Protein AF-A0A2E9QSF8-F1 (afdb_monomer_lite)

Foldseek 3Di:
DVVVVVVVVVVVVVVVVVLVVLLVLLLVLLLVLLLLCQLQLNVVSLVLVLLLLVLLLCVLPDDPVCLVVQLPDPSSVLSSVLLVLLLVLCLVPPDDDLVCQLVCLPNLLVLLVPVPPSSLSNLLSCVSVLVVLQVSLVVVLVVQLVLQVVPDPNVLSVVVSLLSSLSSSNSSSNNVRSLSSVSSNCVSVVVSVSSNVSSVSSVVSNVVSNCVSVVQVLNGNNLVLLSVLLVLLVVVVVLVVDDDDPVSVVVVCVRLVVLLVVLVLVLCLPCVLVLLVVLLVCVLPPPDPVVLVVQVVSLVVSLVSSCVSCVPSNSSQWHWWWFSDSQKIKIWIDRLLLLFTQWIWIQHPSDIDIGQFLVPDDPVVSVCVLLQADQVLADADPVSVVVSLLSCLVVVVVDVVDDDDDDDDDDDDDDDDDDDDDDDDDDDDDDDPVVVVVLVVVLVVLLVVLVVVVVVLVVVVVVVCLVSCVSVVVSNVVVVVQVVDPPSCVVVVCVVVVVVLVVDDVVSSVLVVVSVVLVVVVVVPDCVVVPPDDPPPDPPCPVVVVVVVVVVVVVVVVSVVSSVVSVVSVVVVVVVSVVVVVVVVVSVSRSSHIDDSRPSNSNRNVSLCSVVRRGSVCSSDGRPDPPDVVSVVVSVVSNVVSVVSSVSNVVSVVSSVCSNVPDDDPVVPPPPPPPPPPPDPPDDPDDDDDDD

Structure (mmCIF, N/CA/C/O backbone):
data_AF-A0A2E9QSF8-F1
#
_entry.id   AF-A0A2E9QSF8-F1
#
loop_
_atom_site.group_PDB
_atom_site.id
_atom_site.type_symbol
_atom_site.label_atom_id
_atom_site.label_alt_id
_atom_site.label_comp_id
_atom_site.label_asym_id
_atom_site.label_entity_id
_atom_site.label_seq_id
_atom_site.pdbx_PDB_ins_code
_atom_site.Cartn_x
_atom_site.Cartn_y
_atom_site.Cartn_z
_atom_site.occupancy
_atom_site.B_iso_or_equiv
_atom_site.auth_seq_id
_atom_site.auth_comp_id
_atom_site.auth_asym_id
_atom_site.auth_atom_id
_atom_site.pdbx_PDB_model_num
ATOM 1 N N . MET A 1 1 ? -12.383 -42.497 41.086 1.00 74.00 1 MET A N 1
ATOM 2 C CA . MET A 1 1 ? -11.176 -41.969 40.402 1.00 74.00 1 MET A CA 1
ATOM 3 C C . MET A 1 1 ? -11.384 -41.721 38.905 1.00 74.00 1 MET A C 1
ATOM 5 O O . MET A 1 1 ? -10.977 -40.658 38.466 1.00 74.00 1 MET A O 1
ATOM 9 N N . SER A 1 2 ? -12.040 -42.605 38.133 1.00 84.38 2 SER A N 1
ATOM 10 C CA . SER A 1 2 ? -12.304 -42.349 36.695 1.00 84.38 2 SER A CA 1
ATOM 11 C C . SER A 1 2 ? -13.143 -41.085 36.448 1.00 84.38 2 SER A C 1
ATOM 13 O O . SER A 1 2 ? -12.701 -40.208 35.721 1.00 84.38 2 SER A O 1
ATOM 15 N N . GLN A 1 3 ? -14.280 -40.928 37.140 1.00 83.50 3 GLN A N 1
ATOM 16 C CA . GLN A 1 3 ? -15.174 -39.769 36.958 1.00 83.50 3 GLN A CA 1
ATOM 17 C C . GLN A 1 3 ? -14.505 -38.418 37.267 1.00 83.50 3 GLN A C 1
ATOM 19 O O . GLN A 1 3 ? -14.649 -37.475 36.500 1.00 83.50 3 GLN A O 1
ATOM 24 N N . ALA A 1 4 ? -13.700 -38.335 38.332 1.00 85.19 4 ALA A N 1
ATOM 25 C CA . ALA A 1 4 ? -12.977 -37.107 38.683 1.00 85.19 4 ALA A CA 1
ATOM 26 C C . ALA A 1 4 ? -11.914 -36.721 37.633 1.00 85.19 4 ALA A C 1
ATOM 28 O O . ALA A 1 4 ? -11.698 -35.539 37.367 1.00 85.19 4 ALA A O 1
ATOM 29 N N . ASN A 1 5 ? -11.270 -37.711 37.005 1.00 88.56 5 ASN A N 1
ATOM 30 C CA . ASN A 1 5 ? -10.338 -37.464 35.905 1.00 88.56 5 ASN A CA 1
ATOM 31 C C . ASN A 1 5 ? -11.063 -37.000 34.635 1.00 88.56 5 ASN A C 1
ATOM 33 O O . ASN A 1 5 ? -10.533 -36.144 33.924 1.00 88.56 5 ASN A O 1
ATOM 37 N N . ASP A 1 6 ? -12.261 -37.522 34.368 1.00 88.56 6 ASP A N 1
ATOM 38 C CA . ASP A 1 6 ? -13.067 -37.134 33.209 1.00 88.56 6 ASP A CA 1
ATOM 39 C C . ASP A 1 6 ? -13.617 -35.704 33.355 1.00 88.56 6 ASP A C 1
ATOM 41 O O . ASP A 1 6 ? -13.446 -34.893 32.443 1.00 88.56 6 ASP A O 1
ATOM 45 N N . GLU A 1 7 ? -14.139 -35.327 34.528 1.00 89.69 7 GLU A N 1
ATOM 46 C CA . GLU A 1 7 ? -14.584 -33.951 34.815 1.00 89.69 7 GLU A CA 1
ATOM 47 C C . GLU A 1 7 ? -13.430 -32.938 34.752 1.00 89.69 7 GLU A C 1
ATOM 49 O O . GLU A 1 7 ? -13.553 -31.862 34.153 1.00 89.69 7 GLU A O 1
ATOM 54 N N . MET A 1 8 ? -12.268 -33.291 35.316 1.00 90.19 8 MET A N 1
ATOM 55 C CA . MET A 1 8 ? -11.071 -32.450 35.243 1.00 90.19 8 MET A CA 1
ATOM 56 C C . MET A 1 8 ? -10.602 -32.278 33.792 1.00 90.19 8 MET A C 1
ATOM 58 O O . MET A 1 8 ? -10.235 -31.172 33.382 1.00 90.19 8 MET A O 1
ATOM 62 N N . ARG A 1 9 ? -10.637 -33.347 32.990 1.00 88.69 9 ARG A N 1
ATOM 63 C CA . ARG A 1 9 ? -10.242 -33.321 31.578 1.00 88.69 9 ARG A CA 1
ATOM 64 C C . ARG A 1 9 ? -11.215 -32.505 30.728 1.00 88.69 9 ARG A C 1
ATOM 66 O O . ARG A 1 9 ? -10.755 -31.720 29.898 1.00 88.69 9 ARG A O 1
ATOM 73 N N . GLU A 1 10 ? -12.523 -32.634 30.943 1.00 86.94 10 GLU A N 1
ATOM 74 C CA . GLU A 1 10 ? -13.527 -31.804 30.269 1.00 86.94 10 GLU A CA 1
ATOM 75 C C . GLU A 1 10 ? -13.375 -30.320 30.619 1.00 86.94 10 GLU A C 1
ATOM 77 O O . GLU A 1 10 ? -13.412 -29.464 29.730 1.00 86.94 10 GLU A O 1
ATOM 82 N N . SER A 1 11 ? -13.145 -30.007 31.896 1.00 89.62 11 SER A N 1
ATOM 83 C CA . SER A 1 11 ? -12.918 -28.637 32.363 1.00 89.62 11 SER A CA 1
ATOM 84 C C . SER A 1 11 ? -11.664 -28.024 31.731 1.00 89.62 11 SER A C 1
ATOM 86 O O . SER A 1 11 ? -11.718 -26.928 31.164 1.00 89.62 11 SER A O 1
ATOM 88 N N . LEU A 1 12 ? -10.544 -28.758 31.728 1.00 88.94 12 LEU A N 1
ATOM 89 C CA . LEU A 1 12 ? -9.306 -28.329 31.071 1.00 88.94 12 LEU A CA 1
ATOM 90 C C . LEU A 1 12 ? -9.496 -28.134 29.564 1.00 88.94 12 LEU A C 1
ATOM 92 O O . LEU A 1 12 ? -9.017 -27.140 29.017 1.00 88.94 12 LEU A O 1
ATOM 96 N N . TRP A 1 13 ? -10.223 -29.030 28.894 1.00 90.38 13 TRP A N 1
ATOM 97 C CA . TRP A 1 13 ? -10.498 -28.908 27.464 1.00 90.38 13 TRP A CA 1
ATOM 98 C C . TRP A 1 13 ? -11.299 -27.644 27.138 1.00 90.38 13 TRP A C 1
ATOM 100 O O . TRP A 1 13 ? -10.886 -26.875 26.270 1.00 90.38 13 TRP A O 1
ATOM 110 N N . ARG A 1 14 ? -12.383 -27.362 27.875 1.00 88.00 14 ARG A N 1
ATOM 111 C CA . ARG A 1 14 ? -13.177 -26.130 27.693 1.00 88.00 14 ARG A CA 1
ATOM 112 C C . ARG A 1 14 ? -12.329 -24.880 27.910 1.00 88.00 14 ARG A C 1
ATOM 114 O O . ARG A 1 14 ? -12.368 -23.958 27.104 1.00 88.00 14 ARG A O 1
ATOM 121 N N . ILE A 1 15 ? -11.491 -24.882 28.947 1.00 85.12 15 ILE A N 1
ATOM 122 C CA . ILE A 1 15 ? -10.558 -23.789 29.241 1.00 85.12 15 ILE A CA 1
ATOM 123 C C . ILE A 1 15 ? -9.594 -23.532 28.076 1.00 85.12 15 ILE A C 1
ATOM 125 O O . ILE A 1 15 ? -9.361 -22.373 27.722 1.00 85.12 15 ILE A O 1
ATOM 129 N N . VAL A 1 16 ? -9.020 -24.593 27.506 1.00 86.62 16 VAL A N 1
ATOM 130 C CA . VAL A 1 16 ? -8.073 -24.498 26.389 1.00 86.62 16 VAL A CA 1
ATOM 131 C C . VAL A 1 16 ? -8.780 -24.016 25.125 1.00 86.62 16 VAL A C 1
ATOM 133 O O . VAL A 1 16 ? -8.267 -23.118 24.459 1.00 86.62 16 VAL A O 1
ATOM 136 N N . VAL A 1 17 ? -9.962 -24.554 24.814 1.00 87.75 17 VAL A N 1
ATOM 137 C CA . VAL A 1 17 ? -10.760 -24.148 23.647 1.00 87.75 17 VAL A CA 1
ATOM 138 C C . VAL A 1 17 ? -11.176 -22.681 23.750 1.00 87.75 17 VAL A C 1
ATOM 140 O O . VAL A 1 17 ? -10.959 -21.932 22.799 1.00 87.75 17 VAL A O 1
ATOM 143 N N . ASP A 1 18 ? -11.682 -22.238 24.902 1.00 83.44 18 ASP A N 1
ATOM 144 C CA . ASP A 1 18 ? -12.063 -20.839 25.131 1.00 83.44 18 ASP A CA 1
ATOM 145 C C . ASP A 1 18 ? -10.869 -19.892 24.979 1.00 83.44 18 ASP A C 1
ATOM 147 O O . ASP A 1 18 ? -10.970 -18.828 24.355 1.00 83.44 18 ASP A O 1
ATOM 151 N N . TRP A 1 19 ? -9.715 -20.283 25.531 1.00 84.56 19 TRP A N 1
ATOM 152 C CA . TRP A 1 19 ? -8.485 -19.507 25.417 1.00 84.56 19 TRP A CA 1
ATOM 153 C C . TRP A 1 19 ? -7.990 -19.428 23.969 1.00 84.56 19 TRP A C 1
ATOM 155 O O . TRP A 1 19 ? -7.650 -18.338 23.504 1.00 84.56 19 TRP A O 1
ATOM 165 N N . LEU A 1 20 ? -7.994 -20.545 23.234 1.00 86.88 20 LEU A N 1
ATOM 166 C CA . LEU A 1 20 ? -7.633 -20.577 21.816 1.00 86.88 20 LEU A CA 1
ATOM 167 C C . LEU A 1 20 ? -8.592 -19.727 20.980 1.00 86.88 20 LEU A C 1
ATOM 169 O O . LEU A 1 20 ? -8.134 -18.955 20.140 1.00 86.88 20 LEU A O 1
ATOM 173 N N . ALA A 1 21 ? -9.898 -19.811 21.237 1.00 86.81 21 ALA A N 1
ATOM 174 C CA . ALA A 1 21 ? -10.910 -19.032 20.535 1.00 86.81 21 ALA A CA 1
ATOM 175 C C . ALA A 1 21 ? -10.739 -17.525 20.779 1.00 86.81 21 ALA A C 1
ATOM 177 O O . ALA A 1 21 ? -10.694 -16.751 19.823 1.00 86.81 21 ALA A O 1
ATOM 178 N N . SER A 1 22 ? -10.557 -17.106 22.036 1.00 83.69 22 SER A N 1
ATOM 179 C CA . SER A 1 22 ? -10.305 -15.699 22.382 1.00 83.69 22 SER A CA 1
ATOM 180 C C . SER A 1 22 ? -8.991 -15.190 21.797 1.00 83.69 22 SER A C 1
ATOM 182 O O . SER A 1 22 ? -8.937 -14.087 21.256 1.00 83.69 22 SER A O 1
ATOM 184 N N . THR A 1 23 ? -7.941 -16.010 21.834 1.00 86.12 23 THR A N 1
ATOM 185 C CA . THR A 1 23 ? -6.631 -15.656 21.278 1.00 86.12 23 THR A CA 1
ATOM 186 C C . THR A 1 23 ? -6.687 -15.524 19.760 1.00 86.12 23 THR A C 1
ATOM 188 O O . THR A 1 23 ? -6.199 -14.538 19.214 1.00 86.12 23 THR A O 1
ATOM 191 N N . PHE A 1 24 ? -7.319 -16.473 19.068 1.00 88.56 24 PHE A N 1
ATOM 192 C CA . PHE A 1 24 ? -7.510 -16.426 17.620 1.00 88.56 24 PHE A CA 1
ATOM 193 C C . PHE A 1 24 ? -8.340 -15.209 17.199 1.00 88.56 24 PHE A C 1
ATOM 195 O O . PHE A 1 24 ? -7.990 -14.515 16.242 1.00 88.56 24 PHE A O 1
ATOM 202 N N . PHE A 1 25 ? -9.411 -14.918 17.937 1.00 87.44 25 PHE A N 1
ATOM 203 C CA . PHE A 1 25 ? -10.262 -13.757 17.711 1.00 87.44 25 PHE A CA 1
ATOM 204 C C . PHE A 1 25 ? -9.486 -12.444 17.873 1.00 87.44 25 PHE A C 1
ATOM 206 O O . PHE A 1 25 ? -9.442 -11.638 16.943 1.00 87.44 25 PHE A O 1
ATOM 213 N N . LEU A 1 26 ? -8.803 -12.258 19.006 1.00 86.38 26 LEU A N 1
ATOM 214 C CA . LEU A 1 26 ? -7.990 -11.068 19.270 1.00 86.38 26 LEU A CA 1
ATOM 215 C C . LEU A 1 26 ? -6.850 -10.924 18.270 1.00 86.38 26 LEU A C 1
ATOM 217 O O . LEU A 1 26 ? -6.561 -9.813 17.827 1.00 86.38 26 LEU A O 1
ATOM 221 N N . ALA A 1 27 ? -6.231 -12.036 17.872 1.00 89.56 27 ALA A N 1
ATOM 222 C CA . ALA A 1 27 ? -5.198 -12.018 16.855 1.00 89.56 27 ALA A CA 1
ATOM 223 C C . ALA A 1 27 ? -5.761 -11.542 15.509 1.00 89.56 27 ALA A C 1
ATOM 225 O O . ALA A 1 27 ? -5.190 -10.661 14.871 1.00 89.56 27 ALA A O 1
ATOM 226 N N . THR A 1 28 ? -6.913 -12.076 15.101 1.00 88.44 28 THR A N 1
ATOM 227 C CA . THR A 1 28 ? -7.569 -11.721 13.838 1.00 88.44 28 THR A CA 1
ATOM 228 C C . THR A 1 28 ? -7.984 -10.251 13.818 1.00 88.44 28 THR A C 1
ATOM 230 O O . THR A 1 28 ? -7.639 -9.530 12.881 1.00 88.44 28 THR A O 1
ATOM 233 N N . ILE A 1 29 ? -8.667 -9.772 14.862 1.00 90.38 29 ILE A N 1
ATOM 234 C CA . ILE A 1 29 ? -9.092 -8.369 14.945 1.00 90.38 29 ILE A CA 1
ATOM 235 C C . ILE A 1 29 ? -7.888 -7.440 15.085 1.00 90.38 29 ILE A C 1
ATOM 237 O O . ILE A 1 29 ? -7.853 -6.410 14.421 1.00 90.38 29 ILE A O 1
ATOM 241 N N . GLY A 1 30 ? -6.868 -7.807 15.863 1.00 91.94 30 GLY A N 1
ATOM 242 C CA . GLY A 1 30 ? -5.634 -7.030 15.986 1.00 91.94 30 GLY A CA 1
ATOM 243 C C . GLY A 1 30 ? -4.895 -6.879 14.654 1.00 91.94 30 GLY A C 1
ATOM 244 O O . GLY A 1 30 ? -4.493 -5.772 14.295 1.00 91.94 30 GLY A O 1
ATOM 245 N N . VAL A 1 31 ? -4.771 -7.961 13.874 1.00 90.44 31 VAL A N 1
ATOM 246 C CA . VAL A 1 31 ? -4.182 -7.922 12.522 1.00 90.44 31 VAL A CA 1
ATOM 247 C C . VAL A 1 31 ? -4.988 -6.999 11.608 1.00 90.44 31 VAL A C 1
ATOM 249 O O . VAL A 1 31 ? -4.399 -6.157 10.928 1.00 90.44 31 VAL A O 1
ATOM 252 N N . LEU A 1 32 ? -6.321 -7.126 11.598 1.00 88.94 32 LEU A N 1
ATOM 253 C CA . LEU A 1 32 ? -7.199 -6.274 10.789 1.00 88.94 32 LEU A CA 1
ATOM 254 C C . LEU A 1 32 ? -7.093 -4.803 11.208 1.00 88.94 32 LEU A C 1
ATOM 256 O O . LEU A 1 32 ? -6.891 -3.939 10.356 1.00 88.94 32 LEU A O 1
ATOM 260 N N . PHE A 1 33 ? -7.149 -4.521 12.510 1.00 92.00 33 PHE A N 1
ATOM 261 C CA . PHE A 1 33 ? -7.019 -3.183 13.079 1.00 92.00 33 PHE A CA 1
ATOM 262 C C . PHE A 1 33 ? -5.718 -2.505 12.639 1.00 92.00 33 PHE A C 1
ATOM 264 O O . PHE A 1 33 ? -5.735 -1.383 12.128 1.00 92.00 33 PHE A O 1
ATOM 271 N N . VAL A 1 34 ? -4.586 -3.204 12.767 1.00 92.25 34 VAL A N 1
ATOM 272 C CA . VAL A 1 34 ? -3.283 -2.679 12.343 1.00 92.25 34 VAL A CA 1
ATOM 273 C C . VAL A 1 34 ? -3.223 -2.499 10.830 1.00 92.25 34 VAL A C 1
ATOM 275 O O . VAL A 1 34 ? -2.735 -1.466 10.371 1.00 92.25 34 VAL A O 1
ATOM 278 N N . ALA A 1 35 ? -3.734 -3.458 10.051 1.00 88.31 35 ALA A N 1
ATOM 279 C CA . ALA A 1 35 ? -3.757 -3.364 8.595 1.00 88.31 35 ALA A CA 1
ATOM 280 C C . ALA A 1 35 ? -4.485 -2.090 8.141 1.00 88.31 35 ALA A C 1
ATOM 282 O O . ALA A 1 35 ? -3.900 -1.258 7.449 1.00 88.31 35 ALA A O 1
ATOM 283 N N . PHE A 1 36 ? -5.728 -1.889 8.584 1.00 88.38 36 PHE A N 1
ATOM 284 C CA . PHE A 1 36 ? -6.525 -0.711 8.236 1.00 88.38 36 PHE A CA 1
ATOM 285 C C . PHE A 1 36 ? -5.928 0.592 8.773 1.00 88.38 36 PHE A C 1
ATOM 287 O O . PHE A 1 36 ? -5.872 1.573 8.031 1.00 88.38 36 PHE A O 1
ATOM 294 N N . SER A 1 37 ? -5.408 0.600 10.003 1.00 91.56 37 SER A N 1
ATOM 295 C CA . SER A 1 37 ? -4.727 1.770 10.570 1.00 91.56 37 SER A CA 1
ATOM 296 C C . SER A 1 37 ? -3.528 2.193 9.715 1.00 91.56 37 SER A C 1
ATOM 298 O O . SER A 1 37 ? -3.406 3.359 9.344 1.00 91.56 37 SER A O 1
ATOM 300 N N . VAL A 1 38 ? -2.663 1.253 9.313 1.00 89.94 38 VAL A N 1
ATOM 301 C CA . VAL A 1 38 ? -1.511 1.542 8.438 1.00 89.94 38 VAL A CA 1
ATOM 302 C C . VAL A 1 38 ? -1.965 2.036 7.058 1.00 89.94 38 VAL A C 1
ATOM 304 O O . VAL A 1 38 ? -1.410 3.008 6.536 1.00 89.94 38 VAL A O 1
ATOM 307 N N . LEU A 1 39 ? -3.003 1.419 6.486 1.00 85.69 39 LEU A N 1
ATOM 308 C CA . LEU A 1 39 ? -3.558 1.781 5.176 1.00 85.69 39 LEU A CA 1
ATOM 309 C C . LEU A 1 39 ? -4.180 3.178 5.146 1.00 85.69 39 LEU A C 1
ATOM 311 O O . LEU A 1 39 ? -4.020 3.895 4.154 1.00 85.69 39 LEU A O 1
ATOM 315 N N . LEU A 1 40 ? -4.862 3.573 6.222 1.00 87.44 40 LEU A N 1
ATOM 316 C CA . LEU A 1 40 ? -5.369 4.931 6.418 1.00 87.44 40 LEU A CA 1
ATOM 317 C C . LEU A 1 40 ? -4.244 5.920 6.758 1.00 87.44 40 LEU A C 1
ATOM 319 O O . LEU A 1 40 ? -4.405 7.116 6.544 1.00 87.44 40 LEU A O 1
ATOM 323 N N . GLY A 1 41 ? -3.094 5.426 7.227 1.00 88.81 41 GLY A N 1
ATOM 324 C CA . GLY A 1 41 ? -1.983 6.251 7.701 1.00 88.81 41 GLY A CA 1
ATOM 325 C C . GLY A 1 41 ? -2.167 6.767 9.128 1.00 88.81 41 GLY A C 1
ATOM 326 O O . GLY A 1 41 ? -1.601 7.799 9.463 1.00 88.81 41 GLY A O 1
ATOM 327 N N . LYS A 1 42 ? -2.950 6.045 9.932 1.00 90.56 42 LYS A N 1
ATOM 328 C CA . LYS A 1 42 ? -3.390 6.365 11.291 1.00 90.56 42 LYS A CA 1
ATOM 329 C C . LYS A 1 42 ? -2.594 5.580 12.321 1.00 90.56 42 LYS A C 1
ATOM 331 O O . LYS A 1 42 ? -3.092 4.657 12.963 1.00 90.56 42 LYS A O 1
ATOM 336 N N . THR A 1 43 ? -1.303 5.876 12.420 1.00 90.19 43 THR A N 1
ATOM 337 C CA . THR A 1 43 ? -0.410 5.187 13.367 1.00 90.19 43 THR A CA 1
ATOM 338 C C . THR A 1 43 ? -0.703 5.520 14.828 1.00 90.19 43 THR A C 1
ATOM 340 O O . THR A 1 43 ? -0.356 4.752 15.720 1.00 90.19 43 THR A O 1
ATOM 343 N N . GLU A 1 44 ? -1.384 6.630 15.057 1.00 87.94 44 GLU A N 1
ATOM 344 C CA . GLU A 1 44 ? -1.837 7.157 16.334 1.00 87.94 44 GLU A CA 1
ATOM 345 C C . GLU A 1 44 ? -2.890 6.235 16.961 1.00 87.94 44 GLU A C 1
ATOM 347 O O . GLU A 1 44 ? -2.833 5.962 18.157 1.00 87.94 44 GLU A O 1
ATOM 352 N N . LEU A 1 45 ? -3.772 5.642 16.146 1.00 89.44 45 LEU A N 1
ATOM 353 C CA . LEU A 1 45 ? -4.734 4.626 16.595 1.00 89.44 45 LEU A CA 1
ATOM 354 C C . LEU A 1 45 ? -4.044 3.369 17.121 1.00 89.44 45 LEU A C 1
ATOM 356 O O . LEU A 1 45 ? -4.472 2.780 18.110 1.00 89.44 45 LEU A O 1
ATOM 360 N N . ILE A 1 46 ? -2.947 2.969 16.475 1.00 91.44 46 ILE A N 1
ATOM 361 C CA . ILE A 1 46 ? -2.139 1.836 16.928 1.00 91.44 46 ILE A CA 1
ATOM 362 C C . ILE A 1 46 ? -1.476 2.185 18.258 1.00 91.44 46 ILE A C 1
ATOM 364 O O . ILE A 1 46 ? -1.527 1.378 19.180 1.00 91.44 46 ILE A O 1
ATOM 368 N N . ALA A 1 47 ? -0.915 3.391 18.392 1.00 88.94 47 ALA A N 1
ATOM 369 C CA . ALA A 1 47 ? -0.354 3.856 19.658 1.00 88.94 47 ALA A CA 1
ATOM 370 C C . ALA A 1 47 ? -1.405 3.871 20.784 1.00 88.94 47 ALA A C 1
ATOM 372 O O . ALA A 1 47 ? -1.125 3.373 21.871 1.00 88.94 47 ALA A O 1
ATOM 373 N N . LEU A 1 48 ? -2.626 4.345 20.515 1.00 86.06 48 LEU A N 1
ATOM 374 C CA . LEU A 1 48 ? -3.732 4.319 21.475 1.00 86.06 48 LEU A CA 1
ATOM 375 C C . LEU A 1 48 ? -4.091 2.886 21.894 1.00 86.06 48 LEU A C 1
ATOM 377 O O . LEU A 1 48 ? -4.211 2.605 23.085 1.00 86.06 48 LEU A O 1
ATOM 381 N N . ALA A 1 49 ? -4.191 1.961 20.935 1.00 89.62 49 ALA A N 1
ATOM 382 C CA . ALA A 1 49 ? -4.428 0.546 21.213 1.00 89.62 49 ALA A CA 1
ATOM 383 C C . ALA A 1 49 ? -3.328 -0.067 22.099 1.00 89.62 49 ALA A C 1
ATOM 385 O O . ALA A 1 49 ? -3.632 -0.819 23.026 1.00 89.62 49 ALA A O 1
ATOM 386 N N . TYR A 1 50 ? -2.059 0.285 21.857 1.00 89.75 50 TYR A N 1
ATOM 387 C CA . TYR A 1 50 ? -0.941 -0.111 22.717 1.00 89.75 50 TYR A CA 1
ATOM 388 C C . TYR A 1 50 ? -1.081 0.435 24.131 1.00 89.75 50 TYR A C 1
ATOM 390 O O . TYR A 1 50 ? -0.919 -0.325 25.081 1.00 89.75 50 TYR A O 1
ATOM 398 N N . VAL A 1 51 ? -1.386 1.728 24.275 1.00 86.44 51 VAL A N 1
ATOM 399 C CA . VAL A 1 51 ? -1.551 2.372 25.585 1.00 86.44 51 VAL A CA 1
ATOM 400 C C . VAL A 1 51 ? -2.693 1.722 26.359 1.00 86.44 51 VAL A C 1
ATOM 402 O O . VAL A 1 51 ? -2.514 1.396 27.528 1.00 86.44 51 VAL A O 1
ATOM 405 N N . MET A 1 52 ? -3.828 1.450 25.710 1.00 84.38 52 MET A N 1
ATOM 406 C CA . MET A 1 52 ? -4.955 0.766 26.345 1.00 84.38 52 MET A CA 1
ATOM 407 C C . MET A 1 52 ? -4.596 -0.650 26.802 1.00 84.38 52 MET A C 1
ATOM 409 O O . MET A 1 52 ? -4.825 -0.996 27.958 1.00 84.38 52 MET A O 1
ATOM 413 N N . LEU A 1 53 ? -4.005 -1.471 25.929 1.00 87.50 53 LEU A N 1
ATOM 414 C CA . LEU A 1 53 ? -3.609 -2.839 26.284 1.00 87.50 53 LEU A CA 1
ATOM 415 C C . LEU A 1 53 ? -2.521 -2.870 27.362 1.00 87.50 53 LEU A C 1
ATOM 417 O O . LEU A 1 53 ? -2.541 -3.743 28.229 1.00 87.50 53 LEU A O 1
ATOM 421 N N . ALA A 1 54 ? -1.588 -1.918 27.324 1.00 86.25 54 ALA A N 1
ATOM 422 C CA . ALA A 1 54 ? -0.566 -1.767 28.347 1.00 86.25 54 ALA A CA 1
ATOM 423 C C . ALA A 1 54 ? -1.184 -1.351 29.685 1.00 86.25 54 ALA A C 1
ATOM 425 O O . ALA A 1 54 ? -0.871 -1.974 30.691 1.00 86.25 54 ALA A O 1
ATOM 426 N N . ALA A 1 55 ? -2.101 -0.378 29.708 1.00 85.69 55 ALA A N 1
ATOM 427 C CA . ALA A 1 55 ? -2.799 0.043 30.924 1.00 85.69 55 ALA A CA 1
ATOM 428 C C . ALA A 1 55 ? -3.557 -1.126 31.573 1.00 85.69 55 ALA A C 1
ATOM 430 O O . ALA A 1 55 ? -3.464 -1.328 32.782 1.00 85.69 55 ALA A O 1
ATOM 431 N N . VAL A 1 56 ? -4.224 -1.953 30.763 1.00 86.06 56 VAL A N 1
ATOM 432 C CA . VAL A 1 56 ? -4.862 -3.192 31.227 1.00 86.06 56 VAL A CA 1
ATOM 433 C C . VAL A 1 56 ? -3.846 -4.171 31.799 1.00 86.06 56 VAL A C 1
ATOM 435 O O . VAL A 1 56 ? -4.051 -4.710 32.883 1.00 86.06 56 VAL A O 1
ATOM 438 N N . GLY A 1 57 ? -2.761 -4.433 31.066 1.00 86.69 57 GLY A N 1
ATOM 439 C CA . GLY A 1 57 ? -1.727 -5.369 31.503 1.00 86.69 57 GLY A CA 1
ATOM 440 C C . GLY A 1 57 ? -1.073 -4.930 32.812 1.00 86.69 57 GLY A C 1
ATOM 441 O O . GLY A 1 57 ? -0.865 -5.752 33.697 1.00 86.69 57 GLY A O 1
ATOM 442 N N . VAL A 1 58 ? -0.817 -3.629 32.953 1.00 86.44 58 VAL A N 1
ATOM 443 C CA . VAL A 1 58 ? -0.263 -3.004 34.156 1.00 86.44 58 VAL A CA 1
ATOM 444 C C . VAL A 1 58 ? -1.240 -3.119 35.328 1.00 86.44 58 VAL A C 1
ATOM 446 O O . VAL A 1 58 ? -0.829 -3.576 36.391 1.00 86.44 58 VAL A O 1
ATOM 449 N N . LYS A 1 59 ? -2.529 -2.803 35.130 1.00 85.00 59 LYS A N 1
ATOM 450 C CA . LYS A 1 59 ? -3.579 -2.976 36.152 1.00 85.00 59 LYS A CA 1
ATOM 451 C C . LYS A 1 59 ? -3.696 -4.432 36.616 1.00 85.00 59 LYS A C 1
ATOM 453 O O . LYS A 1 59 ? -3.865 -4.695 37.795 1.00 85.00 59 LYS A O 1
ATOM 458 N N . ALA A 1 60 ? -3.587 -5.392 35.698 1.00 86.31 60 ALA A N 1
ATOM 459 C CA . ALA A 1 60 ? -3.667 -6.814 36.034 1.00 86.31 60 ALA A CA 1
ATOM 460 C C . ALA A 1 60 ? -2.443 -7.330 36.814 1.00 86.31 60 ALA A C 1
ATOM 462 O O . ALA A 1 60 ? -2.536 -8.363 37.481 1.00 86.31 60 ALA A O 1
ATOM 463 N N . TRP A 1 61 ? -1.295 -6.659 36.676 1.00 88.12 61 TRP A N 1
ATOM 464 C CA . TRP A 1 61 ? -0.019 -7.090 37.244 1.00 88.12 61 TRP A CA 1
ATOM 465 C C . TRP A 1 61 ? 0.313 -6.413 38.574 1.00 88.12 61 TRP A C 1
ATOM 467 O O . TRP A 1 61 ? 0.934 -7.040 39.432 1.00 88.12 61 TRP A O 1
ATOM 477 N N . LEU A 1 62 ? -0.082 -5.152 38.749 1.00 90.00 62 LEU A N 1
ATOM 478 C CA . LEU A 1 62 ? 0.255 -4.386 39.942 1.00 90.00 62 LEU A CA 1
ATOM 479 C C . LEU A 1 62 ? -0.755 -4.588 41.082 1.00 90.00 62 LEU A C 1
ATOM 481 O O . LEU A 1 62 ? -1.938 -4.813 40.829 1.00 90.00 62 LEU A O 1
ATOM 485 N N . PRO A 1 63 ? -0.301 -4.479 42.345 1.00 89.81 63 PRO A N 1
ATOM 486 C CA . PRO A 1 63 ? -1.190 -4.388 43.500 1.00 89.81 63 PRO A CA 1
ATOM 487 C C . PRO A 1 63 ? -2.088 -3.146 43.433 1.00 89.81 63 PRO A C 1
ATOM 489 O O . PRO A 1 63 ? -1.680 -2.106 42.911 1.00 89.81 63 PRO A O 1
ATOM 492 N N . GLU A 1 64 ? -3.273 -3.227 44.043 1.00 89.50 64 GLU A N 1
ATOM 493 C CA . GLU A 1 64 ? -4.277 -2.149 44.045 1.00 89.50 64 GLU A CA 1
ATOM 494 C C . GLU A 1 64 ? -3.754 -0.828 44.627 1.00 89.50 64 GLU A C 1
ATOM 496 O O . GLU A 1 64 ? -4.139 0.246 44.170 1.00 89.50 64 GLU A O 1
ATOM 501 N N . GLU A 1 65 ? -2.784 -0.891 45.540 1.00 93.69 65 GLU A N 1
ATOM 502 C CA . GLU A 1 65 ? -2.084 0.266 46.117 1.00 93.69 65 GLU A CA 1
ATOM 503 C C . GLU A 1 65 ? -1.431 1.183 45.066 1.00 93.69 65 GLU A C 1
ATOM 505 O O . GLU A 1 65 ? -1.237 2.381 45.290 1.00 93.69 65 GLU A O 1
ATOM 510 N N . TRP A 1 66 ? -1.073 0.639 43.898 1.00 93.19 66 TRP A N 1
ATOM 511 C CA . TRP A 1 66 ? -0.468 1.405 42.807 1.00 93.19 66 TRP A CA 1
ATOM 512 C C . TRP A 1 66 ? -1.503 2.066 41.896 1.00 93.19 66 TRP A C 1
ATOM 514 O O . TRP A 1 66 ? -1.150 2.989 41.156 1.00 93.19 66 TRP A O 1
ATOM 524 N N . HIS A 1 67 ? -2.773 1.654 41.953 1.00 89.31 67 HIS A N 1
ATOM 525 C CA . HIS A 1 67 ? -3.821 2.188 41.084 1.00 89.31 67 HIS A CA 1
ATOM 526 C C . HIS A 1 67 ? -4.010 3.707 41.237 1.00 89.31 67 HIS A C 1
ATOM 528 O O . HIS A 1 67 ? -3.999 4.389 40.209 1.00 89.31 67 HIS A O 1
ATOM 534 N N . PRO A 1 68 ? -4.063 4.293 42.453 1.00 91.06 68 PRO A N 1
ATOM 535 C CA . PRO A 1 68 ? -4.187 5.745 42.611 1.00 91.06 68 PRO A CA 1
ATOM 536 C C . PRO A 1 68 ? -2.980 6.513 42.059 1.00 91.06 68 PRO A C 1
ATOM 538 O O . PRO A 1 68 ? -3.117 7.627 41.557 1.00 91.06 68 PRO A O 1
ATOM 541 N N . LYS A 1 69 ? -1.776 5.925 42.120 1.00 92.94 69 LYS A N 1
ATOM 542 C CA . LYS A 1 69 ? -0.558 6.535 41.558 1.00 92.94 69 LYS A CA 1
ATOM 543 C C . LYS A 1 69 ? -0.595 6.523 40.031 1.00 92.94 69 LYS A C 1
ATOM 545 O O . LYS A 1 69 ? -0.264 7.525 39.405 1.00 92.94 69 LYS A O 1
ATOM 550 N N . LEU A 1 70 ? -1.036 5.418 39.431 1.00 89.00 70 LEU A N 1
ATOM 551 C CA . LEU A 1 70 ? -1.177 5.289 37.979 1.00 89.00 70 LEU A CA 1
ATOM 552 C C . LEU A 1 70 ? -2.304 6.149 37.409 1.00 89.00 70 LEU A C 1
ATOM 554 O O . LEU A 1 70 ? -2.161 6.673 36.308 1.00 89.00 70 LEU A O 1
ATOM 558 N N . GLN A 1 71 ? -3.378 6.360 38.172 1.00 89.81 71 GLN A N 1
ATOM 559 C CA . GLN A 1 71 ? -4.454 7.278 37.801 1.00 89.81 71 GLN A CA 1
ATOM 560 C C . GLN A 1 71 ? -3.982 8.730 37.624 1.00 89.81 71 GLN A C 1
ATOM 562 O O . GLN A 1 71 ? -4.613 9.486 36.888 1.00 89.81 71 GLN A O 1
ATOM 567 N N . LYS A 1 72 ? -2.846 9.112 38.228 1.00 91.50 72 LYS A N 1
ATOM 568 C CA . LYS A 1 72 ? -2.221 10.435 38.046 1.00 91.50 72 LYS A CA 1
ATOM 569 C C . LYS A 1 72 ? -1.394 10.548 36.761 1.00 91.50 72 LYS A C 1
ATOM 571 O O . LYS A 1 72 ? -1.091 11.657 36.329 1.00 91.50 72 LYS A O 1
ATOM 576 N N . VAL A 1 73 ? -1.007 9.429 36.144 1.00 90.38 73 VAL A N 1
ATOM 577 C CA . VAL A 1 73 ? -0.240 9.434 34.893 1.00 90.38 73 VAL A CA 1
ATOM 578 C C . VAL A 1 73 ? -1.192 9.730 33.736 1.00 90.38 73 VAL A C 1
ATOM 580 O O . VAL A 1 73 ? -2.143 8.987 33.506 1.00 90.38 73 VAL A O 1
ATOM 583 N N . ALA A 1 74 ? -0.935 10.802 32.984 1.00 83.50 74 ALA A N 1
ATOM 584 C CA . ALA A 1 74 ? -1.738 11.160 31.814 1.00 83.50 74 ALA A CA 1
ATOM 585 C C . ALA A 1 74 ? -1.867 9.983 30.822 1.00 83.50 74 ALA A C 1
ATOM 587 O O . ALA A 1 74 ? -0.943 9.185 30.666 1.00 83.50 74 ALA A O 1
ATOM 588 N N . LEU A 1 75 ? -3.018 9.881 30.144 1.00 82.06 75 LEU A N 1
ATOM 589 C CA . LEU A 1 75 ? -3.443 8.768 29.271 1.00 82.06 75 LEU A CA 1
ATOM 590 C C . LEU A 1 75 ? -3.658 7.422 29.984 1.00 82.06 75 LEU A C 1
ATOM 592 O O . LEU A 1 75 ? -4.701 6.804 29.786 1.00 82.06 75 LEU A O 1
ATOM 596 N N . VAL A 1 76 ? -2.717 6.969 30.820 1.00 85.31 76 VAL A N 1
ATOM 597 C CA . VAL A 1 76 ? -2.861 5.724 31.598 1.00 85.31 76 VAL A CA 1
ATOM 598 C C . VAL A 1 76 ? -4.008 5.859 32.590 1.00 85.31 76 VAL A C 1
ATOM 600 O O . VAL A 1 76 ? -4.872 4.989 32.644 1.00 85.31 76 VAL A O 1
ATOM 603 N N . GLY A 1 77 ? -4.058 6.970 33.322 1.00 87.81 77 GLY A N 1
ATOM 604 C CA . GLY A 1 77 ? -5.100 7.232 34.299 1.00 87.81 77 GLY A CA 1
ATOM 605 C C . GLY A 1 77 ? -6.481 7.390 33.683 1.00 87.81 77 GLY A C 1
ATOM 606 O O . GLY A 1 77 ? -7.440 6.837 34.209 1.00 87.81 77 GLY A O 1
ATOM 607 N N . GLU A 1 78 ? -6.586 8.035 32.522 1.00 84.56 78 GLU A N 1
ATOM 608 C CA . GLU A 1 78 ? -7.846 8.089 31.769 1.00 84.56 78 GLU A CA 1
ATOM 609 C C . GLU A 1 78 ? -8.271 6.704 31.276 1.00 84.56 78 GLU A C 1
ATOM 611 O O . GLU A 1 78 ? -9.426 6.316 31.445 1.00 84.56 78 GLU A O 1
ATOM 616 N N . GLY A 1 79 ? -7.325 5.901 30.778 1.00 85.25 79 GLY A N 1
ATOM 617 C CA . GLY A 1 79 ? -7.567 4.490 30.487 1.00 85.25 79 GLY A CA 1
ATOM 618 C C . GLY A 1 79 ? -8.101 3.739 31.710 1.00 85.25 79 GLY A C 1
ATOM 619 O O . GLY A 1 79 ? -9.112 3.049 31.613 1.00 85.25 79 GLY A O 1
ATOM 620 N N . MET A 1 80 ? -7.482 3.920 32.881 1.00 87.56 80 MET A N 1
ATOM 621 C CA . MET A 1 80 ? -7.934 3.302 34.130 1.00 87.56 80 MET A CA 1
ATOM 622 C C . MET A 1 80 ? -9.326 3.772 34.561 1.00 87.56 80 MET A C 1
ATOM 624 O O . MET A 1 80 ? -10.107 2.936 35.004 1.00 87.56 80 MET A O 1
ATOM 628 N N . LYS A 1 81 ? -9.668 5.057 34.404 1.00 87.81 81 LYS A N 1
ATOM 629 C CA . LYS A 1 81 ? -11.012 5.587 34.697 1.00 87.81 81 LYS A CA 1
ATOM 630 C C . LYS A 1 81 ? -12.075 4.995 33.774 1.00 87.81 81 LYS A C 1
ATOM 632 O O . LYS A 1 81 ? -13.155 4.641 34.237 1.00 87.81 81 LYS A O 1
ATOM 637 N N . ILE A 1 82 ? -11.777 4.867 32.478 1.00 87.31 82 ILE A N 1
ATOM 638 C CA . ILE A 1 82 ? -12.672 4.215 31.508 1.00 87.31 82 ILE A CA 1
ATOM 639 C C . ILE A 1 82 ? -12.890 2.753 31.908 1.00 87.31 82 ILE A C 1
ATOM 641 O O . ILE A 1 82 ? -14.027 2.291 31.971 1.00 87.31 82 ILE A O 1
ATOM 645 N N . PHE A 1 83 ? -11.810 2.036 32.234 1.00 87.44 83 PHE A N 1
ATOM 646 C CA . PHE A 1 83 ? -11.907 0.656 32.706 1.00 87.44 83 PHE A CA 1
ATOM 647 C C . PHE A 1 83 ? -12.664 0.538 34.029 1.00 87.44 83 PHE A C 1
ATOM 649 O O . PHE A 1 83 ? -13.435 -0.400 34.168 1.00 87.44 83 PHE A O 1
ATOM 656 N N . GLY A 1 84 ? -12.477 1.463 34.972 1.00 88.50 84 GLY A N 1
ATOM 657 C CA . GLY A 1 84 ? -13.183 1.472 36.255 1.00 88.50 84 GLY A CA 1
ATOM 658 C C . GLY A 1 84 ? -14.691 1.654 36.092 1.00 88.50 84 GLY A C 1
ATOM 659 O O . GLY A 1 84 ? -15.455 0.885 36.663 1.00 88.50 84 GLY A O 1
ATOM 660 N N . ARG A 1 85 ? -15.126 2.593 35.238 1.00 89.56 85 ARG A N 1
ATOM 661 C CA . ARG A 1 85 ? -16.553 2.793 34.922 1.00 89.56 85 ARG A CA 1
ATOM 662 C C . ARG A 1 85 ? -17.189 1.549 34.302 1.00 89.56 85 ARG A C 1
ATOM 664 O O . ARG A 1 85 ? -18.260 1.122 34.722 1.00 89.56 85 ARG A O 1
ATOM 671 N N . LEU A 1 86 ? -16.509 0.941 33.330 1.00 90.94 86 LEU A N 1
ATOM 672 C CA . LEU A 1 86 ? -16.984 -0.296 32.713 1.00 90.94 86 LEU A CA 1
ATOM 673 C C . LEU A 1 86 ? -16.982 -1.472 33.702 1.00 90.94 86 LEU A C 1
ATOM 675 O O . LEU A 1 86 ? -17.904 -2.278 33.687 1.00 90.94 86 LEU A O 1
ATOM 679 N N . GLU A 1 87 ? -15.973 -1.580 34.565 1.00 90.75 87 GLU A N 1
ATOM 680 C CA . GLU A 1 87 ? -15.893 -2.620 35.595 1.00 90.75 87 GLU A CA 1
ATOM 681 C C . GLU A 1 87 ? -17.011 -2.487 36.631 1.00 90.75 87 GLU A C 1
ATOM 683 O O . GLU A 1 87 ? -17.662 -3.488 36.909 1.00 90.75 87 GLU A O 1
ATOM 688 N N . LYS A 1 88 ? -17.302 -1.269 37.118 1.00 91.44 88 LYS A N 1
ATOM 689 C CA . LYS A 1 88 ? -18.429 -0.990 38.030 1.00 91.44 88 LYS A CA 1
ATOM 690 C C . LYS A 1 88 ? -19.753 -1.456 37.421 1.00 91.44 88 LYS A C 1
ATOM 692 O O . LYS A 1 88 ? -20.506 -2.175 38.071 1.00 91.44 88 LYS A O 1
ATOM 697 N N . HIS A 1 89 ? -19.993 -1.130 36.150 1.00 92.81 89 HIS A N 1
ATOM 698 C CA . HIS A 1 89 ? -21.182 -1.596 35.437 1.00 92.81 89 HIS A CA 1
ATOM 699 C C . HIS A 1 89 ? -21.220 -3.127 35.306 1.00 92.81 89 HIS A C 1
ATOM 701 O O . HIS A 1 89 ? -22.225 -3.753 35.638 1.00 92.81 89 HIS A O 1
ATOM 707 N N . TYR A 1 90 ? -20.124 -3.754 34.865 1.00 93.69 90 TYR A N 1
ATOM 708 C CA . TYR A 1 90 ? -20.120 -5.198 34.619 1.00 93.69 90 TYR A CA 1
ATOM 709 C C . TYR A 1 90 ? -20.012 -6.069 35.878 1.00 93.69 90 TYR A C 1
ATOM 711 O O . TYR A 1 90 ? -20.204 -7.285 35.816 1.00 93.69 90 TYR A O 1
ATOM 719 N N . TYR A 1 91 ? -19.698 -5.464 37.021 1.00 92.69 91 TYR A N 1
ATOM 720 C CA . TYR A 1 91 ? -19.832 -6.113 38.318 1.00 92.69 91 TYR A CA 1
ATOM 721 C C . TYR A 1 91 ? -21.308 -6.345 38.663 1.00 92.69 91 TYR A C 1
ATOM 723 O O . TYR A 1 91 ? -21.660 -7.380 39.221 1.00 92.69 91 TYR A O 1
ATOM 731 N N . GLN A 1 92 ? -22.176 -5.404 38.281 1.00 93.56 92 GLN A N 1
ATOM 732 C CA . GLN A 1 92 ? -23.624 -5.488 38.480 1.00 93.56 92 GLN A CA 1
ATOM 733 C C . GLN A 1 92 ? -24.314 -6.295 37.370 1.00 93.56 92 GLN A C 1
ATOM 735 O O . GLN A 1 92 ? -25.260 -7.032 37.636 1.00 93.56 92 GLN A O 1
ATOM 740 N N . HIS A 1 93 ? -23.820 -6.192 36.133 1.00 92.88 93 HIS A N 1
ATOM 741 C CA . HIS A 1 93 ? -24.419 -6.816 34.953 1.00 92.88 93 HIS A CA 1
ATOM 742 C C . HIS A 1 93 ? -23.400 -7.670 34.203 1.00 92.88 93 HIS A C 1
ATOM 744 O O . HIS A 1 93 ? -22.357 -7.186 33.780 1.00 92.88 93 HIS A O 1
ATOM 750 N N . HIS A 1 94 ? -23.672 -8.954 33.975 1.00 89.94 94 HIS A N 1
ATOM 751 C CA . HIS A 1 94 ? -22.702 -9.781 33.258 1.00 89.94 94 HIS A CA 1
ATOM 752 C C . HIS A 1 94 ? -22.492 -9.308 31.805 1.00 89.94 94 HIS A C 1
ATOM 754 O O . HIS A 1 94 ? -23.466 -9.070 31.088 1.00 89.94 94 HIS A O 1
ATOM 760 N N . PRO A 1 95 ? -21.232 -9.234 31.325 1.00 92.25 95 PRO A N 1
ATOM 761 C CA . PRO A 1 95 ? -20.951 -8.815 29.959 1.00 92.25 95 PRO A CA 1
ATOM 762 C C . PRO A 1 95 ? -21.580 -9.784 28.955 1.00 92.25 95 PRO A C 1
ATOM 764 O O . PRO A 1 95 ? -21.507 -11.009 29.112 1.00 92.25 95 PRO A O 1
ATOM 767 N N . ARG A 1 96 ? -22.160 -9.230 27.886 1.00 93.19 96 ARG A N 1
ATOM 768 C CA . ARG A 1 96 ? -22.791 -10.011 26.814 1.00 93.19 96 ARG A CA 1
ATOM 769 C C . ARG A 1 96 ? -21.763 -10.776 25.971 1.00 93.19 96 ARG A C 1
ATOM 771 O O . ARG A 1 96 ? -20.552 -10.751 26.199 1.00 93.19 96 ARG A O 1
ATOM 778 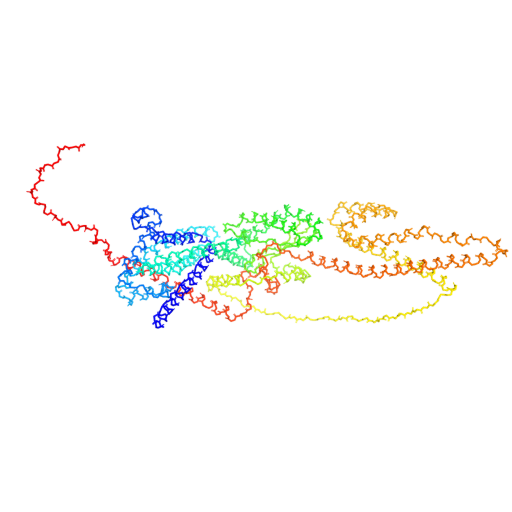N N . SER A 1 97 ? -22.255 -11.510 24.974 1.00 89.12 97 SER A N 1
ATOM 779 C CA . SER A 1 97 ? -21.396 -12.264 24.060 1.00 89.12 97 SER A CA 1
ATOM 780 C C . SER A 1 97 ? -20.430 -11.348 23.295 1.00 89.12 97 SER A C 1
ATOM 782 O O . SER A 1 97 ? -20.733 -10.199 22.988 1.00 89.12 97 SER A O 1
ATOM 784 N N . ILE A 1 98 ? -19.263 -11.869 22.913 1.00 85.56 98 ILE A N 1
ATOM 785 C CA . ILE A 1 98 ? -18.275 -11.104 22.132 1.00 85.56 98 ILE A CA 1
ATOM 786 C C . ILE A 1 98 ? -18.865 -10.621 20.795 1.00 85.56 98 ILE A C 1
ATOM 788 O O . ILE A 1 98 ? -18.552 -9.521 20.347 1.00 85.56 98 ILE A O 1
ATOM 792 N N . PHE A 1 99 ? -19.756 -11.403 20.175 1.00 86.06 99 PHE A N 1
ATOM 793 C CA . PHE A 1 99 ? -20.436 -11.010 18.937 1.00 86.06 99 PHE A CA 1
ATOM 794 C C . PHE A 1 99 ? -21.340 -9.792 19.123 1.00 86.06 99 PHE A C 1
ATOM 796 O O . PHE A 1 99 ? -21.419 -8.967 18.216 1.00 86.06 99 PHE A O 1
ATOM 803 N N . PHE A 1 100 ? -21.962 -9.637 20.296 1.00 90.50 100 PHE A N 1
ATOM 804 C CA . PHE A 1 100 ? -22.716 -8.430 20.625 1.00 90.50 100 PHE A CA 1
ATOM 805 C C . PHE A 1 100 ? -21.820 -7.189 20.517 1.00 90.50 100 PHE A C 1
ATOM 807 O O . PHE A 1 100 ? -22.175 -6.231 19.837 1.00 90.50 100 PHE A O 1
ATOM 814 N N . TYR A 1 101 ? -20.621 -7.244 21.101 1.00 89.75 101 TYR A N 1
ATOM 815 C CA . TYR A 1 101 ? -19.659 -6.138 21.086 1.00 89.75 101 TYR A CA 1
ATOM 816 C C . TYR A 1 101 ? -18.931 -5.961 19.749 1.00 89.75 101 TYR A C 1
ATOM 818 O O . TYR A 1 101 ? -18.519 -4.854 19.410 1.00 89.75 101 TYR A O 1
ATOM 826 N N . LEU A 1 102 ? -18.793 -7.021 18.950 1.00 85.38 102 LEU A N 1
ATOM 827 C CA . LEU A 1 102 ? -18.230 -6.926 17.601 1.00 85.38 102 LEU A CA 1
ATOM 828 C C . LEU A 1 102 ? -19.080 -6.024 16.696 1.00 85.38 102 LEU A C 1
ATOM 830 O O . LEU A 1 102 ? -18.555 -5.280 15.868 1.00 85.38 102 LEU A O 1
ATOM 834 N N . PHE A 1 103 ? -20.396 -6.081 16.887 1.00 87.44 103 PHE A N 1
ATOM 835 C CA . PHE A 1 103 ? -21.376 -5.271 16.177 1.00 87.44 103 PHE A CA 1
ATOM 836 C C . PHE A 1 103 ? -21.928 -4.144 17.055 1.00 87.44 103 PHE A C 1
ATOM 838 O O . PHE A 1 103 ? -23.041 -3.691 16.803 1.00 87.44 103 PHE A O 1
ATOM 845 N N . PHE A 1 104 ? -21.152 -3.661 18.038 1.00 88.38 104 PHE A N 1
ATOM 846 C CA . PHE A 1 104 ? -21.586 -2.634 18.995 1.00 88.38 104 PHE A CA 1
ATOM 847 C C . PHE A 1 104 ? -22.237 -1.398 18.359 1.00 88.38 104 PHE A C 1
ATOM 849 O O . PHE A 1 104 ? -23.284 -0.990 18.846 1.00 88.38 104 PHE A O 1
ATOM 856 N N . PRO A 1 105 ? -21.759 -0.856 17.219 1.00 86.12 105 PRO A N 1
ATOM 857 C CA . PRO A 1 105 ? -22.441 0.272 16.579 1.00 86.12 105 PRO A CA 1
ATOM 858 C C . PRO A 1 105 ? -23.893 -0.007 16.155 1.00 86.12 105 PRO A C 1
ATOM 860 O O . PRO A 1 105 ? -24.650 0.921 15.899 1.00 86.12 105 PRO A O 1
ATOM 863 N N . ILE A 1 106 ? -24.267 -1.280 16.040 1.00 87.88 106 ILE A N 1
ATOM 864 C CA . ILE A 1 106 ? -25.598 -1.758 15.660 1.00 87.88 106 ILE A CA 1
ATOM 865 C C . ILE A 1 106 ? -26.351 -2.208 16.910 1.00 87.88 106 ILE A C 1
ATOM 867 O O . ILE A 1 106 ? -27.460 -1.758 17.191 1.00 87.88 106 ILE A O 1
ATOM 871 N N . THR A 1 107 ? -25.730 -3.104 17.673 1.00 91.44 107 THR A N 1
ATOM 872 C CA . THR A 1 107 ? -26.325 -3.712 18.860 1.00 91.44 107 THR A CA 1
ATOM 873 C C . THR A 1 107 ? -26.498 -2.701 19.985 1.00 91.44 107 THR A C 1
ATOM 875 O O . THR A 1 107 ? -27.449 -2.833 20.739 1.00 91.44 107 THR A O 1
ATOM 878 N N . GLY A 1 108 ? -25.671 -1.657 20.056 1.00 90.06 108 GLY A N 1
ATOM 879 C CA . GLY A 1 108 ? -25.812 -0.534 20.980 1.00 90.06 108 GLY A CA 1
ATOM 880 C C . GLY A 1 108 ? -27.046 0.326 20.696 1.00 90.06 108 GLY A C 1
ATOM 881 O O . GLY A 1 108 ? -27.744 0.724 21.621 1.00 90.06 108 GLY A O 1
ATOM 882 N N . ILE A 1 109 ? -27.402 0.544 19.424 1.00 91.44 109 ILE A N 1
ATOM 883 C CA . ILE A 1 109 ? -28.667 1.218 19.074 1.00 91.44 109 ILE A CA 1
ATOM 884 C C . ILE A 1 109 ? -29.846 0.349 19.506 1.00 91.44 109 ILE A C 1
ATOM 886 O O . ILE A 1 109 ? -30.786 0.828 20.131 1.00 91.44 109 ILE A O 1
ATOM 890 N N . TRP A 1 110 ? -29.790 -0.947 19.194 1.00 93.31 110 TRP A N 1
ATOM 891 C CA . TRP A 1 110 ? -30.830 -1.885 19.606 1.00 93.31 110 TRP A CA 1
ATOM 892 C C . TRP A 1 110 ? -30.964 -1.930 21.135 1.00 93.31 110 TRP A C 1
ATOM 894 O O . TRP A 1 110 ? -32.066 -1.879 21.674 1.00 93.31 110 TRP A O 1
ATOM 904 N N . LEU A 1 111 ? -29.834 -1.918 21.835 1.00 93.19 111 LEU A N 1
ATOM 905 C CA . LEU A 1 111 ? -29.766 -1.898 23.285 1.00 93.19 111 LEU A CA 1
ATOM 906 C C . LEU A 1 111 ? -30.430 -0.660 23.892 1.00 93.19 111 LEU A C 1
ATOM 908 O O . LEU A 1 111 ? -31.121 -0.770 24.898 1.00 93.19 111 LEU A O 1
ATOM 912 N N . PHE A 1 112 ? -30.263 0.504 23.274 1.00 92.81 112 PHE A N 1
ATOM 913 C CA . PHE A 1 112 ? -30.894 1.734 23.737 1.00 92.81 112 PHE A CA 1
ATOM 914 C C . PHE A 1 112 ? -32.425 1.677 23.721 1.00 92.81 112 PHE A C 1
ATOM 916 O O . PHE A 1 112 ? -33.077 2.153 24.655 1.00 92.81 112 PHE A O 1
ATOM 923 N N . PHE A 1 113 ? -32.994 1.112 22.653 1.00 94.50 113 PHE A N 1
ATOM 924 C CA . PHE A 1 113 ? -34.443 1.047 22.469 1.00 94.50 113 PHE A CA 1
ATOM 925 C C . PHE A 1 113 ? -35.086 -0.116 23.225 1.00 94.50 113 PHE A C 1
ATOM 927 O O . PHE A 1 113 ? -36.183 0.046 23.752 1.00 94.50 113 PHE A O 1
ATOM 934 N N . PHE A 1 114 ? -34.419 -1.271 23.293 1.00 95.81 114 PHE A N 1
ATOM 935 C CA . PHE A 1 114 ? -35.016 -2.512 23.804 1.00 95.81 114 PHE A CA 1
ATOM 936 C C . PHE A 1 114 ? -34.410 -3.010 25.120 1.00 95.81 114 PHE A C 1
ATOM 938 O O . PHE A 1 114 ? -35.004 -3.857 25.778 1.00 95.81 114 PHE A O 1
ATOM 945 N N . GLY A 1 115 ? -33.250 -2.498 25.531 1.00 90.06 115 GLY A N 1
ATOM 946 C CA . GLY A 1 115 ? -32.547 -2.929 26.743 1.00 90.06 115 GLY A CA 1
ATOM 947 C C . GLY A 1 115 ? -32.983 -2.248 28.035 1.00 90.06 115 GLY A C 1
ATOM 948 O O . GLY A 1 115 ? -32.332 -2.451 29.058 1.00 90.06 115 GLY A O 1
ATOM 949 N N . GLY A 1 116 ? -34.021 -1.410 27.995 1.00 93.25 116 GLY A N 1
ATOM 950 C CA . GLY A 1 116 ? -34.482 -0.652 29.156 1.00 93.25 116 GLY A CA 1
ATOM 951 C C . GLY A 1 116 ? -33.393 0.248 29.749 1.00 93.25 116 GLY A C 1
ATOM 952 O O . GLY A 1 116 ? -32.566 0.813 29.032 1.00 93.25 116 GLY A O 1
ATOM 953 N N . GLU A 1 117 ? -33.403 0.399 31.069 1.00 91.75 117 GLU A N 1
ATOM 954 C CA . GLU A 1 117 ? -32.449 1.247 31.788 1.00 91.75 117 GLU A CA 1
ATOM 955 C C . GLU A 1 117 ? -31.036 0.645 31.829 1.00 91.75 117 GLU A C 1
ATOM 957 O O . GLU A 1 117 ? -30.056 1.357 31.614 1.00 91.75 117 GLU A O 1
ATOM 962 N N . GLU A 1 118 ? -30.930 -0.676 32.003 1.00 92.12 118 GLU A N 1
ATOM 963 C CA . GLU A 1 118 ? -29.659 -1.413 32.001 1.00 92.12 118 GLU A CA 1
ATOM 964 C C . GLU A 1 118 ? -28.867 -1.149 30.717 1.00 92.12 118 GLU A C 1
ATOM 966 O O . GLU A 1 118 ? -27.691 -0.785 30.756 1.00 92.12 118 GLU A O 1
ATOM 971 N N . GLY A 1 119 ? -29.530 -1.266 29.564 1.00 91.00 119 GLY A N 1
ATOM 972 C CA . GLY A 1 119 ? -28.889 -1.033 28.278 1.00 91.00 119 GLY A CA 1
ATOM 973 C C . GLY A 1 119 ? -28.390 0.400 28.090 1.00 91.00 119 GLY A C 1
ATOM 974 O O . GLY A 1 119 ? -27.325 0.630 27.513 1.00 91.00 119 GLY A O 1
ATOM 975 N N . ARG A 1 120 ? -29.129 1.376 28.618 1.00 92.62 120 ARG A N 1
ATOM 976 C CA . ARG A 1 120 ? -28.744 2.791 28.584 1.00 92.62 120 ARG A CA 1
ATOM 977 C C . ARG A 1 120 ? -27.553 3.079 29.502 1.00 92.62 120 ARG A C 1
ATOM 979 O O . ARG A 1 120 ? -26.648 3.811 29.098 1.00 92.62 120 ARG A O 1
ATOM 986 N N . ARG A 1 121 ? -27.504 2.457 30.686 1.00 92.00 121 ARG A N 1
ATOM 987 C CA . ARG A 1 121 ? -26.351 2.526 31.603 1.00 92.00 121 ARG A CA 1
ATOM 988 C C . ARG A 1 121 ? -25.098 1.896 30.985 1.00 92.00 121 ARG A C 1
ATOM 990 O O . ARG A 1 121 ? -24.016 2.467 31.097 1.00 92.00 121 ARG A O 1
ATOM 997 N N . GLU A 1 122 ? -25.236 0.785 30.257 1.00 92.38 122 GLU A N 1
ATOM 998 C CA . GLU A 1 122 ? -24.115 0.168 29.530 1.00 92.38 122 GLU A CA 1
ATOM 999 C C . GLU A 1 122 ? -23.561 1.102 28.440 1.00 92.38 122 GLU A C 1
ATOM 1001 O O . GLU A 1 122 ? -22.345 1.271 28.318 1.00 92.38 122 GLU A O 1
ATOM 1006 N N . LEU A 1 123 ? -24.433 1.756 27.661 1.00 90.44 123 LEU A N 1
ATOM 1007 C CA . LEU A 1 123 ? -24.025 2.737 26.645 1.00 90.44 123 LEU A CA 1
ATOM 1008 C C . LEU A 1 123 ? -23.289 3.926 27.265 1.00 90.44 123 LEU A C 1
ATOM 1010 O O . LEU A 1 123 ? -22.236 4.320 26.757 1.00 90.44 123 LEU A O 1
ATOM 1014 N N . LYS A 1 124 ? -23.798 4.443 28.389 1.00 91.00 124 LYS A N 1
ATOM 1015 C CA . LYS A 1 124 ? -23.145 5.499 29.171 1.00 91.00 124 LYS A CA 1
ATOM 1016 C C . LYS A 1 124 ? -21.752 5.073 29.640 1.00 91.00 124 LYS A C 1
ATOM 1018 O O . LYS A 1 124 ? -20.785 5.806 29.453 1.00 91.00 124 LYS A O 1
ATOM 1023 N N . ALA A 1 125 ? -21.598 3.850 30.150 1.00 88.56 125 ALA A N 1
ATOM 1024 C CA . ALA A 1 125 ? -20.296 3.342 30.585 1.00 88.56 125 ALA A CA 1
ATOM 1025 C C . ALA A 1 125 ? -19.255 3.299 29.442 1.00 88.56 125 ALA A C 1
ATOM 1027 O O . ALA A 1 125 ? -18.065 3.527 29.672 1.00 88.56 125 ALA A O 1
ATOM 1028 N N . HIS A 1 126 ? -19.689 3.080 28.193 1.00 87.50 126 HIS A N 1
ATOM 1029 C CA . HIS A 1 126 ? -18.814 3.118 27.012 1.00 87.50 126 HIS A CA 1
ATOM 1030 C C . HIS A 1 126 ? -18.551 4.532 26.472 1.00 87.50 126 HIS A C 1
ATOM 1032 O O . HIS A 1 126 ? -17.649 4.697 25.641 1.00 87.50 126 HIS A O 1
ATOM 1038 N N . PHE A 1 127 ? -19.278 5.558 26.931 1.00 87.62 127 PHE A N 1
ATOM 1039 C CA . PHE A 1 127 ? -19.126 6.927 26.435 1.00 87.62 127 PHE A CA 1
ATOM 1040 C C . PHE A 1 127 ? -17.700 7.448 26.612 1.00 87.62 127 PHE A C 1
ATOM 1042 O O . PHE A 1 127 ? -17.153 8.016 25.674 1.00 87.62 127 PHE A O 1
ATOM 1049 N N . GLY A 1 128 ? -17.043 7.168 27.743 1.00 85.12 128 GLY A N 1
ATOM 1050 C CA . GLY A 1 128 ? -15.659 7.602 27.973 1.00 85.12 128 GLY A CA 1
ATOM 1051 C C . GLY A 1 128 ? -14.671 7.067 26.925 1.00 85.12 128 GLY A C 1
ATOM 1052 O O . GLY A 1 128 ? -13.822 7.808 26.430 1.00 85.12 128 GLY A O 1
ATOM 1053 N N . LEU A 1 129 ? -14.812 5.800 26.518 1.00 83.81 129 LEU A N 1
ATOM 1054 C CA . LEU A 1 129 ? -14.005 5.217 25.439 1.00 83.81 129 LEU A CA 1
ATOM 1055 C C . LEU A 1 129 ? -14.305 5.899 24.096 1.00 83.81 129 LEU A C 1
ATOM 1057 O O . LEU A 1 129 ? -13.395 6.237 23.336 1.00 83.81 129 LEU A O 1
ATOM 1061 N N . LEU A 1 130 ? -15.587 6.116 23.809 1.00 82.94 130 LEU A N 1
ATOM 1062 C CA . LEU A 1 130 ? -16.046 6.739 22.571 1.00 82.94 130 LEU A CA 1
ATOM 1063 C C . LEU A 1 130 ? -15.669 8.212 22.471 1.00 82.94 130 LEU A C 1
ATOM 1065 O O . LEU A 1 130 ? -15.338 8.664 21.381 1.00 82.94 130 LEU A O 1
ATOM 1069 N N . GLN A 1 131 ? -15.649 8.942 23.580 1.00 85.44 131 GLN A N 1
ATOM 1070 C CA . GLN A 1 131 ? -15.219 10.331 23.651 1.00 85.44 131 GLN A CA 1
ATOM 1071 C C . GLN A 1 131 ? -13.769 10.473 23.186 1.00 85.44 131 GLN A C 1
ATOM 1073 O O . GLN A 1 131 ? -13.473 11.337 22.364 1.00 85.44 131 GLN A O 1
ATOM 1078 N N . TRP A 1 132 ? -12.873 9.589 23.635 1.00 83.75 132 TRP A N 1
ATOM 1079 C CA . TRP A 1 132 ? -11.480 9.572 23.178 1.00 83.75 132 TRP A CA 1
ATOM 1080 C C . TRP A 1 132 ? -11.353 9.237 21.696 1.00 83.75 132 TRP A C 1
ATOM 1082 O O . TRP A 1 132 ? -10.571 9.869 20.982 1.00 83.75 132 TRP A O 1
ATOM 1092 N N . ILE A 1 133 ? -12.149 8.276 21.220 1.00 82.25 133 ILE A N 1
ATOM 1093 C CA . ILE A 1 133 ? -12.217 7.939 19.797 1.00 82.25 133 ILE A CA 1
ATOM 1094 C C . ILE A 1 133 ? -12.668 9.167 19.001 1.00 82.25 133 ILE A C 1
ATOM 1096 O O . ILE A 1 133 ? -11.990 9.539 18.049 1.00 82.25 133 ILE A O 1
ATOM 1100 N N . ILE A 1 134 ? -13.758 9.823 19.409 1.00 81.88 134 ILE A N 1
ATOM 1101 C CA . ILE A 1 134 ? -14.309 11.022 18.765 1.00 81.88 134 ILE A CA 1
ATOM 1102 C C . ILE A 1 134 ? -13.287 12.160 18.784 1.00 81.88 134 ILE A C 1
ATOM 1104 O O . ILE A 1 134 ? -13.069 12.780 17.750 1.00 81.88 134 ILE A O 1
ATOM 1108 N N . LEU A 1 135 ? -12.615 12.414 19.907 1.00 84.56 135 LEU A N 1
ATOM 1109 C CA . LEU A 1 135 ? -11.613 13.474 20.023 1.00 84.56 135 LEU A CA 1
ATOM 1110 C C . LEU A 1 135 ? -10.457 13.273 19.035 1.00 84.56 135 LEU A C 1
ATOM 1112 O O . LEU A 1 135 ? -10.098 14.195 18.303 1.00 84.56 135 LEU A O 1
ATOM 1116 N N . LEU A 1 136 ? -9.908 12.057 18.972 1.00 81.44 136 LEU A N 1
ATOM 1117 C CA . LEU A 1 136 ? -8.819 11.714 18.055 1.00 81.44 136 LEU A CA 1
ATOM 1118 C C . LEU A 1 136 ? -9.280 11.846 16.596 1.00 81.44 136 LEU A C 1
ATOM 1120 O O . LEU A 1 136 ? -8.621 12.488 15.776 1.00 81.44 136 LEU A O 1
ATOM 1124 N N . VAL A 1 137 ? -10.461 11.304 16.303 1.00 80.62 137 VAL A N 1
ATOM 1125 C CA . VAL A 1 137 ? -11.146 11.377 15.007 1.00 80.62 137 VAL A CA 1
ATOM 1126 C C . VAL A 1 137 ? -11.338 12.825 14.555 1.00 80.62 137 VAL A C 1
ATOM 1128 O O . VAL A 1 137 ? -11.030 13.157 13.413 1.00 80.62 137 VAL A O 1
ATOM 1131 N N . VAL A 1 138 ? -11.784 13.703 15.450 1.00 84.56 138 VAL A N 1
ATOM 1132 C CA . VAL A 1 138 ? -12.043 15.117 15.174 1.00 84.56 138 VAL A CA 1
ATOM 1133 C C . VAL A 1 138 ? -10.742 15.880 14.933 1.00 84.56 138 VAL A C 1
ATOM 1135 O O . VAL A 1 138 ? -10.618 16.531 13.897 1.00 84.56 138 VAL A O 1
ATOM 1138 N N . ILE A 1 139 ? -9.753 15.777 15.829 1.00 86.75 139 ILE A N 1
ATOM 1139 C CA . ILE A 1 139 ? -8.477 16.506 15.708 1.00 86.75 139 ILE A CA 1
ATOM 1140 C C . ILE A 1 139 ? -7.762 16.125 14.409 1.00 86.75 139 ILE A C 1
ATOM 1142 O O . ILE A 1 139 ? -7.382 16.988 13.610 1.00 86.75 139 ILE A O 1
ATOM 1146 N N . GLU A 1 140 ? -7.601 14.827 14.158 1.00 82.12 140 GLU A N 1
ATOM 1147 C CA . GLU A 1 140 ? -6.914 14.372 12.956 1.00 82.12 140 GLU A CA 1
ATOM 1148 C C . GLU A 1 140 ? -7.745 14.562 11.692 1.00 82.12 140 GLU A C 1
ATOM 1150 O O . GLU A 1 140 ? -7.192 14.853 10.628 1.00 82.12 140 GLU A O 1
ATOM 1155 N N . GLY A 1 141 ? -9.063 14.400 11.798 1.00 85.06 141 GLY A N 1
ATOM 1156 C CA . GLY A 1 141 ? -9.996 14.667 10.719 1.00 85.06 141 GLY A CA 1
ATOM 1157 C C . GLY A 1 141 ? -9.884 16.114 10.257 1.00 85.06 141 GLY A C 1
ATOM 1158 O O . GLY A 1 141 ? -9.672 16.359 9.072 1.00 85.06 141 GLY A O 1
ATOM 1159 N N . PHE A 1 142 ? -9.915 17.080 11.177 1.00 87.06 142 PHE A N 1
ATOM 1160 C CA . PHE A 1 142 ? -9.748 18.495 10.844 1.00 87.06 142 PHE A CA 1
ATOM 1161 C C . PHE A 1 142 ? -8.384 18.797 10.219 1.00 87.06 142 PHE A C 1
ATOM 1163 O O . PHE A 1 142 ? -8.321 19.497 9.204 1.00 87.06 142 PHE A O 1
ATOM 1170 N N . ALA A 1 143 ? -7.299 18.231 10.756 1.00 88.50 143 ALA A N 1
ATOM 1171 C CA . ALA A 1 143 ? -5.966 18.386 10.173 1.00 88.50 143 ALA A CA 1
ATOM 1172 C C . ALA A 1 143 ? -5.894 17.813 8.743 1.00 88.50 143 ALA A C 1
ATOM 1174 O O . ALA A 1 143 ? -5.356 18.448 7.829 1.00 88.50 143 ALA A O 1
ATOM 1175 N N . SER A 1 144 ? -6.480 16.630 8.528 1.00 82.94 144 SER A N 1
ATOM 1176 C CA . SER A 1 144 ? -6.606 15.997 7.215 1.00 82.94 144 SER A CA 1
ATOM 1177 C C . SER A 1 144 ? -7.416 16.887 6.269 1.00 82.94 144 SER A C 1
ATOM 1179 O O . SER A 1 144 ? -6.921 17.264 5.205 1.00 82.94 144 SER A O 1
ATOM 1181 N N . TYR A 1 145 ? -8.609 17.312 6.684 1.00 88.31 145 TYR A N 1
ATOM 1182 C CA . TYR A 1 145 ? -9.504 18.183 5.929 1.00 88.31 145 TYR A CA 1
ATOM 1183 C C . TYR A 1 145 ? -8.825 19.483 5.493 1.00 88.31 145 TYR A C 1
ATOM 1185 O O . TYR A 1 145 ? -8.871 19.817 4.309 1.00 88.31 145 TYR A O 1
ATOM 1193 N N . PHE A 1 146 ? -8.140 20.181 6.405 1.00 89.25 146 PHE A N 1
ATOM 1194 C CA . PHE A 1 146 ? -7.426 21.417 6.083 1.00 89.25 146 PHE A CA 1
ATOM 1195 C C . PHE A 1 146 ? -6.318 21.176 5.052 1.00 89.25 146 PHE A C 1
ATOM 1197 O O . PHE A 1 146 ? -6.182 21.912 4.077 1.00 89.25 146 PHE A O 1
ATOM 1204 N N . ARG A 1 147 ? -5.564 20.082 5.195 1.00 88.06 147 ARG A N 1
ATOM 1205 C CA . ARG A 1 147 ? -4.556 19.682 4.204 1.00 88.06 147 ARG A CA 1
ATOM 1206 C C . ARG A 1 147 ? -5.182 19.362 2.838 1.00 88.06 147 ARG A C 1
ATOM 1208 O O . ARG A 1 147 ? -4.601 19.666 1.797 1.00 88.06 147 ARG A O 1
ATOM 1215 N N . PHE A 1 148 ? -6.358 18.736 2.812 1.00 87.12 148 PHE A N 1
ATOM 1216 C CA . PHE A 1 148 ? -7.067 18.389 1.578 1.00 87.12 148 PHE A CA 1
ATOM 1217 C C . PHE A 1 148 ? -7.702 19.602 0.889 1.00 87.12 148 PHE A C 1
ATOM 1219 O O . PHE A 1 148 ? -7.646 19.694 -0.342 1.00 87.12 148 PHE A O 1
ATOM 1226 N N . SER A 1 149 ? -8.263 20.541 1.651 1.00 89.06 149 SER A N 1
ATOM 1227 C CA . SER A 1 149 ? -8.942 21.734 1.132 1.00 89.06 149 SER A CA 1
ATOM 1228 C C . SER A 1 149 ? -7.987 22.694 0.414 1.00 89.06 149 SER A C 1
ATOM 1230 O O . SER A 1 149 ? -8.386 23.344 -0.548 1.00 89.06 149 SER A O 1
ATOM 1232 N N . GLN A 1 150 ? -6.697 22.695 0.772 1.00 87.75 150 GLN A N 1
ATOM 1233 C CA . GLN A 1 150 ? -5.648 23.447 0.065 1.00 87.75 150 GLN A CA 1
ATOM 1234 C C . GLN A 1 150 ? -5.373 22.954 -1.369 1.00 87.75 150 GLN A C 1
ATOM 1236 O O . GLN A 1 150 ? -4.811 23.681 -2.189 1.00 87.75 150 GLN A O 1
ATOM 1241 N N . HIS A 1 151 ? -5.720 21.705 -1.694 1.00 86.25 151 HIS A N 1
ATOM 1242 C CA . HIS A 1 151 ? -5.343 21.074 -2.968 1.00 86.25 151 HIS A CA 1
ATOM 1243 C C . HIS A 1 151 ? -6.528 20.541 -3.785 1.00 86.25 151 HIS A C 1
ATOM 1245 O O . HIS A 1 151 ? -6.395 20.271 -4.988 1.00 86.25 151 HIS A O 1
ATOM 1251 N N . PHE A 1 152 ? -7.691 20.378 -3.160 1.00 86.88 152 PHE A N 1
ATOM 1252 C CA . PHE A 1 152 ? -8.896 19.835 -3.774 1.00 86.88 152 PHE A CA 1
ATOM 1253 C C . PHE A 1 152 ? -10.104 20.742 -3.548 1.00 86.88 152 PHE A C 1
ATOM 1255 O O . PHE A 1 152 ? -10.023 21.754 -2.869 1.00 86.88 152 PHE A O 1
ATOM 1262 N N . SER A 1 153 ? -11.224 20.414 -4.197 1.00 86.50 153 SER A N 1
ATOM 1263 C CA . SER A 1 153 ? -12.468 21.147 -3.963 1.00 86.50 153 SER A CA 1
ATOM 1264 C C . SER A 1 153 ? -12.981 20.864 -2.554 1.00 86.50 153 SER A C 1
ATOM 1266 O O . SER A 1 153 ? -12.818 19.749 -2.055 1.00 86.50 153 SER A O 1
ATOM 1268 N N . TRP A 1 154 ? -13.663 21.846 -1.967 1.00 85.75 154 TRP A N 1
ATOM 1269 C CA . TRP A 1 154 ? -14.285 21.732 -0.649 1.00 85.75 154 TRP A CA 1
ATOM 1270 C C . TRP A 1 154 ? -15.141 20.465 -0.508 1.00 85.75 154 TRP A C 1
ATOM 1272 O O . TRP A 1 154 ? -14.923 19.679 0.407 1.00 85.75 154 TRP A O 1
ATOM 1282 N N . GLY A 1 155 ? -16.008 20.185 -1.491 1.00 82.81 155 GLY A N 1
ATOM 1283 C CA . GLY A 1 155 ? -16.847 18.982 -1.478 1.00 82.81 155 GLY A CA 1
ATOM 1284 C C . GLY A 1 155 ? -16.052 17.671 -1.426 1.00 82.81 155 GLY A C 1
ATOM 1285 O O . GLY A 1 155 ? -16.436 16.758 -0.709 1.00 82.81 155 GLY A O 1
ATOM 1286 N N . PHE A 1 156 ? -14.900 17.582 -2.105 1.00 83.94 156 PHE A N 1
ATOM 1287 C CA . PHE A 1 156 ? -14.047 16.390 -2.007 1.00 83.94 156 PHE A CA 1
ATOM 1288 C C . PHE A 1 156 ? -13.399 16.271 -0.626 1.00 83.94 156 PHE A C 1
ATOM 1290 O O . PHE A 1 156 ? -13.368 15.178 -0.070 1.00 83.94 156 PHE A O 1
ATOM 1297 N N . ALA A 1 157 ? -12.888 17.379 -0.079 1.00 86.94 157 ALA A N 1
ATOM 1298 C CA . ALA A 1 157 ? -12.274 17.390 1.246 1.00 86.94 157 ALA A CA 1
ATOM 1299 C C . ALA A 1 157 ? -13.283 16.987 2.332 1.00 86.94 157 ALA A C 1
ATOM 1301 O O . ALA A 1 157 ? -12.944 16.189 3.200 1.00 86.94 157 ALA A O 1
ATOM 1302 N N . LEU A 1 158 ? -14.527 17.470 2.242 1.00 83.19 158 LEU A N 1
ATOM 1303 C CA . LEU A 1 158 ? -15.602 17.113 3.167 1.00 83.19 158 LEU A CA 1
ATOM 1304 C C . LEU A 1 158 ? -16.035 15.647 3.020 1.00 83.19 158 LEU A C 1
ATOM 1306 O O . LEU A 1 158 ? -16.146 14.945 4.020 1.00 83.19 158 LEU A O 1
ATOM 1310 N N . SER A 1 159 ? -16.237 15.149 1.793 1.00 80.81 159 SER A N 1
ATOM 1311 C CA . SER A 1 159 ? -16.561 13.729 1.586 1.00 80.81 159 SER A CA 1
ATOM 1312 C C . SER A 1 159 ? -15.445 12.813 2.088 1.00 80.81 159 SER A C 1
ATOM 1314 O O . SER A 1 159 ? -15.725 11.775 2.680 1.00 80.81 159 SER A O 1
ATOM 1316 N N . TRP A 1 160 ? -14.181 13.190 1.865 1.00 84.12 160 TRP A N 1
ATOM 1317 C CA . TRP A 1 160 ? -13.039 12.435 2.371 1.00 84.12 160 TRP A CA 1
ATOM 1318 C C . TRP A 1 160 ? -12.991 12.444 3.898 1.00 84.12 160 TRP A C 1
ATOM 1320 O O . TRP A 1 160 ? -12.850 11.378 4.489 1.00 84.12 160 TRP A O 1
ATOM 1330 N N . LEU A 1 161 ? -13.175 13.616 4.519 1.00 85.00 161 LEU A N 1
ATOM 1331 C CA . LEU A 1 161 ? -13.287 13.748 5.967 1.00 85.00 161 LEU A CA 1
ATOM 1332 C C . LEU A 1 161 ? -14.335 12.772 6.504 1.00 85.00 161 LEU A C 1
ATOM 1334 O O . LEU A 1 161 ? -14.000 11.934 7.325 1.00 85.00 161 LEU A O 1
ATOM 1338 N N . MET A 1 162 ? -15.561 12.797 5.981 1.00 82.50 162 MET A N 1
ATOM 1339 C CA . MET A 1 162 ? -16.638 11.920 6.459 1.00 82.50 162 MET A CA 1
ATOM 1340 C C . MET A 1 162 ? -16.293 10.430 6.356 1.00 82.50 162 MET A C 1
ATOM 1342 O O . MET A 1 162 ? -16.519 9.682 7.305 1.00 82.50 162 MET A O 1
ATOM 1346 N N . VAL A 1 163 ? -15.701 9.993 5.241 1.00 82.19 163 VAL A N 1
ATOM 1347 C CA . VAL A 1 163 ? -15.266 8.595 5.072 1.00 82.19 163 VAL A CA 1
ATOM 1348 C C . VAL A 1 163 ? -14.136 8.239 6.036 1.00 82.19 163 VAL A C 1
ATOM 1350 O O . VAL A 1 163 ? -14.125 7.138 6.587 1.00 82.19 163 VAL A O 1
ATOM 1353 N N . GLU A 1 164 ? -13.194 9.153 6.259 1.00 83.75 164 GLU A N 1
ATOM 1354 C CA . GLU A 1 164 ? -12.094 8.981 7.206 1.00 83.75 164 GLU A CA 1
ATOM 1355 C C . GLU A 1 164 ? -12.619 8.869 8.645 1.00 83.75 164 GLU A C 1
ATOM 1357 O O . GLU A 1 164 ? -12.284 7.899 9.324 1.00 83.75 164 GLU A O 1
ATOM 1362 N N . LEU A 1 165 ? -13.505 9.779 9.075 1.00 84.12 165 LEU A N 1
ATOM 1363 C CA . LEU A 1 165 ? -14.135 9.746 10.401 1.00 84.12 165 LEU A CA 1
ATOM 1364 C C . LEU A 1 165 ? -14.906 8.434 10.606 1.00 84.12 165 LEU A C 1
ATOM 1366 O O . LEU A 1 165 ? -14.718 7.764 11.619 1.00 84.12 165 LEU A O 1
ATOM 1370 N N . LEU A 1 166 ? -15.721 8.032 9.623 1.00 83.31 166 LEU A N 1
ATOM 1371 C CA . LEU A 1 166 ? -16.504 6.796 9.679 1.00 83.31 166 LEU A CA 1
ATOM 1372 C C . LEU A 1 166 ? -15.603 5.559 9.773 1.00 83.31 166 LEU A C 1
ATOM 1374 O O . LEU A 1 166 ? -15.860 4.660 10.572 1.00 83.31 166 LEU A O 1
ATOM 1378 N N . SER A 1 167 ? -14.529 5.526 8.980 1.00 83.75 167 SER A N 1
ATOM 1379 C CA . SER A 1 167 ? -13.585 4.406 8.960 1.00 83.75 167 SER A CA 1
ATOM 1380 C C . SER A 1 167 ? -12.859 4.269 10.292 1.00 83.75 167 SER A C 1
ATOM 1382 O O . SER A 1 167 ? -12.755 3.162 10.811 1.00 83.75 167 SER A O 1
ATOM 1384 N N . VAL A 1 168 ? -12.377 5.379 10.860 1.00 86.00 168 VAL A N 1
ATOM 1385 C CA . VAL A 1 168 ? -11.697 5.369 12.160 1.00 86.00 168 VAL A CA 1
ATOM 1386 C C . VAL A 1 168 ? -12.669 4.999 13.277 1.00 86.00 168 VAL A C 1
ATOM 1388 O O . VAL A 1 168 ? -12.344 4.148 14.100 1.00 86.00 168 VAL A O 1
ATOM 1391 N N . TYR A 1 169 ? -13.873 5.572 13.284 1.00 86.12 169 TYR A N 1
ATOM 1392 C CA . TYR A 1 169 ? -14.897 5.245 14.271 1.00 86.12 169 TYR A CA 1
ATOM 1393 C C . TYR A 1 169 ? -15.235 3.753 14.267 1.00 86.12 169 TYR A C 1
ATOM 1395 O O . TYR A 1 169 ? -15.238 3.111 15.321 1.00 86.12 169 TYR A O 1
ATOM 1403 N N . PHE A 1 170 ? -15.478 3.191 13.080 1.00 84.50 170 PHE A N 1
ATOM 1404 C CA . PHE A 1 170 ? -15.720 1.764 12.911 1.00 84.50 170 PHE A CA 1
ATOM 1405 C C . PHE A 1 170 ? -14.537 0.944 13.423 1.00 84.50 170 PHE A C 1
ATOM 1407 O O . PHE A 1 170 ? -14.728 0.024 14.213 1.00 84.50 170 PHE A O 1
ATOM 1414 N N . LEU A 1 171 ? -13.317 1.305 13.023 1.00 86.06 171 LEU A N 1
ATOM 1415 C CA . LEU A 1 171 ? -12.110 0.580 13.394 1.00 86.06 171 LEU A CA 1
ATOM 1416 C C . LEU A 1 171 ? -11.899 0.545 14.911 1.00 86.06 171 LEU A C 1
ATOM 1418 O O . LEU A 1 171 ? -11.591 -0.505 15.475 1.00 86.06 171 LEU A O 1
ATOM 1422 N N . CYS A 1 172 ? -12.097 1.686 15.568 1.00 86.56 172 CYS A N 1
ATOM 1423 C CA . CYS A 1 172 ? -11.972 1.796 17.008 1.00 86.56 172 CYS A CA 1
ATOM 1424 C C . CYS A 1 172 ? -13.075 1.025 17.734 1.00 86.56 172 CYS A C 1
ATOM 1426 O O . CYS A 1 172 ? -12.767 0.348 18.702 1.00 86.56 172 CYS A O 1
ATOM 1428 N N . ASN A 1 173 ? -14.325 1.047 17.268 1.00 86.25 173 ASN A N 1
ATOM 1429 C CA . ASN A 1 173 ? -15.389 0.247 17.886 1.00 86.25 173 ASN A CA 1
ATOM 1430 C C . ASN A 1 173 ? -15.155 -1.256 17.698 1.00 86.25 173 ASN A C 1
ATOM 1432 O O . ASN A 1 173 ? -15.229 -2.017 18.657 1.00 86.25 173 ASN A O 1
ATOM 1436 N N . PHE A 1 174 ? -14.807 -1.668 16.478 1.00 86.12 174 PHE A N 1
ATOM 1437 C CA . PHE A 1 174 ? -14.577 -3.064 16.110 1.00 86.12 174 PHE A CA 1
ATOM 1438 C C . PHE A 1 174 ? -13.392 -3.693 16.859 1.00 86.12 174 PHE A C 1
ATOM 1440 O O . PHE A 1 174 ? -13.358 -4.904 17.056 1.00 86.12 174 PHE A O 1
ATOM 1447 N N . PHE A 1 175 ? -12.420 -2.881 17.283 1.00 88.75 175 PHE A N 1
ATOM 1448 C CA . PHE A 1 175 ? -11.269 -3.335 18.062 1.00 88.75 175 PHE A CA 1
ATOM 1449 C C . PHE A 1 175 ? -11.412 -3.049 19.560 1.00 88.75 175 PHE A C 1
ATOM 1451 O O . PHE A 1 175 ? -11.353 -3.972 20.367 1.00 88.75 175 PHE A O 1
ATOM 1458 N N . ALA A 1 176 ? -11.593 -1.787 19.951 1.00 87.38 176 ALA A N 1
ATOM 1459 C CA . ALA A 1 176 ? -11.476 -1.363 21.341 1.00 87.38 176 ALA A CA 1
ATOM 1460 C C . ALA A 1 176 ? -12.596 -1.923 22.223 1.00 87.38 176 ALA A C 1
ATOM 1462 O O . ALA A 1 176 ? -12.303 -2.343 23.340 1.00 87.38 176 ALA A O 1
ATOM 1463 N N . VAL A 1 177 ? -13.840 -1.992 21.730 1.00 88.88 177 VAL A N 1
ATOM 1464 C CA . VAL A 1 177 ? -14.966 -2.500 22.532 1.00 88.88 177 VAL A CA 1
ATOM 1465 C C . VAL A 1 177 ? -14.810 -4.002 22.801 1.00 88.88 177 VAL A C 1
ATOM 1467 O O . VAL A 1 177 ? -14.758 -4.362 23.976 1.00 88.88 177 VAL A O 1
ATOM 1470 N N . PRO A 1 178 ? -14.612 -4.892 21.801 1.00 88.88 178 PRO A N 1
ATOM 1471 C CA . PRO A 1 178 ? -14.374 -6.312 22.076 1.00 88.88 178 PRO A CA 1
ATOM 1472 C C . PRO A 1 178 ? -13.140 -6.579 22.942 1.00 88.88 178 PRO A C 1
ATOM 1474 O O . PRO A 1 178 ? -13.148 -7.495 23.765 1.00 88.88 178 PRO A O 1
ATOM 1477 N N . VAL A 1 179 ? -12.070 -5.796 22.775 1.00 87.69 179 VAL A N 1
ATOM 1478 C CA . VAL A 1 179 ? -10.851 -5.930 23.585 1.00 87.69 179 VAL A CA 1
ATOM 1479 C C . VAL A 1 179 ? -11.112 -5.529 25.036 1.00 87.69 179 VAL A C 1
ATOM 1481 O O . VAL A 1 179 ? -10.714 -6.262 25.945 1.00 87.69 179 VAL A O 1
ATOM 1484 N N . ALA A 1 180 ? -11.791 -4.402 25.265 1.00 87.44 180 ALA A N 1
ATOM 1485 C CA . ALA A 1 180 ? -12.128 -3.920 26.599 1.00 87.44 180 ALA A CA 1
ATOM 1486 C C . ALA A 1 180 ? -13.078 -4.885 27.317 1.00 87.44 180 ALA A C 1
ATOM 1488 O O . ALA A 1 180 ? -12.820 -5.254 28.460 1.00 87.44 180 ALA A O 1
ATOM 1489 N N . THR A 1 181 ? -14.119 -5.378 26.645 1.00 88.62 181 THR A N 1
ATOM 1490 C CA . THR A 1 181 ? -15.085 -6.302 27.258 1.00 88.62 181 THR A CA 1
ATOM 1491 C C . THR A 1 181 ? -14.494 -7.686 27.508 1.00 88.62 181 THR A C 1
ATOM 1493 O O . THR A 1 181 ? -14.717 -8.257 28.573 1.00 88.62 181 THR A O 1
ATOM 1496 N N . THR A 1 182 ? -13.659 -8.209 26.601 1.00 87.62 182 THR A N 1
ATOM 1497 C CA . THR A 1 182 ? -12.919 -9.467 26.835 1.00 87.62 182 THR A CA 1
ATOM 1498 C C . THR A 1 182 ? -11.973 -9.330 28.027 1.00 87.62 182 THR A C 1
ATOM 1500 O O . THR A 1 182 ? -11.895 -10.218 28.875 1.00 87.62 182 THR A O 1
ATOM 1503 N N . THR A 1 183 ? -11.283 -8.194 28.116 1.00 86.88 183 THR A N 1
ATOM 1504 C CA . THR A 1 183 ? -10.413 -7.856 29.243 1.00 86.88 183 THR A CA 1
ATOM 1505 C C . THR A 1 183 ? -11.184 -7.832 30.560 1.00 86.88 183 THR A C 1
ATOM 1507 O O . THR A 1 183 ? -10.785 -8.490 31.518 1.00 86.88 183 THR A O 1
ATOM 1510 N N . LEU A 1 184 ? -12.302 -7.107 30.599 1.00 87.94 184 LEU A N 1
ATOM 1511 C CA . LEU A 1 184 ? -13.131 -6.952 31.791 1.00 87.94 184 LEU A CA 1
ATOM 1512 C C . LEU A 1 184 ? -13.733 -8.280 32.225 1.00 87.94 184 LEU A C 1
ATOM 1514 O O . LEU A 1 184 ? -13.668 -8.623 33.398 1.00 87.94 184 LEU A O 1
ATOM 1518 N N . ARG A 1 185 ? -14.212 -9.091 31.280 1.00 90.38 185 ARG A N 1
ATOM 1519 C CA . ARG A 1 185 ? -14.705 -10.440 31.568 1.00 90.38 185 ARG A CA 1
ATOM 1520 C C . ARG A 1 185 ? -13.640 -11.315 32.233 1.00 90.38 185 ARG A C 1
ATOM 1522 O O . ARG A 1 185 ? -13.962 -12.077 33.137 1.00 90.38 185 ARG A O 1
ATOM 1529 N N . LEU A 1 186 ? -12.381 -11.227 31.799 1.00 88.75 186 LEU A N 1
ATOM 1530 C CA . LEU A 1 186 ? -11.278 -11.961 32.430 1.00 88.75 186 LEU A CA 1
ATOM 1531 C C . LEU A 1 186 ? -10.883 -11.371 33.792 1.00 88.75 186 LEU A C 1
ATOM 1533 O O . LEU A 1 186 ? -10.499 -12.140 34.674 1.00 88.75 186 LEU A O 1
ATOM 1537 N N . SER A 1 187 ? -10.991 -10.047 33.955 1.00 88.81 187 SER A N 1
ATOM 1538 C CA . SER A 1 187 ? -10.773 -9.335 35.224 1.00 88.81 187 SER A CA 1
ATOM 1539 C C . SER A 1 187 ? -11.794 -9.763 36.280 1.00 88.81 187 SER A C 1
ATOM 1541 O O . SER A 1 187 ? -11.404 -10.250 37.333 1.00 88.81 187 SER A O 1
ATOM 1543 N N . LEU A 1 188 ? -13.090 -9.697 35.950 1.00 88.19 188 LEU A N 1
ATOM 1544 C CA . LEU A 1 188 ? -14.211 -10.046 36.835 1.00 88.19 188 LEU A CA 1
ATOM 1545 C C . LEU A 1 188 ? -14.229 -11.522 37.238 1.00 88.19 188 LEU A C 1
ATOM 1547 O O . LEU A 1 188 ? -14.730 -11.877 38.293 1.00 88.19 188 LEU A O 1
ATOM 1551 N N . GLN A 1 189 ? -13.677 -12.399 36.399 1.00 90.06 189 GLN A N 1
ATOM 1552 C CA . GLN A 1 189 ? -13.500 -13.814 36.734 1.00 90.06 189 GLN A CA 1
ATOM 1553 C C . GLN A 1 189 ? -12.252 -14.075 37.593 1.00 90.06 189 GLN A C 1
ATOM 1555 O O . GLN A 1 189 ? -11.890 -15.235 37.787 1.00 90.06 189 GLN A O 1
ATOM 1560 N N . GLU A 1 190 ? -11.534 -13.025 38.003 1.00 88.94 190 GLU A N 1
ATOM 1561 C CA . GLU A 1 190 ? -10.258 -13.070 38.726 1.00 88.94 190 GLU A CA 1
ATOM 1562 C C . GLU A 1 190 ? -9.168 -13.891 38.016 1.00 88.94 190 GLU A C 1
ATOM 1564 O O . GLU A 1 190 ? -8.166 -14.322 38.594 1.00 88.94 190 GLU A O 1
ATOM 1569 N N . LYS A 1 191 ? -9.296 -14.075 36.696 1.00 89.06 191 LYS A N 1
ATOM 1570 C CA . LYS A 1 191 ? -8.360 -14.861 35.882 1.00 89.06 191 LYS A CA 1
ATOM 1571 C C . LYS A 1 191 ? -7.150 -14.017 35.478 1.00 89.06 191 LYS A C 1
ATOM 1573 O O . LYS A 1 191 ? -6.798 -13.965 34.296 1.00 89.06 191 LYS A O 1
ATOM 1578 N N . LYS A 1 192 ? -6.461 -13.415 36.458 1.00 88.12 192 LYS A N 1
ATOM 1579 C CA . LYS A 1 192 ? -5.324 -12.484 36.271 1.00 88.12 192 LYS A CA 1
ATOM 1580 C C . LYS A 1 192 ? -4.250 -13.038 35.322 1.00 88.12 192 LYS A C 1
ATOM 1582 O O . LYS A 1 192 ? -3.828 -12.355 34.392 1.00 88.12 192 LYS A O 1
ATOM 1587 N N . LYS A 1 193 ? -3.886 -14.323 35.463 1.00 87.88 193 LYS A N 1
ATOM 1588 C CA . LYS A 1 193 ? -2.923 -15.006 34.567 1.00 87.88 193 LYS A CA 1
ATOM 1589 C C . LYS A 1 193 ? -3.396 -15.065 33.110 1.00 87.88 193 LYS A C 1
ATOM 1591 O O . LYS A 1 193 ? -2.606 -14.837 32.198 1.00 87.88 193 LYS A O 1
ATOM 1596 N N . ARG A 1 194 ? -4.680 -15.371 32.873 1.00 88.50 194 ARG A N 1
ATOM 1597 C CA . ARG A 1 194 ? -5.234 -15.429 31.508 1.00 88.50 194 ARG A CA 1
ATOM 1598 C C . ARG A 1 194 ? -5.348 -14.041 30.911 1.00 88.50 194 ARG A C 1
ATOM 1600 O O . ARG A 1 194 ? -5.047 -13.886 29.732 1.00 88.50 194 ARG A O 1
ATOM 1607 N N . LEU A 1 195 ? -5.740 -13.052 31.712 1.00 88.69 195 LEU A N 1
ATOM 1608 C CA . LEU A 1 195 ? -5.768 -11.660 31.286 1.00 88.69 195 LEU A CA 1
ATOM 1609 C C . LEU A 1 195 ? -4.375 -11.206 30.834 1.00 88.69 195 LEU A C 1
ATOM 1611 O O . LEU A 1 195 ? -4.233 -10.749 29.705 1.00 88.69 195 LEU A O 1
ATOM 1615 N N . MET A 1 196 ? -3.343 -11.441 31.650 1.00 88.19 196 MET A N 1
ATOM 1616 C CA . MET A 1 196 ? -1.949 -11.124 31.315 1.00 88.19 196 MET A CA 1
ATOM 1617 C C . MET A 1 196 ? -1.470 -11.834 30.040 1.00 88.19 196 MET A C 1
ATOM 1619 O O . MET A 1 196 ? -0.851 -11.220 29.174 1.00 88.19 196 MET A O 1
ATOM 1623 N N . LEU A 1 197 ? -1.766 -13.128 29.886 1.00 88.44 197 LEU A N 1
ATOM 1624 C CA . LEU A 1 197 ? -1.385 -13.875 28.684 1.00 88.44 197 LEU A CA 1
ATOM 1625 C C . LEU A 1 197 ? -2.095 -13.338 27.433 1.00 88.44 197 LEU A C 1
ATOM 1627 O O . LEU A 1 197 ? -1.500 -13.245 26.359 1.00 88.44 197 LEU A O 1
ATOM 1631 N N . THR A 1 198 ? -3.364 -12.961 27.579 1.00 86.94 198 THR A N 1
ATOM 1632 C CA . THR A 1 198 ? -4.195 -12.418 26.502 1.00 86.94 198 THR A CA 1
ATOM 1633 C C . THR A 1 198 ? -3.707 -11.034 26.073 1.00 86.94 198 THR A C 1
ATOM 1635 O O . THR A 1 198 ? -3.550 -10.790 24.876 1.00 86.94 198 THR A O 1
ATOM 1638 N N . THR A 1 199 ? -3.386 -10.148 27.021 1.00 88.62 199 THR A N 1
ATOM 1639 C CA . THR A 1 199 ? -2.820 -8.824 26.723 1.00 88.62 199 THR A CA 1
ATOM 1640 C C . THR A 1 199 ? -1.435 -8.932 26.103 1.00 88.62 199 THR A C 1
ATOM 1642 O O . THR A 1 199 ? -1.186 -8.290 25.083 1.00 88.62 199 THR A O 1
ATOM 1645 N N . LEU A 1 200 ? -0.557 -9.792 26.633 1.00 90.19 200 LEU A N 1
ATOM 1646 C CA . LEU A 1 200 ? 0.767 -10.040 26.059 1.00 90.19 200 LEU A CA 1
ATOM 1647 C C . LEU A 1 200 ? 0.654 -10.552 24.620 1.00 90.19 200 LEU A C 1
ATOM 1649 O O . LEU A 1 200 ? 1.344 -10.058 23.730 1.00 90.19 200 LEU A O 1
ATOM 1653 N N . THR A 1 201 ? -0.255 -11.495 24.370 1.00 89.25 201 THR A N 1
ATOM 1654 C CA . THR A 1 201 ? -0.489 -12.019 23.020 1.00 89.25 201 THR A CA 1
ATOM 1655 C C . THR A 1 201 ? -1.030 -10.934 22.092 1.00 89.25 201 THR A C 1
ATOM 1657 O O . THR A 1 201 ? -0.537 -10.794 20.976 1.00 89.25 201 THR A O 1
ATOM 1660 N N . GLY A 1 202 ? -1.972 -10.108 22.558 1.00 90.44 202 GLY A N 1
ATOM 1661 C CA . GLY A 1 202 ? -2.465 -8.947 21.816 1.00 90.44 202 GLY A CA 1
ATOM 1662 C C . GLY A 1 202 ? -1.341 -7.978 21.440 1.00 90.44 202 GLY A C 1
ATOM 1663 O O . GLY A 1 202 ? -1.212 -7.609 20.275 1.00 90.44 202 GLY A O 1
ATOM 1664 N N . LEU A 1 203 ? -0.465 -7.637 22.388 1.00 92.25 203 LEU A N 1
ATOM 1665 C CA . LEU A 1 203 ? 0.700 -6.779 22.153 1.00 92.25 203 LEU A CA 1
ATOM 1666 C C . LEU A 1 203 ? 1.684 -7.400 21.152 1.00 92.25 203 LEU A C 1
ATOM 1668 O O . LEU A 1 203 ? 2.166 -6.708 20.251 1.00 92.25 203 LEU A O 1
ATOM 1672 N N . VAL A 1 204 ? 1.965 -8.703 21.259 1.00 93.94 204 VAL A N 1
ATOM 1673 C CA . VAL A 1 204 ? 2.819 -9.429 20.304 1.00 93.94 204 VAL A CA 1
ATOM 1674 C C . VAL A 1 204 ? 2.199 -9.410 18.908 1.00 93.94 204 VAL A C 1
ATOM 1676 O O . VAL A 1 204 ? 2.899 -9.104 17.943 1.00 93.94 204 VAL A O 1
ATOM 1679 N N . VAL A 1 205 ? 0.893 -9.664 18.787 1.00 92.12 205 VAL A N 1
ATOM 1680 C CA . VAL A 1 205 ? 0.188 -9.634 17.499 1.00 92.12 205 VAL A CA 1
ATOM 1681 C C . VAL A 1 205 ? 0.191 -8.234 16.899 1.00 92.12 205 VAL A C 1
ATOM 1683 O O . VAL A 1 205 ? 0.511 -8.099 15.716 1.00 92.12 205 VAL A O 1
ATOM 1686 N N . LEU A 1 206 ? -0.110 -7.192 17.678 1.00 92.44 206 LEU A N 1
ATOM 1687 C CA . LEU A 1 206 ? -0.038 -5.808 17.205 1.00 92.44 206 LEU A CA 1
ATOM 1688 C C . LEU A 1 206 ? 1.376 -5.475 16.715 1.00 92.44 206 LEU A C 1
ATOM 1690 O O . LEU A 1 206 ? 1.525 -4.911 15.633 1.00 92.44 206 LEU A O 1
ATOM 1694 N N . THR A 1 207 ? 2.413 -5.906 17.443 1.00 94.50 207 THR A N 1
ATOM 1695 C CA . THR A 1 207 ? 3.821 -5.643 17.094 1.00 94.50 207 THR A CA 1
ATOM 1696 C C . THR A 1 207 ? 4.232 -6.371 15.823 1.00 94.50 207 THR A C 1
ATOM 1698 O O . THR A 1 207 ? 4.797 -5.764 14.910 1.00 94.50 207 THR A O 1
ATOM 1701 N N . ALA A 1 208 ? 3.926 -7.665 15.734 1.00 93.25 208 ALA A N 1
ATOM 1702 C CA . ALA A 1 208 ? 4.224 -8.486 14.570 1.00 93.25 208 ALA A CA 1
ATOM 1703 C C . ALA A 1 208 ? 3.483 -7.970 13.330 1.00 93.25 208 ALA A C 1
ATOM 1705 O O . ALA A 1 208 ? 4.093 -7.806 12.273 1.00 93.25 208 ALA A O 1
ATOM 1706 N N . SER A 1 209 ? 2.199 -7.634 13.471 1.00 91.06 209 SER A N 1
ATOM 1707 C CA . SER A 1 209 ? 1.383 -7.068 12.393 1.00 91.06 209 SER A CA 1
ATOM 1708 C C . SER A 1 209 ? 1.923 -5.714 11.953 1.00 91.06 209 SER A C 1
ATOM 1710 O O . SER A 1 209 ? 2.135 -5.491 10.761 1.00 91.06 209 SER A O 1
ATOM 1712 N N . LEU A 1 210 ? 2.233 -4.825 12.903 1.00 91.94 210 LEU A N 1
ATOM 1713 C CA . LEU A 1 210 ? 2.789 -3.508 12.608 1.00 91.94 210 LEU A CA 1
ATOM 1714 C C . LEU A 1 210 ? 4.103 -3.657 11.855 1.00 91.94 210 LEU A C 1
ATOM 1716 O O . LEU A 1 210 ? 4.307 -2.995 10.843 1.00 91.94 210 LEU A O 1
ATOM 1720 N N . PHE A 1 211 ? 4.970 -4.566 12.296 1.00 90.44 211 PHE A N 1
ATOM 1721 C CA . PHE A 1 211 ? 6.218 -4.865 11.614 1.00 90.44 211 PHE A CA 1
ATOM 1722 C C . PHE A 1 211 ? 5.991 -5.374 10.187 1.00 90.44 211 PHE A C 1
ATOM 1724 O O . PHE A 1 211 ? 6.632 -4.870 9.265 1.00 90.44 211 PHE A O 1
ATOM 1731 N N . VAL A 1 212 ? 5.068 -6.317 9.975 1.00 87.69 212 VAL A N 1
ATOM 1732 C CA . VAL A 1 212 ? 4.728 -6.843 8.642 1.00 87.69 212 VAL A CA 1
ATOM 1733 C C . VAL A 1 212 ? 4.245 -5.718 7.719 1.00 87.69 212 VAL A C 1
ATOM 1735 O O . VAL A 1 212 ? 4.805 -5.538 6.633 1.00 87.69 212 VAL A O 1
ATOM 1738 N N . PHE A 1 213 ? 3.291 -4.898 8.170 1.00 84.75 213 PHE A N 1
ATOM 1739 C CA . PHE A 1 213 ? 2.702 -3.835 7.351 1.00 84.75 213 PHE A CA 1
ATOM 1740 C C . PHE A 1 213 ? 3.636 -2.618 7.162 1.00 84.75 213 PHE A C 1
ATOM 1742 O O . PHE A 1 213 ? 3.715 -2.074 6.055 1.00 84.75 213 PHE A O 1
ATOM 1749 N N . LYS A 1 214 ? 4.439 -2.223 8.167 1.00 83.31 214 LYS A N 1
ATOM 1750 C CA . LYS A 1 214 ? 5.410 -1.108 8.052 1.00 83.31 214 LYS A CA 1
ATOM 1751 C C . LYS A 1 214 ? 6.713 -1.474 7.358 1.00 83.31 214 LYS A C 1
ATOM 1753 O O . LYS A 1 214 ? 7.268 -0.618 6.662 1.00 83.31 214 LYS A O 1
ATOM 1758 N N . ARG A 1 215 ? 7.244 -2.698 7.508 1.00 79.94 215 ARG A N 1
ATOM 1759 C CA . ARG A 1 215 ? 8.546 -3.089 6.915 1.00 79.94 215 ARG A CA 1
ATOM 1760 C C . ARG A 1 215 ? 8.545 -2.925 5.397 1.00 79.94 215 ARG A C 1
ATOM 1762 O O . ARG A 1 215 ? 9.582 -2.624 4.805 1.00 79.94 215 ARG A O 1
ATOM 1769 N N . GLY A 1 216 ? 7.378 -3.053 4.767 1.00 64.31 216 GLY A N 1
ATOM 1770 C CA . GLY A 1 216 ? 7.209 -2.802 3.344 1.00 64.31 216 GLY A CA 1
ATOM 1771 C C . GLY A 1 216 ? 7.216 -1.324 2.937 1.00 64.31 216 GLY A C 1
ATOM 1772 O O . GLY A 1 216 ? 7.496 -1.064 1.767 1.00 64.31 216 GLY A O 1
ATOM 1773 N N . ARG A 1 217 ? 6.871 -0.374 3.833 1.00 65.69 217 ARG A N 1
ATOM 1774 C CA . ARG A 1 217 ? 6.469 1.034 3.546 1.00 65.69 217 ARG A CA 1
ATOM 1775 C C . ARG A 1 217 ? 5.509 1.195 2.351 1.00 65.69 217 ARG A C 1
ATOM 1777 O O . ARG A 1 217 ? 5.329 2.290 1.827 1.00 65.69 217 ARG A O 1
ATOM 1784 N N . GLN A 1 218 ? 4.933 0.092 1.883 1.00 68.19 218 GLN A N 1
ATOM 1785 C CA . GLN A 1 218 ? 4.113 -0.002 0.678 1.00 68.19 218 GLN A CA 1
ATOM 1786 C C . GLN A 1 218 ? 2.645 0.269 0.984 1.00 68.19 218 GLN A C 1
ATOM 1788 O O . GLN A 1 218 ? 1.896 0.568 0.062 1.00 68.19 218 GLN A O 1
ATOM 1793 N N . PHE A 1 219 ? 2.263 0.192 2.258 1.00 77.44 219 PHE A N 1
ATOM 1794 C CA . PHE A 1 219 ? 0.876 0.284 2.693 1.00 77.44 219 PHE A CA 1
ATOM 1795 C C . PHE A 1 219 ? 0.564 1.579 3.449 1.00 77.44 219 PHE A C 1
ATOM 1797 O O . PHE A 1 219 ? -0.602 1.927 3.564 1.00 77.44 219 PHE A O 1
ATOM 1804 N N . ASP A 1 220 ? 1.577 2.338 3.881 1.00 84.25 220 ASP A N 1
ATOM 1805 C CA . ASP A 1 220 ? 1.370 3.622 4.561 1.00 84.25 220 ASP A CA 1
ATOM 1806 C C . ASP A 1 220 ? 0.566 4.597 3.675 1.00 84.25 220 ASP A C 1
ATOM 1808 O O . ASP A 1 220 ? 0.992 4.925 2.557 1.00 84.25 220 ASP A O 1
ATOM 1812 N N . ASN A 1 221 ? -0.542 5.120 4.218 1.00 85.69 221 ASN A N 1
ATOM 1813 C CA . ASN A 1 221 ? -1.424 6.115 3.582 1.00 85.69 221 ASN A CA 1
ATOM 1814 C C . ASN A 1 221 ? -1.995 5.678 2.222 1.00 85.69 221 ASN A C 1
ATOM 1816 O O . ASN A 1 221 ? -2.310 6.507 1.365 1.00 85.69 221 ASN A O 1
ATOM 1820 N N . LEU A 1 222 ? -2.096 4.375 1.982 1.00 82.12 222 LEU A N 1
ATOM 1821 C CA . LEU A 1 222 ? -2.473 3.851 0.678 1.00 82.12 222 LEU A CA 1
ATOM 1822 C C . LEU A 1 222 ? -3.898 4.232 0.269 1.00 82.12 222 LEU A C 1
ATOM 1824 O O . LEU A 1 222 ? -4.118 4.573 -0.895 1.00 82.12 222 LEU A O 1
ATOM 1828 N N . LEU A 1 223 ? -4.837 4.211 1.219 1.00 80.88 223 LEU A N 1
ATOM 1829 C CA . LEU A 1 223 ? -6.233 4.591 0.993 1.00 80.88 223 LEU A CA 1
ATOM 1830 C C . LEU A 1 223 ? -6.353 6.070 0.580 1.00 80.88 223 LEU A C 1
ATOM 1832 O O . LEU A 1 223 ? -6.815 6.321 -0.540 1.00 80.88 223 LEU A O 1
ATOM 1836 N N . PRO A 1 224 ? -5.859 7.042 1.379 1.00 83.56 224 PRO A N 1
ATOM 1837 C CA . PRO A 1 224 ? -5.869 8.448 0.982 1.00 83.56 224 PRO A CA 1
ATOM 1838 C C . PRO A 1 224 ? -5.161 8.698 -0.347 1.00 83.56 224 PRO A C 1
ATOM 1840 O O . PRO A 1 224 ? -5.681 9.404 -1.211 1.00 83.56 224 PRO A O 1
ATOM 1843 N N . ILE A 1 225 ? -3.988 8.094 -0.557 1.00 84.50 225 ILE A N 1
ATOM 1844 C CA . ILE A 1 225 ? -3.204 8.305 -1.779 1.00 84.50 225 ILE A CA 1
ATOM 1845 C C . ILE A 1 225 ? -3.940 7.762 -3.006 1.00 84.50 225 ILE A C 1
ATOM 1847 O O . ILE A 1 225 ? -3.898 8.390 -4.068 1.00 84.50 225 ILE A O 1
ATOM 1851 N N . SER A 1 226 ? -4.646 6.636 -2.885 1.00 80.00 226 SER A N 1
ATOM 1852 C CA . SER A 1 226 ? -5.463 6.126 -3.985 1.00 80.00 226 SER A CA 1
ATOM 1853 C C . SER A 1 226 ? -6.603 7.087 -4.324 1.00 80.00 226 SER A C 1
ATOM 1855 O O . SER A 1 226 ? -6.716 7.492 -5.483 1.00 80.00 226 SER A O 1
ATOM 1857 N N . ALA A 1 227 ? -7.361 7.542 -3.322 1.00 79.00 227 ALA A N 1
ATOM 1858 C CA . ALA A 1 227 ? -8.472 8.476 -3.512 1.00 79.00 227 ALA A CA 1
ATOM 1859 C C . ALA A 1 227 ? -8.019 9.819 -4.119 1.00 79.00 227 ALA A C 1
ATOM 1861 O O . ALA A 1 227 ? -8.629 10.329 -5.063 1.00 79.00 227 ALA A O 1
ATOM 1862 N N . ILE A 1 228 ? -6.888 10.362 -3.655 1.00 83.81 228 ILE A N 1
ATOM 1863 C CA . ILE A 1 228 ? -6.226 11.546 -4.232 1.00 83.81 228 ILE A CA 1
ATOM 1864 C C . ILE A 1 228 ? -5.952 11.346 -5.717 1.00 83.81 228 ILE A C 1
ATOM 1866 O O . ILE A 1 228 ? -6.238 12.211 -6.554 1.00 83.81 228 ILE A O 1
ATOM 1870 N N . MET A 1 229 ? -5.356 10.207 -6.053 1.00 82.25 229 MET A N 1
ATOM 1871 C CA . MET A 1 229 ? -4.938 9.932 -7.414 1.00 82.25 229 MET A CA 1
ATOM 1872 C C . MET A 1 229 ? -6.118 9.619 -8.339 1.00 82.25 229 MET A C 1
ATOM 1874 O O . MET A 1 229 ? -6.043 9.945 -9.527 1.00 82.25 229 MET A O 1
ATOM 1878 N N . ASP A 1 230 ? -7.204 9.042 -7.820 1.00 76.81 230 ASP A N 1
ATOM 1879 C CA . ASP A 1 230 ? -8.496 8.930 -8.505 1.00 76.81 230 ASP A CA 1
ATOM 1880 C C . ASP A 1 230 ? -9.056 10.317 -8.818 1.00 76.81 230 ASP A C 1
ATOM 1882 O O . ASP A 1 230 ? -9.360 10.623 -9.973 1.00 76.81 230 ASP A O 1
ATOM 1886 N N . GLN A 1 231 ? -9.102 11.204 -7.825 1.00 81.12 231 GLN A N 1
ATOM 1887 C CA . GLN A 1 231 ? -9.658 12.541 -7.999 1.00 81.12 231 GLN A CA 1
ATOM 1888 C C . GLN A 1 231 ? -8.852 13.387 -8.992 1.00 81.12 231 GLN A C 1
ATOM 1890 O O . GLN A 1 231 ? -9.420 14.100 -9.825 1.00 81.12 231 GLN A O 1
ATOM 1895 N N . ARG A 1 232 ? -7.518 13.280 -8.974 1.00 83.44 232 ARG A N 1
ATOM 1896 C CA . ARG A 1 232 ? -6.654 13.932 -9.974 1.00 83.44 232 ARG A CA 1
ATOM 1897 C C . ARG A 1 232 ? -6.896 13.398 -11.382 1.00 83.44 232 ARG A C 1
ATOM 1899 O O . ARG A 1 232 ? -6.919 14.185 -12.328 1.00 83.44 232 ARG A O 1
ATOM 1906 N N . ALA A 1 233 ? -7.088 12.088 -11.527 1.00 77.50 233 ALA A N 1
ATOM 1907 C CA . ALA A 1 233 ? -7.405 11.477 -12.813 1.00 77.50 233 ALA A CA 1
ATOM 1908 C C . ALA A 1 233 ? -8.787 11.919 -13.326 1.00 77.50 233 ALA A C 1
ATOM 1910 O O . ALA A 1 233 ? -8.902 12.292 -14.494 1.00 77.50 233 ALA A O 1
ATOM 1911 N N . LYS A 1 234 ? -9.808 11.970 -12.456 1.00 77.62 234 LYS A N 1
ATOM 1912 C CA . LYS A 1 234 ? -11.149 12.486 -12.786 1.00 77.62 234 LYS A CA 1
ATOM 1913 C C . LYS A 1 234 ? -11.096 13.937 -13.278 1.00 77.62 234 LYS A C 1
ATOM 1915 O O . LYS A 1 234 ? -11.606 14.229 -14.359 1.00 77.62 234 LYS A O 1
ATOM 1920 N N . LYS A 1 235 ? -10.417 14.833 -12.545 1.00 77.69 235 LYS A N 1
ATOM 1921 C CA . LYS A 1 235 ? -10.253 16.250 -12.937 1.00 77.69 235 LYS A CA 1
ATOM 1922 C C . LYS A 1 235 ? -9.599 16.392 -14.309 1.00 77.69 235 LYS A C 1
ATOM 1924 O O . LYS A 1 235 ? -10.036 17.178 -15.140 1.00 77.69 235 LYS A O 1
ATOM 1929 N N . LEU A 1 236 ? -8.562 15.604 -14.566 1.00 75.38 236 LEU A N 1
ATOM 1930 C CA . LEU A 1 236 ? -7.876 15.611 -15.848 1.00 75.38 236 LEU A CA 1
ATOM 1931 C C . LEU A 1 236 ? -8.757 15.092 -16.994 1.00 75.38 236 LEU A C 1
ATOM 1933 O O . LEU A 1 236 ? -8.703 15.640 -18.092 1.00 75.38 236 LEU A O 1
ATOM 1937 N N . LYS A 1 237 ? -9.580 14.063 -16.745 1.00 74.88 237 LYS A N 1
ATOM 1938 C CA . LYS A 1 237 ? -10.551 13.553 -17.723 1.00 74.88 237 LYS A CA 1
ATOM 1939 C C . LYS A 1 237 ? -11.536 14.639 -18.136 1.00 74.88 237 LYS A C 1
ATOM 1941 O O . LYS A 1 237 ? -11.742 14.833 -19.335 1.00 74.88 237 LYS A O 1
ATOM 1946 N N . ALA A 1 238 ? -12.080 15.359 -17.154 1.00 74.81 238 ALA A N 1
ATOM 1947 C CA . ALA A 1 238 ? -12.963 16.494 -17.393 1.00 74.81 238 ALA A CA 1
ATOM 1948 C C . ALA A 1 238 ? -12.262 17.542 -18.276 1.00 74.81 238 ALA A C 1
ATOM 1950 O O . ALA A 1 238 ? -12.766 17.901 -19.330 1.00 74.81 238 ALA A O 1
ATOM 1951 N N . VAL A 1 239 ? -11.025 17.923 -17.950 1.00 73.31 239 VAL A N 1
ATOM 1952 C CA . VAL A 1 239 ? -10.255 18.880 -18.768 1.00 73.31 239 VAL A CA 1
ATOM 1953 C C . VAL A 1 239 ? -9.996 18.371 -20.194 1.00 73.31 239 VAL A C 1
ATOM 1955 O O . VAL A 1 239 ? -10.009 19.160 -21.126 1.00 73.31 239 VAL A O 1
ATOM 1958 N N . SER A 1 240 ? -9.772 17.067 -20.393 1.00 70.81 240 SER A N 1
ATOM 1959 C CA . SER A 1 240 ? -9.521 16.501 -21.730 1.00 70.81 240 SER A CA 1
ATOM 1960 C C . SER A 1 240 ? -10.768 16.328 -22.603 1.00 70.81 240 SER A C 1
ATOM 1962 O O . SER A 1 240 ? -10.632 16.134 -23.807 1.00 70.81 240 SER A O 1
ATOM 1964 N N . THR A 1 241 ? -11.963 16.342 -22.006 1.00 72.44 241 THR A N 1
ATOM 1965 C CA . THR A 1 241 ? -13.239 16.187 -22.728 1.00 72.44 241 THR A CA 1
ATOM 1966 C C . THR A 1 241 ? -13.823 17.532 -23.146 1.00 72.44 241 THR A C 1
ATOM 1968 O O . THR A 1 241 ? -14.447 17.617 -24.200 1.00 72.44 241 THR A O 1
ATOM 1971 N N . PHE A 1 242 ? -13.556 18.596 -22.387 1.00 66.38 242 PHE A N 1
ATOM 1972 C CA . PHE A 1 242 ? -13.912 19.956 -22.775 1.00 66.38 242 PHE A CA 1
ATOM 1973 C C . PHE A 1 242 ? -12.825 20.567 -23.671 1.00 66.38 242 PHE A C 1
ATOM 1975 O O . PHE A 1 242 ? -11.729 20.909 -23.234 1.00 66.38 242 PHE A O 1
ATOM 1982 N N . ASN A 1 243 ? -13.127 20.683 -24.961 1.00 59.78 243 ASN A N 1
ATOM 1983 C CA . ASN A 1 243 ? -12.265 21.320 -25.950 1.00 59.78 243 ASN A CA 1
ATOM 1984 C C . ASN A 1 243 ? -12.494 22.851 -25.960 1.00 59.78 243 ASN A C 1
ATOM 1986 O O . ASN A 1 243 ? -13.635 23.290 -26.042 1.00 59.78 243 ASN A O 1
ATOM 1990 N N . LYS A 1 244 ? -11.401 23.636 -26.016 1.00 54.88 244 LYS A N 1
ATOM 1991 C CA . LYS A 1 244 ? -11.328 25.023 -26.556 1.00 54.88 244 LYS A CA 1
ATOM 1992 C C . LYS A 1 244 ? -11.666 26.243 -25.668 1.00 54.88 244 LYS A C 1
ATOM 1994 O O . LYS A 1 244 ? -12.161 27.233 -26.191 1.00 54.88 244 LYS A O 1
ATOM 1999 N N . THR A 1 245 ? -11.283 26.302 -24.390 1.00 65.06 245 THR A N 1
ATOM 2000 C CA . THR A 1 245 ? -11.130 27.625 -23.728 1.00 65.06 245 THR A CA 1
ATOM 2001 C C . THR A 1 245 ? -9.712 27.858 -23.205 1.00 65.06 245 THR A C 1
ATOM 2003 O O . THR A 1 245 ? -9.067 26.955 -22.669 1.00 65.06 245 THR A O 1
ATOM 2006 N N . SER A 1 246 ? -9.202 29.087 -23.357 1.00 64.62 246 SER A N 1
ATOM 2007 C CA . SER A 1 246 ? -7.857 29.503 -22.914 1.00 64.62 246 SER A CA 1
ATOM 2008 C C . SER A 1 246 ? -7.628 29.246 -21.416 1.00 64.62 246 SER A C 1
ATOM 2010 O O . SER A 1 246 ? -6.561 28.778 -21.011 1.00 64.62 246 SER A O 1
ATOM 2012 N N . LYS A 1 247 ? -8.670 29.434 -20.594 1.00 63.78 247 LYS A N 1
ATOM 2013 C CA . LYS A 1 247 ? -8.662 29.130 -19.152 1.00 63.78 247 LYS A CA 1
ATOM 2014 C C . LYS A 1 247 ? -8.456 27.634 -18.857 1.00 63.78 247 LYS A C 1
ATOM 2016 O O . LYS A 1 247 ? -7.713 27.288 -17.939 1.00 63.78 247 LYS A O 1
ATOM 2021 N N . GLN A 1 248 ? -9.031 26.730 -19.655 1.00 66.00 248 GLN A N 1
ATOM 2022 C CA . GLN A 1 248 ? -8.842 25.279 -19.488 1.00 66.00 248 GLN A CA 1
ATOM 2023 C C . GLN A 1 248 ? -7.430 24.828 -19.879 1.00 66.00 248 GLN A C 1
ATOM 2025 O O . GLN A 1 248 ? -6.865 23.948 -19.228 1.00 66.00 248 GLN A O 1
ATOM 2030 N N . GLN A 1 249 ? -6.814 25.469 -20.877 1.00 67.12 249 GLN A N 1
ATOM 2031 C CA . GLN A 1 249 ? -5.411 25.213 -21.215 1.00 67.12 249 GLN A CA 1
ATOM 2032 C C . GLN A 1 249 ? -4.461 25.658 -20.094 1.00 67.12 249 GLN A C 1
ATOM 2034 O O . GLN A 1 249 ? -3.519 24.930 -19.772 1.00 67.12 249 GLN A O 1
ATOM 2039 N N . ALA A 1 250 ? -4.724 26.800 -19.448 1.00 67.31 250 ALA A N 1
ATOM 2040 C CA . ALA A 1 250 ? -3.958 27.244 -18.282 1.00 67.31 250 ALA A CA 1
ATOM 2041 C C . ALA A 1 250 ? -4.087 26.258 -17.103 1.00 67.31 250 ALA A C 1
ATOM 2043 O O . ALA A 1 250 ? -3.086 25.868 -16.497 1.00 67.31 250 ALA A O 1
ATOM 2044 N N . PHE A 1 251 ? -5.297 25.757 -16.836 1.00 68.62 251 PHE A N 1
ATOM 2045 C CA . PHE A 1 251 ? -5.519 24.739 -15.805 1.00 68.62 251 PHE A CA 1
ATOM 2046 C C . PHE A 1 251 ? -4.820 23.408 -16.133 1.00 68.62 251 PHE A C 1
ATOM 2048 O O . PHE A 1 251 ? -4.196 22.791 -15.267 1.00 68.62 251 PHE A O 1
ATOM 2055 N N . ALA A 1 252 ? -4.847 22.980 -17.400 1.00 69.75 252 ALA A N 1
ATOM 2056 C CA . ALA A 1 252 ? -4.118 21.800 -17.859 1.00 69.75 252 ALA A CA 1
ATOM 2057 C C . ALA A 1 252 ? -2.601 21.949 -17.651 1.00 69.75 252 ALA A C 1
ATOM 2059 O O . ALA A 1 252 ? -1.954 20.993 -17.211 1.00 69.75 252 ALA A O 1
ATOM 2060 N N . ARG A 1 253 ? -2.031 23.138 -17.901 1.00 74.12 253 ARG A N 1
ATOM 2061 C CA . ARG A 1 253 ? -0.604 23.440 -17.671 1.00 74.12 253 ARG A CA 1
ATOM 2062 C C . ARG A 1 253 ? -0.216 23.344 -16.193 1.00 74.12 253 ARG A C 1
ATOM 2064 O O . ARG A 1 253 ? 0.839 22.793 -15.893 1.00 74.12 253 ARG A O 1
ATOM 2071 N N . ASN A 1 254 ? -1.101 23.751 -15.284 1.00 78.19 254 ASN A N 1
ATOM 2072 C CA . ASN A 1 254 ? -0.865 23.687 -13.834 1.00 78.19 254 ASN A CA 1
ATOM 2073 C C . ASN A 1 254 ? -1.294 22.358 -13.183 1.00 78.19 254 ASN A C 1
ATOM 2075 O O . ASN A 1 254 ? -1.104 22.145 -11.979 1.00 78.19 254 ASN A O 1
ATOM 2079 N N . SER A 1 255 ? -1.839 21.425 -13.967 1.00 84.44 255 SER A N 1
ATOM 2080 C CA . SER A 1 255 ? -2.239 20.112 -13.466 1.00 84.44 255 SER A CA 1
ATOM 2081 C C . SER A 1 255 ? -1.053 19.330 -12.888 1.00 84.44 255 SER A C 1
ATOM 2083 O O . SER A 1 255 ? 0.102 19.495 -13.293 1.00 84.44 255 SER A O 1
ATOM 2085 N N . PHE A 1 256 ? -1.342 18.424 -11.948 1.00 85.25 256 PHE A N 1
ATOM 2086 C CA . PHE A 1 256 ? -0.335 17.519 -11.383 1.00 85.25 256 PHE A CA 1
ATOM 2087 C C . PHE A 1 256 ? 0.440 16.765 -12.472 1.00 85.25 256 PHE A C 1
ATOM 2089 O O . PHE A 1 256 ? 1.654 16.646 -12.383 1.00 85.25 256 PHE A O 1
ATOM 2096 N N . PHE A 1 257 ? -0.236 16.307 -13.529 1.00 83.00 257 PHE A N 1
ATOM 2097 C CA . PHE A 1 257 ? 0.396 15.538 -14.602 1.00 83.00 257 PHE A CA 1
ATOM 2098 C C . PHE A 1 257 ? 1.332 16.376 -15.474 1.00 83.00 257 PHE A C 1
ATOM 2100 O O . PHE A 1 257 ? 2.374 15.878 -15.893 1.00 83.00 257 PHE A O 1
ATOM 2107 N N . SER A 1 258 ? 1.005 17.643 -15.720 1.00 85.94 258 SER A N 1
ATOM 2108 C CA . SER A 1 258 ? 1.899 18.559 -16.436 1.00 85.94 258 SER A CA 1
ATOM 2109 C C . SER A 1 258 ? 3.136 18.889 -15.601 1.00 85.94 258 SER A C 1
ATOM 2111 O O . SER A 1 258 ? 4.258 18.786 -16.099 1.00 85.94 258 SER A O 1
ATOM 2113 N N . ARG A 1 259 ? 2.954 19.163 -14.302 1.00 90.94 259 ARG A N 1
ATOM 2114 C CA . ARG A 1 259 ? 4.069 19.338 -13.359 1.00 90.94 259 ARG A CA 1
ATOM 2115 C C . ARG A 1 259 ? 4.925 18.075 -13.245 1.00 90.94 259 ARG A C 1
ATOM 2117 O O . ARG A 1 259 ? 6.146 18.154 -13.303 1.00 90.94 259 ARG A O 1
ATOM 2124 N N . TRP A 1 260 ? 4.303 16.901 -13.178 1.00 91.31 260 TRP A N 1
ATOM 2125 C CA . TRP A 1 260 ? 4.992 15.609 -13.182 1.00 91.31 260 TRP A CA 1
ATOM 2126 C C . TRP A 1 260 ? 5.799 15.383 -14.464 1.00 91.31 260 TRP A C 1
ATOM 2128 O O . TRP A 1 260 ? 6.948 14.946 -14.392 1.00 91.31 260 TRP A O 1
ATOM 2138 N N . GLN A 1 261 ? 5.246 15.718 -15.631 1.00 91.06 261 GLN A N 1
ATOM 2139 C CA . GLN A 1 261 ? 5.954 15.624 -16.908 1.00 91.06 261 GLN A CA 1
ATOM 2140 C C . GLN A 1 261 ? 7.169 16.563 -16.940 1.00 91.06 261 GLN A C 1
ATOM 2142 O O . GLN A 1 261 ? 8.248 16.157 -17.378 1.00 91.06 261 GLN A O 1
ATOM 2147 N N . HIS A 1 262 ? 7.024 17.788 -16.428 1.00 93.25 262 HIS A N 1
ATOM 2148 C CA . HIS A 1 262 ? 8.123 18.745 -16.298 1.00 93.25 262 HIS A CA 1
ATOM 2149 C C . HIS A 1 262 ? 9.229 18.229 -15.363 1.00 93.25 262 HIS A C 1
ATOM 2151 O O . HIS A 1 262 ? 10.384 18.119 -15.773 1.00 93.25 262 HIS A O 1
ATOM 2157 N N . VAL A 1 263 ? 8.871 17.805 -14.149 1.00 94.50 263 VAL A N 1
ATOM 2158 C CA . VAL A 1 263 ? 9.796 17.230 -13.157 1.00 94.50 263 VAL A CA 1
ATOM 2159 C C . VAL A 1 263 ? 10.506 15.984 -13.700 1.00 94.50 263 VAL A C 1
ATOM 2161 O O . VAL A 1 263 ? 11.707 15.810 -13.510 1.00 94.50 263 VAL A O 1
ATOM 2164 N N . THR A 1 264 ? 9.791 15.129 -14.434 1.00 93.62 264 THR A N 1
ATOM 2165 C CA . THR A 1 264 ? 10.378 13.944 -15.076 1.00 93.62 264 THR A CA 1
ATOM 2166 C C . THR A 1 264 ? 11.354 14.335 -16.185 1.00 93.62 264 THR A C 1
ATOM 2168 O O . THR A 1 264 ? 12.406 13.718 -16.323 1.00 93.62 264 THR A O 1
ATOM 2171 N N . THR A 1 265 ? 11.059 15.394 -16.940 1.00 94.50 265 THR A N 1
ATOM 2172 C CA . THR A 1 265 ? 11.978 15.933 -17.952 1.00 94.50 265 THR A CA 1
ATOM 2173 C C . THR A 1 265 ? 13.264 16.446 -17.310 1.00 94.50 265 THR A C 1
ATOM 2175 O O . THR A 1 265 ? 14.347 16.099 -17.772 1.00 94.50 265 THR A O 1
ATOM 2178 N N . MET A 1 266 ? 13.155 17.208 -16.219 1.00 95.38 266 MET A N 1
ATOM 2179 C CA . MET A 1 266 ? 14.307 17.682 -15.442 1.00 95.38 266 MET A CA 1
ATOM 2180 C C . MET A 1 266 ? 15.152 16.518 -14.920 1.00 95.38 266 MET A C 1
ATOM 2182 O O . MET A 1 266 ? 16.367 16.502 -15.101 1.00 95.38 266 MET A O 1
ATOM 2186 N N . PHE A 1 267 ? 14.499 15.491 -14.373 1.00 96.56 267 PHE A N 1
ATOM 2187 C CA . PHE A 1 267 ? 15.172 14.279 -13.925 1.00 96.56 267 PHE A CA 1
ATOM 2188 C C . PHE A 1 267 ? 15.968 13.601 -15.051 1.00 96.56 267 PHE A C 1
ATOM 2190 O O . PHE A 1 267 ? 17.127 13.257 -14.851 1.00 96.56 267 PHE A O 1
ATOM 2197 N N . PHE A 1 268 ? 15.385 13.427 -16.243 1.00 95.62 268 PHE A N 1
ATOM 2198 C CA . PHE A 1 268 ? 16.090 12.795 -17.366 1.00 95.62 268 PHE A CA 1
ATOM 2199 C C . PHE A 1 268 ? 17.202 13.663 -17.950 1.00 95.62 268 PHE A C 1
ATOM 2201 O O . PHE A 1 268 ? 18.202 13.115 -18.404 1.00 95.62 268 PHE A O 1
ATOM 2208 N N . LYS A 1 269 ? 17.077 14.992 -17.901 1.00 95.56 269 LYS A N 1
ATOM 2209 C CA . LYS A 1 269 ? 18.185 15.888 -18.253 1.00 95.56 269 LYS A CA 1
ATOM 2210 C C . LYS A 1 269 ? 19.382 15.689 -17.321 1.00 95.56 269 LYS A C 1
ATOM 2212 O O . LYS A 1 269 ? 20.509 15.651 -17.794 1.00 95.56 269 LYS A O 1
ATOM 2217 N N . GLN A 1 270 ? 19.134 15.515 -16.022 1.00 96.44 270 GLN A N 1
ATOM 2218 C CA . GLN A 1 270 ? 20.191 15.345 -15.025 1.00 96.44 270 GLN A CA 1
ATOM 2219 C C . GLN A 1 270 ? 20.768 13.919 -14.991 1.00 96.44 270 GLN A C 1
ATOM 2221 O O . GLN A 1 270 ? 21.976 13.738 -15.086 1.00 96.44 270 GLN A O 1
ATOM 2226 N N . TYR A 1 271 ? 19.918 12.899 -14.851 1.00 96.56 271 TYR A N 1
ATOM 2227 C CA . TYR A 1 271 ? 20.340 11.510 -14.611 1.00 96.56 271 TYR A CA 1
ATOM 2228 C C . TYR A 1 271 ? 20.387 10.659 -15.876 1.00 96.56 271 TYR A C 1
ATOM 2230 O O . TYR A 1 271 ? 20.959 9.571 -15.869 1.00 96.56 271 TYR A O 1
ATOM 2238 N N . GLY A 1 272 ? 19.796 11.121 -16.975 1.00 95.06 272 GLY A N 1
ATOM 2239 C CA . GLY A 1 272 ? 19.797 10.383 -18.228 1.00 95.06 272 GLY A CA 1
ATOM 2240 C C . GLY A 1 272 ? 21.213 10.030 -18.711 1.00 95.06 272 GLY A C 1
ATOM 2241 O O . GLY A 1 272 ? 21.470 8.850 -18.973 1.00 95.06 272 GLY A O 1
ATOM 2242 N N . PRO A 1 273 ? 22.151 10.991 -18.829 1.00 94.94 273 PRO A N 1
ATOM 2243 C CA . PRO A 1 273 ? 23.511 10.700 -19.290 1.00 94.94 273 PRO A CA 1
ATOM 2244 C C . PRO A 1 273 ? 24.208 9.637 -18.431 1.00 94.94 273 PRO A C 1
ATOM 2246 O O . PRO A 1 273 ? 24.785 8.684 -18.961 1.00 94.94 273 PRO A O 1
ATOM 2249 N N . GLU A 1 274 ? 24.055 9.731 -17.107 1.00 95.06 274 GLU A N 1
ATOM 2250 C CA . GLU A 1 274 ? 24.560 8.742 -16.151 1.00 95.06 274 GLU A CA 1
ATOM 2251 C C . GLU A 1 274 ? 23.934 7.357 -16.380 1.00 95.06 274 GLU A C 1
ATOM 2253 O O . GLU A 1 274 ? 24.641 6.349 -16.389 1.00 95.06 274 GLU A O 1
ATOM 2258 N N . MET A 1 275 ? 22.624 7.289 -16.641 1.00 94.00 275 MET A N 1
ATOM 2259 C CA . MET A 1 275 ? 21.939 6.033 -16.956 1.00 94.00 275 MET A CA 1
ATOM 2260 C C . MET A 1 275 ? 22.459 5.393 -18.245 1.00 94.00 275 MET A C 1
ATOM 2262 O O . MET A 1 275 ? 22.650 4.176 -18.271 1.00 94.00 275 MET A O 1
ATOM 2266 N N . LYS A 1 276 ? 22.707 6.177 -19.307 1.00 92.38 276 LYS A N 1
ATOM 2267 C CA . LYS A 1 276 ? 23.315 5.654 -20.548 1.00 92.38 276 LYS A CA 1
ATOM 2268 C C . LYS A 1 276 ? 24.690 5.078 -20.252 1.00 92.38 276 LYS A C 1
ATOM 2270 O O . LYS A 1 276 ? 24.948 3.934 -20.615 1.00 92.38 276 LYS A O 1
ATOM 2275 N N . ALA A 1 277 ? 25.534 5.833 -19.547 1.00 91.00 277 ALA A N 1
ATOM 2276 C CA . ALA A 1 277 ? 26.875 5.395 -19.178 1.00 91.00 277 ALA A CA 1
ATOM 2277 C C . ALA A 1 277 ? 26.841 4.102 -18.347 1.00 91.00 277 ALA A C 1
ATOM 2279 O O . ALA A 1 277 ? 27.571 3.153 -18.641 1.00 91.00 277 ALA A O 1
ATOM 2280 N N . PHE A 1 278 ? 25.946 4.023 -17.357 1.00 92.69 278 PHE A N 1
ATOM 2281 C CA . PHE A 1 278 ? 25.762 2.828 -16.538 1.00 92.69 278 PHE A CA 1
ATOM 2282 C C . PHE A 1 278 ? 25.322 1.623 -17.381 1.00 92.69 278 PHE A C 1
ATOM 2284 O O . PHE A 1 278 ? 25.927 0.555 -17.290 1.00 92.69 278 PHE A O 1
ATOM 2291 N N . TYR A 1 279 ? 24.306 1.774 -18.237 1.00 89.19 279 TYR A N 1
ATOM 2292 C CA . TYR A 1 279 ? 23.815 0.674 -19.073 1.00 89.19 279 TYR A CA 1
ATOM 2293 C C . TYR A 1 279 ? 24.795 0.255 -20.174 1.00 89.19 279 TYR A C 1
ATOM 2295 O O . TYR A 1 279 ? 24.824 -0.926 -20.519 1.00 89.19 279 TYR A O 1
ATOM 2303 N N . SER A 1 280 ? 25.626 1.169 -20.681 1.00 85.44 280 SER A N 1
ATOM 2304 C CA . SER A 1 280 ? 26.732 0.831 -21.585 1.00 85.44 280 SER A CA 1
ATOM 2305 C C . SER A 1 280 ? 27.792 -0.019 -20.880 1.00 85.44 280 SER A C 1
ATOM 2307 O O . SER A 1 280 ? 28.233 -1.025 -21.432 1.00 85.44 280 SER A O 1
ATOM 2309 N N . ARG A 1 281 ? 28.163 0.326 -19.637 1.00 85.31 281 ARG A N 1
ATOM 2310 C CA . ARG A 1 281 ? 29.164 -0.424 -18.852 1.00 85.31 281 ARG A CA 1
ATOM 2311 C C . ARG A 1 281 ? 28.651 -1.790 -18.391 1.00 85.31 281 ARG A C 1
ATOM 2313 O O . ARG A 1 281 ? 29.355 -2.785 -18.517 1.00 85.31 281 ARG A O 1
ATOM 2320 N N . HIS A 1 282 ? 27.412 -1.856 -17.909 1.00 83.44 282 HIS A N 1
ATOM 2321 C CA . HIS A 1 282 ? 26.807 -3.062 -17.329 1.00 83.44 282 HIS A CA 1
ATOM 2322 C C . HIS A 1 282 ? 25.920 -3.826 -18.326 1.00 83.44 282 HIS A C 1
ATOM 2324 O O . HIS A 1 282 ? 24.909 -4.425 -17.953 1.00 83.44 282 HIS A O 1
ATOM 2330 N N . TRP A 1 283 ? 26.281 -3.817 -19.613 1.00 70.50 283 TRP A N 1
ATOM 2331 C CA . TRP A 1 283 ? 25.405 -4.303 -20.685 1.00 70.50 283 TRP A CA 1
ATOM 2332 C C . TRP A 1 283 ? 25.075 -5.809 -20.603 1.00 70.50 283 TRP A C 1
ATOM 2334 O O . TRP A 1 283 ? 23.975 -6.217 -20.981 1.00 70.50 283 TRP A O 1
ATOM 2344 N N . MET A 1 284 ? 26.007 -6.633 -20.101 1.00 67.06 284 MET A N 1
ATOM 2345 C CA . MET A 1 284 ? 25.821 -8.084 -19.890 1.00 67.06 284 MET A CA 1
ATOM 2346 C C . MET A 1 284 ? 25.237 -8.424 -18.517 1.00 67.06 284 MET A C 1
ATOM 2348 O O . MET A 1 284 ? 24.768 -9.542 -18.281 1.00 67.06 284 MET A O 1
ATOM 2352 N N . GLU A 1 285 ? 25.262 -7.468 -17.597 1.00 72.38 285 GLU A N 1
ATOM 2353 C CA . GLU A 1 285 ? 24.949 -7.671 -16.192 1.00 72.38 285 GLU A CA 1
ATOM 2354 C C . GLU A 1 285 ? 23.467 -7.399 -15.937 1.00 72.38 285 GLU A C 1
ATOM 2356 O O . GLU A 1 285 ? 23.056 -6.341 -15.458 1.00 72.38 285 GLU A O 1
ATOM 2361 N N . ARG A 1 286 ? 22.625 -8.381 -16.275 1.00 70.06 286 ARG A N 1
ATOM 2362 C CA . ARG A 1 286 ? 21.199 -8.332 -15.940 1.00 70.06 286 ARG A CA 1
ATOM 2363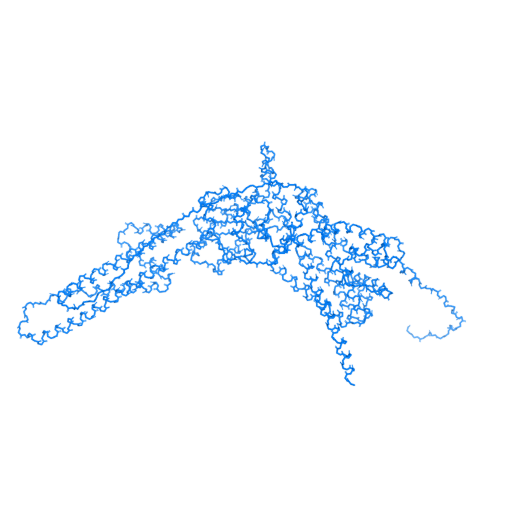 C C . ARG A 1 286 ? 20.902 -9.026 -14.618 1.00 70.06 286 ARG A C 1
ATOM 2365 O O . ARG A 1 286 ? 21.271 -10.180 -14.431 1.00 70.06 286 ARG A O 1
ATOM 2372 N N . GLY A 1 287 ? 20.154 -8.341 -13.753 1.00 70.94 287 GLY A N 1
ATOM 2373 C CA . GLY A 1 287 ? 19.710 -8.883 -12.466 1.00 70.94 287 GLY A CA 1
ATOM 2374 C C . GLY A 1 287 ? 20.831 -8.991 -11.434 1.00 70.94 287 GLY A C 1
ATOM 2375 O O . GLY A 1 287 ? 20.651 -9.633 -10.404 1.00 70.94 287 GLY A O 1
ATOM 2376 N N . THR A 1 288 ? 21.984 -8.366 -11.687 1.00 82.25 288 THR A N 1
ATOM 2377 C CA . THR A 1 288 ? 23.084 -8.326 -10.723 1.00 82.25 288 THR A CA 1
ATOM 2378 C C . THR A 1 288 ? 22.719 -7.452 -9.520 1.00 82.25 288 THR A C 1
ATOM 2380 O O . THR A 1 288 ? 21.858 -6.560 -9.587 1.00 82.25 288 THR A O 1
ATOM 2383 N N . LYS A 1 289 ? 23.398 -7.683 -8.388 1.00 85.50 289 LYS A N 1
ATOM 2384 C CA . LYS A 1 289 ? 23.256 -6.842 -7.187 1.00 85.50 289 LYS A CA 1
ATOM 2385 C C . LYS A 1 289 ? 23.594 -5.376 -7.494 1.00 85.50 289 LYS A C 1
ATOM 2387 O O . LYS A 1 289 ? 22.884 -4.490 -7.024 1.00 85.50 289 LYS A O 1
ATOM 2392 N N . ALA A 1 290 ? 24.610 -5.131 -8.328 1.00 86.19 290 ALA A N 1
ATOM 2393 C CA . ALA A 1 290 ? 25.021 -3.795 -8.762 1.00 86.19 290 ALA A CA 1
ATOM 2394 C C . ALA A 1 290 ? 23.897 -3.058 -9.504 1.00 86.19 290 ALA A C 1
ATOM 2396 O O . ALA A 1 290 ? 23.528 -1.948 -9.126 1.00 86.19 290 ALA A O 1
ATOM 2397 N N . GLN A 1 291 ? 23.269 -3.709 -10.485 1.00 85.31 291 GLN A N 1
ATOM 2398 C CA . GLN A 1 291 ? 22.141 -3.135 -11.214 1.00 85.31 291 GLN A CA 1
ATOM 2399 C C . GLN A 1 291 ? 20.928 -2.872 -10.319 1.00 85.31 291 GLN A C 1
ATOM 2401 O O . GLN A 1 291 ? 20.304 -1.816 -10.402 1.00 85.31 291 GLN A O 1
ATOM 2406 N N . THR A 1 292 ? 20.601 -3.815 -9.435 1.00 86.31 292 THR A N 1
ATOM 2407 C CA . THR A 1 292 ? 19.492 -3.642 -8.488 1.00 86.31 292 THR A CA 1
ATOM 2408 C C . THR A 1 292 ? 19.748 -2.453 -7.559 1.00 86.31 292 THR A C 1
ATOM 2410 O O . THR A 1 292 ? 18.842 -1.657 -7.313 1.00 86.31 292 THR A O 1
ATOM 2413 N N . LYS A 1 293 ? 20.988 -2.294 -7.075 1.00 90.94 293 LYS A N 1
ATOM 2414 C CA . LYS A 1 293 ? 21.413 -1.148 -6.261 1.00 90.94 293 LYS A CA 1
ATOM 2415 C C . LYS A 1 293 ? 21.297 0.160 -7.048 1.00 90.94 293 LYS A C 1
ATOM 2417 O O . LYS A 1 293 ? 20.686 1.096 -6.541 1.00 90.94 293 LYS A O 1
ATOM 2422 N N . TYR A 1 294 ? 21.795 0.201 -8.284 1.00 92.56 294 TYR A N 1
ATOM 2423 C CA . TYR A 1 294 ? 21.726 1.385 -9.142 1.00 92.56 294 TYR A CA 1
ATOM 2424 C C . TYR A 1 294 ? 20.284 1.845 -9.380 1.00 92.56 294 TYR A C 1
ATOM 2426 O O . TYR A 1 294 ? 19.951 2.995 -9.115 1.00 92.56 294 TYR A O 1
ATOM 2434 N N . ILE A 1 295 ? 19.385 0.939 -9.777 1.00 90.00 295 ILE A N 1
ATOM 2435 C CA . ILE A 1 295 ? 17.993 1.313 -10.073 1.00 90.00 295 ILE A CA 1
ATOM 2436 C C . ILE A 1 295 ? 17.235 1.739 -8.806 1.00 90.00 295 ILE A C 1
ATOM 2438 O O . ILE A 1 295 ? 16.381 2.629 -8.867 1.00 90.00 295 ILE A O 1
ATOM 2442 N N . ARG A 1 296 ? 17.559 1.163 -7.637 1.00 90.69 296 ARG A N 1
ATOM 2443 C CA . ARG A 1 296 ? 17.037 1.645 -6.346 1.00 90.69 296 ARG A CA 1
ATOM 2444 C C . ARG A 1 296 ? 17.496 3.074 -6.054 1.00 90.69 296 ARG A C 1
ATOM 2446 O O . ARG A 1 296 ? 16.663 3.893 -5.668 1.00 90.69 296 ARG A O 1
ATOM 2453 N N . THR A 1 297 ? 18.775 3.385 -6.268 1.00 94.38 297 THR A N 1
ATOM 2454 C CA . THR A 1 297 ? 19.311 4.749 -6.127 1.00 94.38 297 THR A CA 1
ATOM 2455 C C . THR A 1 297 ? 18.629 5.709 -7.097 1.00 94.38 297 THR A C 1
ATOM 2457 O O . THR A 1 297 ? 18.133 6.751 -6.672 1.00 94.38 297 THR A O 1
ATOM 2460 N N . LEU A 1 298 ? 18.505 5.313 -8.365 1.00 94.38 298 LEU A N 1
ATOM 2461 C CA . LEU A 1 298 ? 17.833 6.080 -9.408 1.00 94.38 298 LEU A CA 1
ATOM 2462 C C . LEU A 1 298 ? 16.379 6.396 -9.030 1.00 94.38 298 LEU A C 1
ATOM 2464 O O . LEU A 1 298 ? 15.923 7.527 -9.161 1.00 94.38 298 LEU A O 1
ATOM 2468 N N . ASN A 1 299 ? 15.653 5.421 -8.481 1.00 93.81 299 ASN A N 1
ATOM 2469 C CA . ASN A 1 299 ? 14.288 5.634 -8.007 1.00 93.81 299 ASN A CA 1
ATOM 2470 C C . ASN A 1 299 ? 14.209 6.533 -6.782 1.00 93.81 299 ASN A C 1
ATOM 2472 O O . ASN A 1 299 ? 13.309 7.361 -6.699 1.00 93.81 299 ASN A O 1
ATOM 2476 N N . LYS A 1 300 ? 15.146 6.410 -5.839 1.00 94.25 300 LYS A N 1
ATOM 2477 C CA . LYS A 1 300 ? 15.230 7.331 -4.701 1.00 94.25 300 LYS A CA 1
ATOM 2478 C C . LYS A 1 300 ? 15.448 8.768 -5.185 1.00 94.25 300 LYS A C 1
ATOM 2480 O O . LYS A 1 300 ? 14.794 9.675 -4.677 1.00 94.25 300 LYS A O 1
ATOM 2485 N N . ALA A 1 301 ? 16.311 8.969 -6.182 1.00 95.94 301 ALA A N 1
ATOM 2486 C CA . ALA A 1 301 ? 16.519 10.268 -6.816 1.00 95.94 301 ALA A CA 1
ATOM 2487 C C . ALA A 1 301 ? 15.252 10.764 -7.531 1.00 95.94 301 ALA A C 1
ATOM 2489 O O . ALA A 1 301 ? 14.838 11.902 -7.319 1.00 95.94 301 ALA A O 1
ATOM 2490 N N . TYR A 1 302 ? 14.581 9.898 -8.293 1.00 95.38 302 TYR A N 1
ATOM 2491 C CA . TYR A 1 302 ? 13.339 10.241 -8.985 1.00 95.38 302 TYR A CA 1
ATOM 2492 C C . TYR A 1 302 ? 12.218 10.652 -8.019 1.00 95.38 302 TYR A C 1
ATOM 2494 O O . TYR A 1 302 ? 11.541 11.655 -8.229 1.00 95.38 302 TYR A O 1
ATOM 2502 N N . ARG A 1 303 ? 12.061 9.942 -6.898 1.00 93.88 303 ARG A N 1
ATOM 2503 C CA . ARG A 1 303 ? 11.075 10.298 -5.868 1.00 93.88 303 ARG A CA 1
ATOM 2504 C C . ARG A 1 303 ? 11.352 11.638 -5.213 1.00 93.88 303 ARG A C 1
ATOM 2506 O O . ARG A 1 303 ? 10.416 12.389 -4.992 1.00 93.88 303 ARG A O 1
ATOM 2513 N N . ARG A 1 304 ? 12.620 11.977 -4.958 1.00 95.56 304 ARG A N 1
ATOM 2514 C CA . ARG A 1 304 ? 12.984 13.311 -4.447 1.00 95.56 304 ARG A CA 1
ATOM 2515 C C . ARG A 1 304 ? 12.522 14.422 -5.389 1.00 95.56 304 ARG A C 1
ATOM 2517 O O . ARG A 1 304 ? 12.016 15.427 -4.911 1.00 95.56 304 ARG A O 1
ATOM 2524 N N . HIS A 1 305 ? 12.631 14.207 -6.700 1.00 95.06 305 HIS A N 1
ATOM 2525 C CA . HIS A 1 305 ? 12.123 15.144 -7.702 1.00 95.06 305 HIS A CA 1
ATOM 2526 C C . HIS A 1 305 ? 10.592 15.245 -7.649 1.00 95.06 305 HIS A C 1
ATOM 2528 O O . HIS A 1 305 ? 10.039 16.340 -7.633 1.00 95.06 305 HIS A O 1
ATOM 2534 N N . ILE A 1 306 ? 9.894 14.108 -7.563 1.00 94.50 306 ILE A N 1
ATOM 2535 C CA . ILE A 1 306 ? 8.424 14.072 -7.500 1.00 94.50 306 ILE A CA 1
ATOM 2536 C C . ILE A 1 306 ? 7.869 14.614 -6.173 1.00 94.50 306 ILE A C 1
ATOM 2538 O O . ILE A 1 306 ? 6.759 15.147 -6.150 1.00 94.50 306 ILE A O 1
ATOM 2542 N N . LYS A 1 307 ? 8.622 14.518 -5.072 1.00 94.94 307 LYS A N 1
ATOM 2543 C CA . LYS A 1 307 ? 8.203 14.990 -3.745 1.00 94.94 307 LYS A CA 1
ATOM 2544 C C . LYS A 1 307 ? 7.768 16.458 -3.771 1.00 94.94 307 LYS A C 1
ATOM 2546 O O . LYS A 1 307 ? 6.774 16.798 -3.143 1.00 94.94 307 LYS A O 1
ATOM 2551 N N . ALA A 1 308 ? 8.436 17.297 -4.567 1.00 91.94 308 ALA A N 1
ATOM 2552 C CA . ALA A 1 308 ? 8.107 18.717 -4.722 1.00 91.94 308 ALA A CA 1
ATOM 2553 C C . ALA A 1 308 ? 6.679 18.979 -5.243 1.00 91.94 308 ALA A C 1
ATOM 2555 O O . ALA A 1 308 ? 6.132 20.059 -5.048 1.00 91.94 308 ALA A O 1
ATOM 2556 N N . ILE A 1 309 ? 6.066 17.999 -5.910 1.00 91.69 309 ILE A N 1
ATOM 2557 C CA . ILE A 1 309 ? 4.718 18.107 -6.487 1.00 91.69 309 ILE A CA 1
ATOM 2558 C C . ILE A 1 309 ? 3.720 17.128 -5.851 1.00 91.69 309 ILE A C 1
ATOM 2560 O O . ILE A 1 309 ? 2.596 17.012 -6.338 1.00 91.69 309 ILE A O 1
ATOM 2564 N N . SER A 1 310 ? 4.130 16.423 -4.790 1.00 91.94 310 SER A N 1
ATOM 2565 C CA . SER A 1 310 ? 3.379 15.342 -4.133 1.00 91.94 310 SER A CA 1
ATOM 2566 C C . SER A 1 310 ? 3.182 15.645 -2.641 1.00 91.94 310 SER A C 1
ATOM 2568 O O . SER A 1 310 ? 3.853 15.050 -1.794 1.00 91.94 310 SER A O 1
ATOM 2570 N N . PRO A 1 311 ? 2.299 16.604 -2.303 1.00 89.56 311 PRO A N 1
ATOM 2571 C CA . PRO A 1 311 ? 2.137 17.095 -0.933 1.00 89.56 311 PRO A CA 1
ATOM 2572 C C . PRO A 1 311 ? 1.584 16.046 0.046 1.00 89.56 311 PRO A C 1
ATOM 2574 O O . PRO A 1 311 ? 1.711 16.215 1.254 1.00 89.56 311 PRO A O 1
ATOM 2577 N N . PHE A 1 312 ? 1.019 14.941 -0.447 1.00 88.31 312 PHE A N 1
ATOM 2578 C CA . PHE A 1 312 ? 0.432 13.878 0.373 1.00 88.31 312 PHE A CA 1
ATOM 2579 C C . PHE A 1 312 ? 1.318 12.625 0.450 1.00 88.31 312 PHE A C 1
ATOM 2581 O O . PHE A 1 312 ? 0.893 11.587 0.955 1.00 88.31 312 PHE A O 1
ATOM 2588 N N . GLY A 1 313 ? 2.559 12.695 -0.044 1.00 89.38 313 GLY A N 1
ATOM 2589 C CA . GLY A 1 313 ? 3.491 11.566 -0.033 1.00 89.38 313 GLY A CA 1
ATOM 2590 C C . GLY A 1 313 ? 3.262 10.551 -1.156 1.00 89.38 313 GLY A C 1
ATOM 2591 O O . GLY A 1 313 ? 3.710 9.406 -1.055 1.00 89.38 313 GLY A O 1
ATOM 2592 N N . GLU A 1 314 ? 2.581 10.951 -2.234 1.00 89.19 314 GLU A N 1
ATOM 2593 C CA . GLU A 1 314 ? 2.337 10.113 -3.412 1.00 89.19 314 GLU A CA 1
ATOM 2594 C C . GLU A 1 314 ? 3.652 9.626 -4.045 1.00 89.19 314 GLU A C 1
ATOM 2596 O O . GLU A 1 314 ? 3.709 8.525 -4.596 1.00 89.19 314 GLU A O 1
ATOM 2601 N N . ASP A 1 315 ? 4.732 10.405 -3.906 1.00 91.62 315 ASP A N 1
ATOM 2602 C CA . ASP A 1 315 ? 6.086 10.084 -4.368 1.00 91.62 315 ASP A CA 1
ATOM 2603 C C . ASP A 1 315 ? 6.576 8.721 -3.860 1.00 91.62 315 ASP A C 1
ATOM 2605 O O . ASP A 1 315 ? 7.247 7.988 -4.590 1.00 91.62 315 ASP A O 1
ATOM 2609 N N . LYS A 1 316 ? 6.184 8.317 -2.646 1.00 89.12 316 LYS A N 1
ATOM 2610 C CA . LYS A 1 316 ? 6.564 7.025 -2.050 1.00 89.12 316 LYS A CA 1
ATOM 2611 C C . LYS A 1 316 ? 6.034 5.828 -2.842 1.00 89.12 316 LYS A C 1
ATOM 2613 O O . LYS A 1 316 ? 6.651 4.758 -2.817 1.00 89.12 316 LYS A O 1
ATOM 2618 N N . HIS A 1 317 ? 4.943 6.022 -3.580 1.00 85.56 317 HIS A N 1
ATOM 2619 C CA . HIS A 1 317 ? 4.237 4.984 -4.332 1.00 85.56 317 HIS A CA 1
ATOM 2620 C C . HIS A 1 317 ? 4.408 5.100 -5.845 1.00 85.56 317 HIS A C 1
ATOM 2622 O O . HIS A 1 317 ? 3.858 4.286 -6.586 1.00 85.56 317 HIS A O 1
ATOM 2628 N N . ILE A 1 318 ? 5.201 6.068 -6.307 1.00 88.12 318 ILE A N 1
ATOM 2629 C CA . ILE A 1 318 ? 5.525 6.262 -7.718 1.00 88.12 318 ILE A CA 1
ATOM 2630 C C . ILE A 1 318 ? 6.897 5.648 -8.000 1.00 88.12 318 ILE A C 1
ATOM 2632 O O . ILE A 1 318 ? 7.891 5.900 -7.309 1.00 88.12 318 ILE A O 1
ATOM 2636 N N . TYR A 1 319 ? 6.939 4.794 -9.018 1.00 89.62 319 TYR A N 1
ATOM 2637 C CA . TYR A 1 319 ? 8.118 4.018 -9.383 1.00 89.62 319 TYR A CA 1
ATOM 2638 C C . TYR A 1 319 ? 8.466 4.235 -10.848 1.00 89.62 319 TYR A C 1
ATOM 2640 O O . TYR A 1 319 ? 7.601 4.156 -11.721 1.00 89.62 319 TYR A O 1
ATOM 2648 N N . LEU A 1 320 ? 9.755 4.449 -11.099 1.00 91.69 320 LEU A N 1
ATOM 2649 C CA . LEU A 1 320 ? 10.355 4.537 -12.419 1.00 91.69 320 LEU A CA 1
ATOM 2650 C C . LEU A 1 320 ? 10.979 3.197 -12.787 1.00 91.69 320 LEU A C 1
ATOM 2652 O O . LEU A 1 320 ? 11.935 2.753 -12.150 1.00 91.69 320 LEU A O 1
ATOM 2656 N N . THR A 1 321 ? 10.493 2.580 -13.856 1.00 90.12 321 THR A N 1
ATOM 2657 C CA . THR A 1 321 ? 11.119 1.380 -14.412 1.00 90.12 321 THR A CA 1
ATOM 2658 C C . THR A 1 321 ? 11.624 1.651 -15.815 1.00 90.12 321 THR A C 1
ATOM 2660 O O . THR A 1 321 ? 10.960 2.330 -16.592 1.00 90.12 321 THR A O 1
ATOM 2663 N N . THR A 1 322 ? 12.796 1.112 -16.147 1.00 91.25 322 THR A N 1
ATOM 2664 C CA . THR A 1 322 ? 13.445 1.303 -17.448 1.00 91.25 322 THR A CA 1
ATOM 2665 C C . THR A 1 322 ? 13.945 -0.018 -18.025 1.00 91.25 322 THR A C 1
ATOM 2667 O O . THR A 1 322 ? 14.075 -1.022 -17.316 1.00 91.25 322 THR A O 1
ATOM 2670 N N . ASN A 1 323 ? 14.150 -0.036 -19.339 1.00 89.81 323 ASN A N 1
ATOM 2671 C CA . ASN A 1 323 ? 14.913 -1.071 -20.023 1.00 89.81 323 ASN A CA 1
ATOM 2672 C C . ASN A 1 323 ? 16.421 -0.747 -19.955 1.00 89.81 323 ASN A C 1
ATOM 2674 O O . ASN A 1 323 ? 16.823 0.304 -19.462 1.00 89.81 323 ASN A O 1
ATOM 2678 N N . GLN A 1 324 ? 17.263 -1.652 -20.451 1.00 85.94 324 GLN A N 1
ATOM 2679 C CA . GLN A 1 324 ? 18.729 -1.516 -20.402 1.00 85.94 324 GLN A CA 1
ATOM 2680 C C . GLN A 1 324 ? 19.324 -1.023 -21.731 1.00 85.94 324 GLN A C 1
ATOM 2682 O O . GLN A 1 324 ? 20.445 -1.380 -22.093 1.00 85.94 324 GLN A O 1
ATOM 2687 N N . ASN A 1 325 ? 18.562 -0.292 -22.544 1.00 85.06 325 ASN A N 1
ATOM 2688 C CA . ASN A 1 325 ? 19.054 0.129 -23.851 1.00 85.06 325 ASN A CA 1
ATOM 2689 C C . ASN A 1 325 ? 19.749 1.495 -23.751 1.00 85.06 325 ASN A C 1
ATOM 2691 O O . ASN A 1 325 ? 19.090 2.522 -23.654 1.00 85.06 325 ASN A O 1
ATOM 2695 N N . ALA A 1 326 ? 21.083 1.504 -23.813 1.00 84.31 326 ALA A N 1
ATOM 2696 C CA . ALA A 1 326 ? 21.888 2.719 -23.667 1.00 84.31 326 ALA A CA 1
ATOM 2697 C C . ALA A 1 326 ? 21.706 3.746 -24.802 1.00 84.31 326 ALA A C 1
ATOM 2699 O O . ALA A 1 326 ? 21.899 4.937 -24.591 1.00 84.31 326 ALA A O 1
ATOM 2700 N N . ARG A 1 327 ? 21.304 3.317 -26.005 1.00 86.50 327 ARG A N 1
ATOM 2701 C CA . ARG A 1 327 ? 21.042 4.254 -27.117 1.00 86.50 327 ARG A CA 1
ATOM 2702 C C . ARG A 1 327 ? 19.714 4.985 -26.957 1.00 86.50 327 ARG A C 1
ATOM 2704 O O . ARG A 1 327 ? 19.526 6.083 -27.464 1.00 86.50 327 ARG A O 1
ATOM 2711 N N . GLU A 1 328 ? 18.769 4.324 -26.3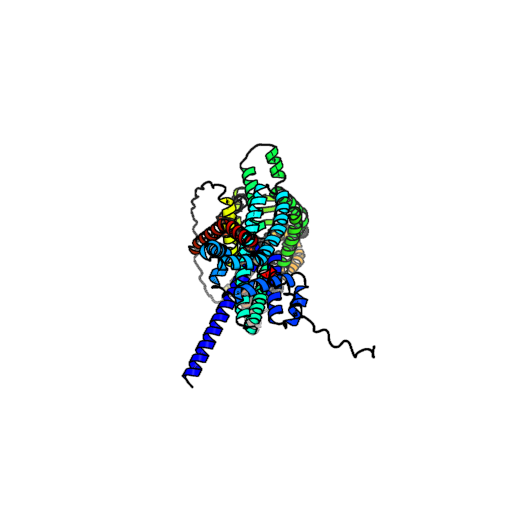08 1.00 90.44 328 GLU A N 1
ATOM 2712 C CA . GLU A 1 328 ? 17.382 4.741 -26.263 1.00 90.44 328 GLU A CA 1
ATOM 2713 C C . GLU A 1 328 ? 16.725 4.102 -25.048 1.00 90.44 328 GLU A C 1
ATOM 2715 O O . GLU A 1 328 ? 16.347 2.924 -25.067 1.00 90.44 328 GLU A O 1
ATOM 2720 N N . ILE A 1 329 ? 16.584 4.895 -23.994 1.00 91.75 329 ILE A N 1
ATOM 2721 C CA . ILE A 1 329 ? 16.013 4.417 -22.747 1.00 91.75 329 ILE A CA 1
ATOM 2722 C C . ILE A 1 329 ? 14.500 4.486 -22.874 1.00 91.75 329 ILE A C 1
ATOM 2724 O O . ILE A 1 329 ? 13.903 5.556 -22.997 1.00 91.75 329 ILE A O 1
ATOM 2728 N N . TRP A 1 330 ? 13.882 3.315 -22.818 1.00 92.94 330 TRP A N 1
ATOM 2729 C CA . TRP A 1 330 ? 12.449 3.193 -22.632 1.00 92.94 330 TRP A CA 1
ATOM 2730 C C . TRP A 1 330 ? 12.159 2.946 -21.172 1.00 92.94 330 TRP A C 1
ATOM 2732 O O . TRP A 1 330 ? 12.866 2.199 -20.493 1.00 92.94 330 TRP A O 1
ATOM 2742 N N . GLY A 1 331 ? 11.056 3.500 -20.708 1.00 90.62 331 GLY A N 1
ATOM 2743 C CA . GLY A 1 331 ? 10.557 3.183 -19.393 1.00 90.62 331 GLY A CA 1
ATOM 2744 C C . GLY A 1 331 ? 9.100 3.527 -19.229 1.00 90.62 331 GLY A C 1
ATOM 2745 O O . GLY A 1 331 ? 8.417 3.974 -20.153 1.00 90.62 331 GLY A O 1
ATOM 2746 N N . TYR A 1 332 ? 8.624 3.264 -18.029 1.00 88.81 332 TYR A N 1
ATOM 2747 C CA . TYR A 1 332 ? 7.286 3.609 -17.613 1.00 88.81 332 TYR A CA 1
ATOM 2748 C C . TYR A 1 332 ? 7.298 4.042 -16.158 1.00 88.81 332 TYR A C 1
ATOM 2750 O O . TYR A 1 332 ? 8.173 3.670 -15.368 1.00 88.81 332 TYR A O 1
ATOM 2758 N N . VAL A 1 333 ? 6.286 4.827 -15.823 1.00 88.44 333 VAL A N 1
ATOM 2759 C CA . VAL A 1 333 ? 5.992 5.219 -14.454 1.00 88.44 333 VAL A CA 1
ATOM 2760 C C . VAL A 1 333 ? 4.727 4.507 -14.011 1.00 88.44 333 VAL A C 1
ATOM 2762 O O . VAL A 1 333 ? 3.738 4.449 -14.744 1.00 88.44 333 VAL A O 1
ATOM 2765 N N . THR A 1 334 ? 4.770 3.905 -12.828 1.00 83.88 334 THR A N 1
ATOM 2766 C CA . THR A 1 334 ? 3.654 3.126 -12.288 1.00 83.88 334 THR A CA 1
ATOM 2767 C C . THR A 1 334 ? 3.418 3.441 -10.824 1.00 83.88 334 THR A C 1
ATOM 2769 O O . THR A 1 334 ? 4.348 3.754 -10.077 1.00 83.88 334 THR A O 1
ATOM 2772 N N . MET A 1 335 ? 2.158 3.280 -10.433 1.00 79.19 335 MET A N 1
ATOM 2773 C CA . MET A 1 335 ? 1.754 3.039 -9.060 1.00 79.19 335 MET A CA 1
ATOM 2774 C C . MET A 1 335 ? 1.360 1.568 -8.944 1.00 79.19 335 MET A C 1
ATOM 2776 O O . MET A 1 335 ? 0.277 1.198 -9.412 1.00 79.19 335 MET A O 1
ATOM 2780 N N . PRO A 1 336 ? 2.214 0.711 -8.357 1.00 63.44 336 PRO A N 1
ATOM 2781 C CA . PRO A 1 336 ? 2.018 -0.727 -8.408 1.00 63.44 336 PRO A CA 1
ATOM 2782 C C . PRO A 1 336 ? 0.683 -1.166 -7.814 1.00 63.44 336 PRO A C 1
ATOM 2784 O O . PRO A 1 336 ? 0.089 -2.140 -8.268 1.00 63.44 336 PRO A O 1
ATOM 2787 N N . PHE A 1 337 ? 0.210 -0.439 -6.807 1.00 63.50 337 PHE A N 1
ATOM 2788 C CA . PHE A 1 337 ? -1.000 -0.767 -6.081 1.00 63.50 337 PHE A CA 1
ATOM 2789 C C . PHE A 1 337 ? -2.279 -0.664 -6.922 1.00 63.50 337 PHE A C 1
ATOM 2791 O O . PHE A 1 337 ? -3.086 -1.584 -6.912 1.00 63.50 337 PHE A O 1
ATOM 2798 N N . ARG A 1 338 ? -2.415 0.385 -7.740 1.00 62.94 338 ARG A N 1
ATOM 2799 C CA . ARG A 1 338 ? -3.604 0.611 -8.586 1.00 62.94 338 ARG A CA 1
ATOM 2800 C C . ARG A 1 338 ? -3.661 -0.281 -9.825 1.00 62.94 338 ARG A C 1
ATOM 2802 O O . ARG A 1 338 ? -4.532 -0.123 -10.670 1.00 62.94 338 ARG A O 1
ATOM 2809 N N . GLU A 1 339 ? -2.663 -1.144 -10.001 1.00 65.06 339 GLU A N 1
ATOM 2810 C CA . GLU A 1 339 ? -2.450 -1.905 -11.234 1.00 65.06 339 GLU A CA 1
ATOM 2811 C C . GLU A 1 339 ? -2.470 -1.031 -12.509 1.00 65.06 339 GLU A C 1
ATOM 2813 O O . GLU A 1 339 ? -2.692 -1.509 -13.619 1.00 65.06 339 GLU A O 1
ATOM 2818 N N . SER A 1 340 ? -2.165 0.264 -12.347 1.00 65.44 340 SER A N 1
ATOM 2819 C CA . SER A 1 340 ? -2.180 1.273 -13.401 1.00 65.44 340 SER A CA 1
ATOM 2820 C C . SER A 1 340 ? -0.771 1.669 -13.846 1.00 65.44 340 SER A C 1
ATOM 2822 O O . SER A 1 340 ? 0.125 1.912 -13.022 1.00 65.44 340 SER A O 1
ATOM 2824 N N . LEU A 1 341 ? -0.587 1.800 -15.158 1.00 73.12 341 LEU A N 1
ATOM 2825 C CA . LEU A 1 341 ? 0.565 2.472 -15.750 1.00 73.12 341 LEU A CA 1
ATOM 2826 C C . LEU A 1 341 ? 0.189 3.937 -15.970 1.00 73.12 341 LEU A C 1
ATOM 2828 O O . LEU A 1 341 ? -0.802 4.233 -16.630 1.00 73.12 341 LEU A O 1
ATOM 2832 N N . TRP A 1 342 ? 0.968 4.860 -15.413 1.00 74.81 342 TRP A N 1
ATOM 2833 C CA . TRP A 1 342 ? 0.697 6.288 -15.578 1.00 74.81 342 TRP A CA 1
ATOM 2834 C C . TRP A 1 342 ? 1.107 6.791 -16.947 1.00 74.81 342 TRP A C 1
ATOM 2836 O O . TRP A 1 342 ? 0.355 7.513 -17.586 1.00 74.81 342 TRP A O 1
ATOM 2846 N N . ALA A 1 343 ? 2.307 6.431 -17.384 1.00 84.31 343 ALA A N 1
ATOM 2847 C CA . ALA A 1 343 ? 2.834 6.864 -18.662 1.00 84.31 343 ALA A CA 1
ATOM 2848 C C . ALA A 1 343 ? 3.982 5.962 -19.091 1.00 84.31 343 ALA A C 1
ATOM 2850 O O . ALA A 1 343 ? 4.705 5.409 -18.255 1.00 84.31 343 ALA A O 1
ATOM 2851 N N . PHE A 1 344 ? 4.180 5.892 -20.400 1.00 89.06 344 PHE A N 1
ATOM 2852 C CA . PHE A 1 344 ? 5.437 5.469 -20.987 1.00 89.06 344 PHE A CA 1
ATOM 2853 C C . PHE A 1 344 ? 6.281 6.682 -21.306 1.00 89.06 344 PHE A C 1
ATOM 2855 O O . PHE A 1 344 ? 5.777 7.774 -21.561 1.00 89.06 344 PHE A O 1
ATOM 2862 N N . PHE A 1 345 ? 7.582 6.477 -21.341 1.00 92.19 345 PHE A N 1
ATOM 2863 C CA . PHE A 1 345 ? 8.478 7.472 -21.877 1.00 92.19 345 PHE A CA 1
ATOM 2864 C C . PHE A 1 345 ? 9.581 6.817 -22.687 1.00 92.19 345 PHE A C 1
ATOM 2866 O O . PHE A 1 345 ? 9.957 5.657 -22.491 1.00 92.19 345 PHE A O 1
ATOM 2873 N N . ARG A 1 346 ? 10.095 7.624 -23.600 1.00 94.38 346 ARG A N 1
ATOM 2874 C CA . ARG A 1 346 ? 11.227 7.338 -24.455 1.00 94.38 346 ARG A CA 1
ATOM 2875 C C . ARG A 1 346 ? 12.188 8.494 -24.316 1.00 94.38 346 ARG A C 1
ATOM 2877 O O . ARG A 1 346 ? 11.822 9.632 -24.597 1.00 94.38 346 ARG A O 1
ATOM 2884 N N . TRP A 1 347 ? 13.404 8.198 -23.898 1.00 94.88 347 TRP A N 1
ATOM 2885 C CA . TRP A 1 347 ? 14.467 9.178 -23.826 1.00 94.88 347 TRP A CA 1
ATOM 2886 C C . TRP A 1 347 ? 15.558 8.809 -24.831 1.00 94.88 347 TRP A C 1
ATOM 2888 O O . TRP A 1 347 ? 16.197 7.756 -24.728 1.00 94.88 347 TRP A O 1
ATOM 2898 N N . LYS A 1 348 ? 15.699 9.648 -25.859 1.00 94.56 348 LYS A N 1
ATOM 2899 C CA . LYS A 1 348 ? 16.582 9.439 -27.011 1.00 94.56 348 LYS A CA 1
ATOM 2900 C C . LYS A 1 348 ? 17.124 10.790 -27.457 1.00 94.56 348 LYS A C 1
ATOM 2902 O O . LYS A 1 348 ? 16.353 11.743 -27.491 1.00 94.56 348 LYS A O 1
ATOM 2907 N N . ASP A 1 349 ? 18.411 10.856 -27.796 1.00 92.44 349 ASP A N 1
ATOM 2908 C CA . ASP A 1 349 ? 19.047 12.089 -28.293 1.00 92.44 349 ASP A CA 1
ATOM 2909 C C . ASP A 1 349 ? 18.771 13.280 -27.346 1.00 92.44 349 ASP A C 1
ATOM 2911 O O . ASP A 1 349 ? 18.350 14.357 -27.750 1.00 92.44 349 ASP A O 1
ATOM 2915 N N . ASP A 1 350 ? 18.863 12.994 -26.042 1.00 90.12 350 ASP A N 1
ATOM 2916 C CA . ASP A 1 350 ? 18.595 13.869 -24.892 1.00 90.12 350 ASP A CA 1
ATOM 2917 C C . ASP A 1 350 ? 17.197 14.508 -24.834 1.00 90.12 350 ASP A C 1
ATOM 2919 O O . ASP A 1 350 ? 16.887 15.313 -23.954 1.00 90.12 350 ASP A O 1
ATOM 2923 N N . LYS A 1 351 ? 16.285 14.032 -25.683 1.00 93.62 351 LYS A N 1
ATOM 2924 C CA . LYS A 1 351 ? 14.880 14.419 -25.720 1.00 93.62 351 LYS A CA 1
ATOM 2925 C C . LYS A 1 351 ? 14.009 13.374 -25.033 1.00 93.62 351 LYS A C 1
ATOM 2927 O O . LYS A 1 351 ? 13.995 12.197 -25.401 1.00 93.62 351 LYS A O 1
ATOM 2932 N N . LEU A 1 352 ? 13.239 13.812 -24.035 1.00 94.44 352 LEU A N 1
ATOM 2933 C CA . LEU A 1 352 ? 12.217 12.989 -23.389 1.00 94.44 352 LEU A CA 1
ATOM 2934 C C . LEU A 1 352 ? 10.892 13.130 -24.142 1.00 94.44 352 LEU A C 1
ATOM 2936 O O . LEU A 1 352 ? 10.326 14.216 -24.230 1.00 94.44 352 LEU A O 1
ATOM 2940 N N . THR A 1 353 ? 10.376 12.015 -24.643 1.00 94.19 353 THR A N 1
ATOM 2941 C CA . THR A 1 353 ? 9.017 11.905 -25.178 1.00 94.19 353 THR A CA 1
ATOM 2942 C C . THR A 1 353 ? 8.177 11.109 -24.192 1.00 94.19 353 THR A C 1
ATOM 2944 O O . THR A 1 353 ? 8.554 9.997 -23.826 1.00 94.19 353 THR A O 1
ATOM 2947 N N . VAL A 1 354 ? 7.054 11.670 -23.747 1.00 90.81 354 VAL A N 1
ATOM 2948 C CA . VAL A 1 354 ? 6.134 11.025 -22.803 1.00 90.81 354 VAL A CA 1
ATOM 2949 C C . VAL A 1 354 ? 4.859 10.644 -23.541 1.00 90.81 354 VAL A C 1
ATOM 2951 O O . VAL A 1 354 ? 4.233 11.497 -24.161 1.00 90.81 354 VAL A O 1
ATOM 2954 N N . TYR A 1 355 ? 4.481 9.375 -23.438 1.00 88.25 355 TYR A N 1
ATOM 2955 C CA . TYR A 1 355 ? 3.257 8.813 -23.991 1.00 88.25 355 TYR A CA 1
ATOM 2956 C C . TYR A 1 355 ? 2.306 8.526 -22.836 1.00 88.25 355 TYR A C 1
ATOM 2958 O O . TYR A 1 355 ? 2.546 7.646 -22.003 1.00 88.25 355 TYR A O 1
ATOM 2966 N N . LYS A 1 356 ? 1.235 9.302 -22.772 1.00 79.50 356 LYS A N 1
ATOM 2967 C CA . LYS A 1 356 ? 0.153 9.140 -21.806 1.00 79.50 356 LYS A CA 1
ATOM 2968 C C . LYS A 1 356 ? -0.730 7.983 -22.265 1.00 79.50 356 LYS A C 1
ATOM 2970 O O . LYS A 1 356 ? -1.039 7.075 -21.498 1.00 79.50 356 LYS A O 1
ATOM 2975 N N . LYS A 1 357 ? -1.067 7.963 -23.549 1.00 79.81 357 LYS A N 1
ATOM 2976 C CA . LYS A 1 357 ? -2.005 7.001 -24.127 1.00 79.81 357 LYS A CA 1
ATOM 2977 C C . LYS A 1 357 ? -1.293 5.885 -24.868 1.00 79.81 357 LYS A C 1
ATOM 2979 O O . LYS A 1 357 ? -0.224 6.076 -25.445 1.00 79.81 357 LYS A O 1
ATOM 2984 N N . ARG A 1 358 ? -1.935 4.716 -24.952 1.00 80.25 358 ARG A N 1
ATOM 2985 C CA . ARG A 1 358 ? -1.424 3.630 -25.805 1.00 80.25 358 ARG A CA 1
ATOM 2986 C C . ARG A 1 358 ? -1.453 4.019 -27.275 1.00 80.25 358 ARG A C 1
ATOM 2988 O O . ARG A 1 358 ? -0.549 3.649 -28.014 1.00 80.25 358 ARG A O 1
ATOM 2995 N N . SER A 1 359 ? -2.495 4.737 -27.678 1.00 81.69 359 SER A N 1
ATOM 2996 C CA . SER A 1 359 ? -2.693 5.214 -29.045 1.00 81.69 359 SER A CA 1
ATOM 2997 C C . SER A 1 359 ? -1.653 6.248 -29.478 1.00 81.69 359 SER A C 1
ATOM 2999 O O . SER A 1 359 ? -1.387 6.342 -30.669 1.00 81.69 359 SER A O 1
ATOM 3001 N N . GLU A 1 360 ? -1.027 6.966 -28.538 1.00 85.50 360 GLU A N 1
ATOM 3002 C CA . GLU A 1 360 ? 0.068 7.908 -28.823 1.00 85.50 360 GLU A CA 1
ATOM 3003 C C . GLU A 1 360 ? 1.371 7.194 -29.220 1.00 85.50 360 GLU A C 1
ATOM 3005 O O . GLU A 1 360 ? 2.271 7.812 -29.786 1.00 85.50 360 GLU A O 1
ATOM 3010 N N . LEU A 1 361 ? 1.493 5.892 -28.938 1.00 85.56 361 LEU A N 1
ATOM 3011 C CA . LEU A 1 361 ? 2.641 5.104 -29.372 1.00 85.56 361 LEU A CA 1
ATOM 3012 C C . LEU A 1 361 ? 2.488 4.697 -30.848 1.00 85.56 361 LEU A C 1
ATOM 3014 O O . LEU A 1 361 ? 1.423 4.206 -31.237 1.00 85.56 361 LEU A O 1
ATOM 3018 N N . PRO A 1 362 ? 3.561 4.770 -31.651 1.00 88.88 362 PRO A N 1
ATOM 3019 C CA . PRO A 1 362 ? 3.625 4.157 -32.976 1.00 88.88 362 PRO A CA 1
ATOM 3020 C C . PRO A 1 362 ? 3.157 2.688 -32.986 1.00 88.88 362 PRO A C 1
ATOM 3022 O O . PRO A 1 362 ? 3.441 1.926 -32.055 1.00 88.88 362 PRO A O 1
ATOM 3025 N N . LYS A 1 363 ? 2.427 2.266 -34.033 1.00 86.00 363 LYS A N 1
ATOM 3026 C CA . LYS A 1 363 ? 1.805 0.922 -34.120 1.00 86.00 363 LYS A CA 1
ATOM 3027 C C . LYS A 1 363 ? 2.825 -0.218 -33.976 1.00 86.00 363 LYS A C 1
ATOM 3029 O O . LYS A 1 363 ? 2.552 -1.216 -33.308 1.00 86.00 363 LYS A O 1
ATOM 3034 N N . ASP A 1 364 ? 4.010 -0.053 -34.557 1.00 87.00 364 ASP A N 1
ATOM 3035 C CA . ASP A 1 364 ? 5.135 -0.985 -34.447 1.00 87.00 364 ASP A CA 1
ATOM 3036 C C . ASP A 1 364 ? 5.629 -1.107 -32.994 1.00 87.00 364 ASP A C 1
ATOM 3038 O O . ASP A 1 364 ? 5.888 -2.207 -32.497 1.00 87.00 364 ASP A O 1
ATOM 3042 N N . GLN A 1 365 ? 5.685 0.012 -32.271 1.00 87.19 365 GLN A N 1
ATOM 3043 C CA . GLN A 1 365 ? 6.102 0.050 -30.873 1.00 87.19 365 GLN A CA 1
ATOM 3044 C C . GLN A 1 365 ? 5.046 -0.561 -29.956 1.00 87.19 365 GLN A C 1
ATOM 3046 O O . GLN A 1 365 ? 5.402 -1.336 -29.069 1.00 87.19 365 GLN A O 1
ATOM 3051 N N . GLN A 1 366 ? 3.754 -0.325 -30.209 1.00 84.06 366 GLN A N 1
ATOM 3052 C CA . GLN A 1 366 ? 2.667 -0.957 -29.453 1.00 84.06 366 GLN A CA 1
ATOM 3053 C C . GLN A 1 366 ? 2.750 -2.492 -29.480 1.00 84.06 366 GLN A C 1
ATOM 3055 O O . GLN A 1 366 ? 2.513 -3.140 -28.457 1.00 84.06 366 GLN A O 1
ATOM 3060 N N . ALA A 1 367 ? 3.100 -3.083 -30.629 1.00 81.38 367 ALA A N 1
ATOM 3061 C CA . ALA A 1 367 ? 3.267 -4.531 -30.771 1.00 81.38 367 ALA A CA 1
ATOM 3062 C C . ALA A 1 367 ? 4.520 -5.055 -30.044 1.00 81.38 367 ALA A C 1
ATOM 3064 O O . ALA A 1 367 ? 4.515 -6.155 -29.481 1.00 81.38 367 ALA A O 1
ATOM 3065 N N . ARG A 1 368 ? 5.602 -4.268 -30.024 1.00 82.19 368 ARG A N 1
ATOM 3066 C CA . ARG A 1 368 ? 6.854 -4.618 -29.332 1.00 82.19 368 ARG A CA 1
ATOM 3067 C C . ARG A 1 368 ? 6.743 -4.495 -27.821 1.00 82.19 368 ARG A C 1
ATOM 3069 O O . ARG A 1 368 ? 7.363 -5.287 -27.117 1.00 82.19 368 ARG A O 1
ATOM 3076 N N . LEU A 1 369 ? 5.922 -3.571 -27.335 1.00 78.56 369 LEU A N 1
ATOM 3077 C CA . LEU A 1 369 ? 5.794 -3.257 -25.920 1.00 78.56 369 LEU A CA 1
ATOM 3078 C C . LEU A 1 369 ? 5.374 -4.480 -25.098 1.00 78.56 369 LEU A C 1
ATOM 3080 O O . LEU A 1 369 ? 5.932 -4.711 -24.035 1.00 78.56 369 LEU A O 1
ATOM 3084 N N . ALA A 1 370 ? 4.494 -5.340 -25.623 1.00 72.44 370 ALA A N 1
ATOM 3085 C CA . ALA A 1 370 ? 4.121 -6.604 -24.976 1.00 72.44 370 ALA A CA 1
ATOM 3086 C C . ALA A 1 370 ? 5.315 -7.560 -24.765 1.00 72.44 370 ALA A C 1
ATOM 3088 O O . ALA A 1 370 ? 5.342 -8.305 -23.790 1.00 72.44 370 ALA A O 1
ATOM 3089 N N . LYS A 1 371 ? 6.322 -7.510 -25.647 1.00 80.81 371 LYS A N 1
ATOM 3090 C CA . LYS A 1 371 ? 7.542 -8.331 -25.580 1.00 80.81 371 LYS A CA 1
ATOM 3091 C C . LYS A 1 371 ? 8.598 -7.752 -24.634 1.00 80.81 371 LYS A C 1
ATOM 3093 O O . LYS A 1 371 ? 9.600 -8.413 -24.385 1.00 80.81 371 LYS A O 1
ATOM 3098 N N . TRP A 1 372 ? 8.406 -6.528 -24.139 1.00 82.19 372 TRP A N 1
ATOM 3099 C CA . TRP A 1 372 ? 9.311 -5.865 -23.194 1.00 82.19 372 TRP A CA 1
ATOM 3100 C C . TRP A 1 372 ? 8.990 -6.191 -21.732 1.00 82.19 372 TRP A C 1
ATOM 3102 O O . TRP A 1 372 ? 9.666 -5.716 -20.827 1.00 82.19 372 TRP A O 1
ATOM 3112 N N . TRP A 1 373 ? 8.001 -7.035 -21.466 1.00 75.31 373 TRP A N 1
ATOM 3113 C CA . TRP A 1 373 ? 7.664 -7.440 -20.106 1.00 75.31 373 TRP A CA 1
ATOM 3114 C C . TRP A 1 373 ? 8.220 -8.808 -19.805 1.00 75.31 373 TRP A C 1
ATOM 3116 O O . TRP A 1 373 ? 8.139 -9.718 -20.628 1.00 75.31 373 TRP A O 1
ATOM 3126 N N . ASN A 1 374 ? 8.739 -8.964 -18.594 1.00 70.25 374 ASN A N 1
ATOM 3127 C CA . ASN A 1 374 ? 9.005 -10.288 -18.084 1.00 70.25 374 ASN A CA 1
ATOM 3128 C C . ASN A 1 374 ? 7.727 -10.840 -17.439 1.00 70.25 374 ASN A C 1
ATOM 3130 O O . ASN A 1 374 ? 7.391 -10.489 -16.310 1.00 70.25 374 ASN A O 1
ATOM 3134 N N . THR A 1 375 ? 6.998 -11.679 -18.174 1.00 64.81 375 THR A N 1
ATOM 3135 C CA . THR A 1 375 ? 5.731 -12.268 -17.716 1.00 64.81 375 THR A CA 1
ATOM 3136 C C . THR A 1 375 ? 5.906 -13.255 -16.565 1.00 64.81 375 THR A C 1
ATOM 3138 O O . THR A 1 375 ? 4.929 -13.548 -15.889 1.00 64.81 375 THR A O 1
ATOM 3141 N N . THR A 1 376 ? 7.125 -13.742 -16.308 1.00 63.44 376 THR A N 1
ATOM 3142 C CA . THR A 1 376 ? 7.396 -14.712 -15.235 1.00 63.44 376 THR A CA 1
ATOM 3143 C C . THR A 1 376 ? 7.671 -14.067 -13.874 1.00 63.44 376 THR A C 1
ATOM 3145 O O . THR A 1 376 ? 7.779 -14.776 -12.881 1.00 63.44 376 THR A O 1
ATOM 3148 N N . LEU A 1 377 ? 7.782 -12.733 -13.797 1.00 63.31 377 LEU A N 1
ATOM 3149 C CA . LEU A 1 377 ? 8.082 -12.016 -12.546 1.00 63.31 377 LEU A CA 1
ATOM 3150 C C . LEU A 1 377 ? 6.843 -11.591 -11.752 1.00 63.31 377 LEU A C 1
ATOM 3152 O O . LEU A 1 377 ? 6.990 -10.991 -10.687 1.00 63.31 377 LEU A O 1
ATOM 3156 N N . PHE A 1 378 ? 5.641 -11.883 -12.252 1.00 61.34 378 PHE A N 1
ATOM 3157 C CA . PHE A 1 378 ? 4.411 -11.588 -11.530 1.00 61.34 378 PHE A CA 1
ATOM 3158 C C . PHE A 1 378 ? 4.258 -12.531 -10.334 1.00 61.34 378 PHE A C 1
ATOM 3160 O O . PHE A 1 378 ? 4.196 -13.748 -10.494 1.00 61.34 378 PHE A O 1
ATOM 3167 N N . ARG A 1 379 ? 4.169 -11.957 -9.134 1.00 62.38 379 ARG A N 1
ATOM 3168 C CA . ARG A 1 379 ? 3.799 -12.664 -7.911 1.00 62.38 379 ARG A CA 1
ATOM 3169 C C . ARG A 1 379 ? 2.383 -12.279 -7.540 1.00 62.38 379 ARG A C 1
ATOM 3171 O O . ARG A 1 379 ? 2.102 -11.124 -7.226 1.00 62.38 379 ARG A O 1
ATOM 3178 N N . PHE A 1 380 ? 1.500 -13.263 -7.564 1.00 58.00 380 PHE A N 1
ATOM 3179 C CA . PHE A 1 380 ? 0.167 -13.104 -7.022 1.00 58.00 380 PHE A CA 1
ATOM 3180 C C . PHE A 1 380 ? 0.269 -12.850 -5.514 1.00 58.00 380 PHE A C 1
ATOM 3182 O O . PHE A 1 380 ? 0.894 -13.627 -4.799 1.00 58.00 380 PHE A O 1
ATOM 3189 N N . SER A 1 381 ? -0.320 -11.757 -5.033 1.00 60.69 381 SER A N 1
ATOM 3190 C CA . SER A 1 381 ? -0.415 -11.454 -3.604 1.00 60.69 381 SER A CA 1
ATOM 3191 C C . SER A 1 381 ? -1.893 -11.332 -3.246 1.00 60.69 381 SER A C 1
ATOM 3193 O O . SER A 1 381 ? -2.586 -10.452 -3.763 1.00 60.69 381 SER A O 1
ATOM 3195 N N . ALA A 1 382 ? -2.377 -12.246 -2.400 1.00 59.38 382 ALA A N 1
ATOM 3196 C CA . ALA A 1 382 ? -3.736 -12.206 -1.862 1.00 59.38 382 ALA A CA 1
ATOM 3197 C C . ALA A 1 382 ? -3.973 -10.914 -1.062 1.00 59.38 382 ALA A C 1
ATOM 3199 O O . ALA A 1 382 ? -5.006 -10.278 -1.227 1.00 59.38 382 ALA A O 1
ATOM 3200 N N . GLU A 1 383 ? -2.965 -10.469 -0.308 1.00 58.91 383 GLU A N 1
ATOM 3201 C CA . GLU A 1 383 ? -2.953 -9.191 0.411 1.00 58.91 383 GLU A CA 1
ATOM 3202 C C . GLU A 1 383 ? -3.224 -8.015 -0.533 1.00 58.91 383 GLU A C 1
ATOM 3204 O O . GLU A 1 383 ? -4.148 -7.241 -0.314 1.00 58.91 383 GLU A O 1
ATOM 3209 N N . LYS A 1 384 ? -2.497 -7.910 -1.651 1.00 61.56 384 LYS A N 1
ATOM 3210 C CA . LYS A 1 384 ? -2.723 -6.826 -2.614 1.00 61.56 384 LYS A CA 1
ATOM 3211 C C . LYS A 1 384 ? -4.126 -6.861 -3.222 1.00 61.56 384 LYS A C 1
ATOM 3213 O O . LYS A 1 384 ? -4.693 -5.799 -3.463 1.00 61.56 384 LYS A O 1
ATOM 3218 N N . ARG A 1 385 ? -4.677 -8.053 -3.481 1.00 65.00 385 ARG A N 1
ATOM 3219 C CA . ARG A 1 385 ? -6.059 -8.200 -3.965 1.00 65.00 385 ARG A CA 1
ATOM 3220 C C . ARG A 1 385 ? -7.064 -7.733 -2.926 1.00 65.00 385 ARG A C 1
ATOM 3222 O O . ARG A 1 385 ? -7.922 -6.942 -3.277 1.00 65.00 385 ARG A O 1
ATOM 3229 N N . LEU A 1 386 ? -6.913 -8.166 -1.677 1.00 62.69 386 LEU A N 1
ATOM 3230 C CA . LEU A 1 386 ? -7.749 -7.729 -0.562 1.00 62.69 386 LEU A CA 1
ATOM 3231 C C . LEU A 1 386 ? -7.739 -6.201 -0.441 1.00 62.69 386 LEU A C 1
ATOM 3233 O O . LEU A 1 386 ? -8.788 -5.566 -0.489 1.00 62.69 386 LEU A O 1
ATOM 3237 N N . MET A 1 387 ? -6.545 -5.610 -0.386 1.00 63.62 387 MET A N 1
ATOM 3238 C CA . MET A 1 387 ? -6.378 -4.160 -0.286 1.00 63.62 387 MET A CA 1
ATOM 3239 C C . MET A 1 387 ? -6.994 -3.425 -1.466 1.00 63.62 387 MET A C 1
ATOM 3241 O O . MET A 1 387 ? -7.614 -2.377 -1.304 1.00 63.62 387 MET A O 1
ATOM 3245 N N . ARG A 1 388 ? -6.837 -3.979 -2.665 1.00 64.25 388 ARG A N 1
ATOM 3246 C CA . ARG A 1 388 ? -7.444 -3.421 -3.856 1.00 64.25 388 ARG A CA 1
ATOM 3247 C C . ARG A 1 388 ? -8.966 -3.499 -3.804 1.00 64.25 388 ARG A C 1
ATOM 3249 O O . ARG A 1 388 ? -9.595 -2.514 -4.149 1.00 64.25 388 ARG A O 1
ATOM 3256 N N . THR A 1 389 ? -9.555 -4.606 -3.359 1.00 65.56 389 THR A N 1
ATOM 3257 C CA . THR A 1 389 ? -11.012 -4.705 -3.225 1.00 65.56 389 THR A CA 1
ATOM 3258 C C . THR A 1 389 ? -11.545 -3.702 -2.206 1.00 65.56 389 THR A C 1
ATOM 3260 O O . THR A 1 389 ? -12.536 -3.039 -2.483 1.00 65.56 389 THR A O 1
ATOM 3263 N N . ILE A 1 390 ? -10.854 -3.514 -1.076 1.00 63.69 390 ILE A N 1
ATOM 3264 C CA . ILE A 1 390 ? -11.195 -2.476 -0.089 1.00 63.69 390 ILE A CA 1
ATOM 3265 C C . ILE A 1 390 ? -11.189 -1.088 -0.746 1.00 63.69 390 ILE A C 1
ATOM 3267 O O . ILE A 1 390 ? -12.137 -0.323 -0.595 1.00 63.69 390 ILE A O 1
ATOM 3271 N N . VAL A 1 391 ? -10.145 -0.772 -1.516 1.00 65.12 391 VAL A N 1
ATOM 3272 C CA . VAL A 1 391 ? -10.031 0.512 -2.226 1.00 65.12 391 VAL A CA 1
ATOM 3273 C C . VAL A 1 391 ? -11.093 0.660 -3.297 1.00 65.12 391 VAL A C 1
ATOM 3275 O O . VAL A 1 391 ? -11.709 1.710 -3.368 1.00 65.12 391 VAL A O 1
ATOM 3278 N N . ASP A 1 392 ? -11.321 -0.364 -4.113 1.00 64.81 392 ASP A N 1
ATOM 3279 C CA . ASP A 1 392 ? -12.302 -0.342 -5.194 1.00 64.81 392 ASP A CA 1
ATOM 3280 C C . ASP A 1 392 ? -13.719 -0.157 -4.614 1.00 64.81 392 ASP A C 1
ATOM 3282 O O . ASP A 1 392 ? -14.502 0.607 -5.174 1.00 64.81 392 ASP A O 1
ATOM 3286 N N . VAL A 1 393 ? -14.027 -0.750 -3.452 1.00 65.56 393 VAL A N 1
ATOM 3287 C CA . VAL A 1 393 ? -15.285 -0.515 -2.726 1.00 65.56 393 VAL A CA 1
ATOM 3288 C C . VAL A 1 393 ? -15.375 0.926 -2.228 1.00 65.56 393 VAL A C 1
ATOM 3290 O O . VAL A 1 393 ? -16.339 1.614 -2.558 1.00 65.56 393 VAL A O 1
ATOM 3293 N N . LEU A 1 394 ? -14.376 1.409 -1.482 1.00 62.41 394 LEU A N 1
ATOM 3294 C CA . LEU A 1 394 ? -14.364 2.777 -0.943 1.00 62.41 394 LEU A CA 1
ATOM 3295 C C . LEU A 1 394 ? -14.427 3.821 -2.068 1.00 62.41 394 LEU A C 1
ATOM 3297 O O . LEU A 1 394 ? -15.225 4.752 -2.028 1.00 62.41 394 LEU A O 1
ATOM 3301 N N . THR A 1 395 ? -13.636 3.640 -3.124 1.00 60.53 395 THR A N 1
ATOM 3302 C CA . THR A 1 395 ? -13.665 4.459 -4.338 1.00 60.53 395 THR A CA 1
ATOM 3303 C C . THR A 1 395 ? -14.999 4.326 -5.075 1.00 60.53 395 THR A C 1
ATOM 3305 O O . THR A 1 395 ? -15.479 5.315 -5.622 1.00 60.53 395 THR A O 1
ATOM 3308 N N . GLY A 1 396 ? -15.616 3.144 -5.087 1.00 60.72 396 GLY A N 1
ATOM 3309 C CA . GLY A 1 396 ? -16.952 2.896 -5.625 1.00 60.72 396 GLY A CA 1
ATOM 3310 C C . GLY A 1 396 ? -18.011 3.754 -4.940 1.00 60.72 396 GLY A C 1
ATOM 3311 O O . GLY A 1 396 ? -18.782 4.414 -5.633 1.00 60.72 396 GLY A O 1
ATOM 3312 N N . PHE A 1 397 ? -17.969 3.863 -3.611 1.00 58.94 397 PHE A N 1
ATOM 3313 C CA . PHE A 1 397 ? -18.787 4.826 -2.864 1.00 58.94 397 PHE A CA 1
ATOM 3314 C C . PHE A 1 397 ? -18.525 6.272 -3.309 1.00 58.94 397 PHE A C 1
ATOM 3316 O O . PHE A 1 397 ? -19.462 7.022 -3.572 1.00 58.94 397 PHE A O 1
ATOM 3323 N N . PHE A 1 398 ? -17.258 6.651 -3.513 1.00 55.47 398 PHE A N 1
ATOM 3324 C CA . PHE A 1 398 ? -16.902 7.965 -4.074 1.00 55.47 398 PHE A CA 1
ATOM 3325 C C . PHE A 1 398 ? -17.296 8.157 -5.551 1.00 55.47 398 PHE A C 1
ATOM 3327 O O . PHE A 1 398 ? -17.179 9.268 -6.077 1.00 55.47 398 PHE A O 1
ATOM 3334 N N . GLN A 1 399 ? -17.641 7.093 -6.277 1.00 53.12 399 GLN A N 1
ATOM 3335 C CA . GLN A 1 399 ? -17.907 7.116 -7.717 1.00 53.12 399 GLN A CA 1
ATOM 3336 C C . GLN A 1 399 ? -19.379 6.942 -8.068 1.00 53.12 399 GLN A C 1
ATOM 3338 O O . GLN A 1 399 ? -19.779 7.515 -9.073 1.00 53.12 399 GLN A O 1
ATOM 3343 N N . GLN A 1 400 ? -20.179 6.223 -7.275 1.00 49.56 400 GLN A N 1
ATOM 3344 C CA . GLN A 1 400 ? -21.628 6.054 -7.477 1.00 49.56 400 GLN A CA 1
ATOM 3345 C C . GLN A 1 400 ? -22.408 7.377 -7.428 1.00 49.56 400 GLN A C 1
ATOM 3347 O O . GLN A 1 400 ? -23.530 7.450 -7.911 1.00 49.56 400 GLN A O 1
ATOM 3352 N N . SER A 1 401 ? -21.774 8.456 -6.978 1.00 43.75 401 SER A N 1
ATOM 3353 C CA . SER A 1 401 ? -22.215 9.837 -7.188 1.00 43.75 401 SER A CA 1
ATOM 3354 C C . SER A 1 401 ? -22.044 10.358 -8.630 1.00 43.75 401 SER A C 1
ATOM 3356 O O . SER A 1 401 ? -22.365 11.510 -8.905 1.00 43.75 401 SER A O 1
ATOM 3358 N N . THR A 1 402 ? -21.540 9.555 -9.574 1.00 35.56 402 THR A N 1
ATOM 3359 C CA . THR A 1 402 ? -21.301 9.952 -10.974 1.00 35.56 402 THR A CA 1
ATOM 3360 C C . THR A 1 402 ? -21.483 8.780 -11.960 1.00 35.56 402 THR A C 1
ATOM 3362 O O . THR A 1 402 ? -20.775 7.777 -11.848 1.00 35.56 402 THR A O 1
ATOM 3365 N N . PRO A 1 403 ? -22.375 8.885 -12.968 1.00 31.33 403 PRO A N 1
ATOM 3366 C CA . PRO A 1 403 ? -22.754 7.755 -13.820 1.00 31.33 403 PRO A CA 1
ATOM 3367 C C . PRO A 1 403 ? -21.728 7.444 -14.935 1.00 31.33 403 PRO A C 1
ATOM 3369 O O . PRO A 1 403 ? -21.085 8.356 -15.471 1.00 31.33 403 PRO A O 1
ATOM 3372 N N . PRO A 1 404 ? -21.553 6.162 -15.320 1.00 32.12 404 PRO A N 1
ATOM 3373 C CA . PRO A 1 404 ? -20.604 5.750 -16.354 1.00 32.12 404 PRO A CA 1
ATOM 3374 C C . PRO A 1 404 ? -21.229 5.675 -17.767 1.00 32.12 404 PRO A C 1
ATOM 3376 O O . PRO A 1 404 ? -22.401 5.337 -17.895 1.00 32.12 404 PRO A O 1
ATOM 3379 N N . PRO A 1 405 ? -20.441 5.883 -18.847 1.00 35.00 405 PRO A N 1
ATOM 3380 C CA . PRO A 1 405 ? -20.863 5.592 -20.219 1.00 35.00 405 PRO A CA 1
ATOM 3381 C C . PRO A 1 405 ? -20.339 4.228 -20.737 1.00 35.00 405 PRO A C 1
ATOM 3383 O O . PRO A 1 405 ? -19.287 3.756 -20.271 1.00 35.00 405 PRO A O 1
ATOM 3386 N N . PRO A 1 406 ? -21.027 3.612 -21.723 1.00 35.53 406 PRO A N 1
ATOM 3387 C CA . PRO A 1 406 ? -20.776 2.245 -22.180 1.00 35.53 406 PRO A CA 1
ATOM 3388 C C . PRO A 1 406 ? -19.687 2.155 -23.265 1.00 35.53 406 PRO A C 1
ATOM 3390 O O . PRO A 1 406 ? -19.372 3.128 -23.947 1.00 35.53 406 PRO A O 1
ATOM 3393 N N . MET A 1 407 ? -19.088 0.969 -23.412 1.00 34.47 407 MET A N 1
ATOM 3394 C CA . MET A 1 407 ? -17.947 0.696 -24.301 1.00 34.47 407 MET A CA 1
ATOM 3395 C C . MET A 1 407 ? -18.196 -0.555 -25.153 1.00 34.47 407 MET A C 1
ATOM 3397 O O . MET A 1 407 ? -18.621 -1.579 -24.622 1.00 34.47 407 MET A O 1
ATOM 3401 N N . SER A 1 408 ? -17.860 -0.492 -26.446 1.00 36.34 408 SER A N 1
ATOM 3402 C CA . SER A 1 408 ? -17.989 -1.586 -27.419 1.00 36.34 408 SER A CA 1
ATOM 3403 C C . SER A 1 408 ? -16.638 -2.200 -27.833 1.00 36.34 408 SER A C 1
ATOM 3405 O O . SER A 1 408 ? -15.570 -1.596 -27.707 1.00 36.34 408 SER A O 1
ATOM 3407 N N . GLN A 1 409 ? -16.712 -3.465 -28.257 1.00 36.94 409 GLN A N 1
ATOM 3408 C CA . GLN A 1 409 ? -15.637 -4.461 -28.353 1.00 36.94 409 GLN A CA 1
ATOM 3409 C C . GLN A 1 409 ? -14.881 -4.477 -29.698 1.00 36.94 409 GLN A C 1
ATOM 3411 O O . GLN A 1 409 ? -15.327 -3.933 -30.702 1.00 36.94 409 GLN A O 1
ATOM 3416 N N . ARG A 1 410 ? -13.723 -5.160 -29.719 1.00 32.78 410 ARG A N 1
ATOM 3417 C CA . ARG A 1 410 ? -12.821 -5.310 -30.876 1.00 32.78 410 ARG A CA 1
ATOM 3418 C C . ARG A 1 410 ? -12.444 -6.781 -31.101 1.00 32.78 410 ARG A C 1
ATOM 3420 O O . ARG A 1 410 ? -12.053 -7.458 -30.152 1.00 32.78 410 ARG A O 1
ATOM 3427 N N . ILE A 1 411 ? -12.480 -7.233 -32.357 1.00 32.31 411 ILE A N 1
ATOM 3428 C CA . ILE A 1 411 ? -12.183 -8.611 -32.804 1.00 32.31 411 ILE A CA 1
ATOM 3429 C C . ILE A 1 411 ? -10.744 -8.730 -33.367 1.00 32.31 411 ILE A C 1
ATOM 3431 O O . ILE A 1 411 ? -10.132 -7.734 -33.759 1.00 32.31 411 ILE A O 1
ATOM 3435 N N . ARG A 1 412 ? -10.187 -9.955 -33.349 1.00 40.53 412 ARG A N 1
ATOM 3436 C CA . ARG A 1 412 ? -8.836 -10.390 -33.779 1.00 40.53 412 ARG A CA 1
ATOM 3437 C C . ARG A 1 412 ? -8.898 -11.497 -34.850 1.00 40.53 412 ARG A C 1
ATOM 3439 O O . ARG A 1 412 ? -9.808 -12.310 -34.798 1.00 40.53 412 ARG A O 1
ATOM 3446 N N . SER A 1 413 ? -7.814 -11.663 -35.617 1.00 31.80 413 SER A N 1
ATOM 3447 C CA . SER A 1 413 ? -7.313 -12.932 -36.214 1.00 31.80 413 SER A CA 1
ATOM 3448 C C . SER A 1 413 ? -5.816 -12.731 -36.598 1.00 31.80 413 SER A C 1
ATOM 3450 O O . SER A 1 413 ? -5.436 -11.598 -36.882 1.00 31.80 413 SER A O 1
ATOM 3452 N N . SER A 1 414 ? -4.827 -13.611 -36.311 1.00 31.09 414 SER A N 1
ATOM 3453 C CA . SER A 1 414 ? -4.504 -15.006 -36.746 1.00 31.09 414 SER A CA 1
ATOM 3454 C C . SER A 1 414 ? -4.014 -15.068 -38.211 1.00 31.09 414 SER A C 1
ATOM 3456 O O . SER A 1 414 ? -4.649 -14.435 -39.034 1.00 31.09 414 SER A O 1
ATOM 3458 N N . SER A 1 415 ? -2.964 -15.776 -38.671 1.00 35.16 415 SER A N 1
ATOM 3459 C CA . SER A 1 415 ? -1.854 -16.610 -38.139 1.00 35.16 415 SER A CA 1
ATOM 3460 C C . SER A 1 415 ? -0.832 -16.868 -39.295 1.00 35.16 415 SER A C 1
ATOM 3462 O O . SER A 1 415 ? -1.091 -16.473 -40.426 1.00 35.16 415 SER A O 1
ATOM 3464 N N . GLN A 1 416 ? 0.340 -17.479 -39.034 1.00 36.53 416 GLN A N 1
ATOM 3465 C CA . GLN A 1 416 ? 1.400 -17.851 -40.013 1.00 36.53 416 GLN A CA 1
ATOM 3466 C C . GLN A 1 416 ? 1.638 -19.379 -40.038 1.00 36.53 416 GLN A C 1
ATOM 3468 O O . GLN A 1 416 ? 1.410 -20.006 -39.001 1.00 36.53 416 GLN A O 1
ATOM 3473 N N . PRO A 1 417 ? 2.263 -19.950 -41.096 1.00 33.53 417 PRO A N 1
ATOM 3474 C CA . PRO A 1 417 ? 2.902 -21.270 -41.024 1.00 33.53 417 PRO A CA 1
ATOM 3475 C C . PRO A 1 417 ? 4.414 -21.298 -41.378 1.00 33.53 417 PRO A C 1
ATOM 3477 O O . PRO A 1 417 ? 5.045 -20.269 -41.615 1.00 33.53 417 PRO A O 1
ATOM 3480 N N . LYS A 1 418 ? 5.004 -22.504 -41.291 1.00 32.62 418 LYS A N 1
ATOM 3481 C CA . LYS A 1 418 ? 6.394 -22.857 -40.908 1.00 32.62 418 LYS A CA 1
ATOM 3482 C C . LYS A 1 418 ? 7.100 -23.776 -41.945 1.00 32.62 418 LYS A C 1
ATOM 3484 O O . LYS A 1 418 ? 6.450 -24.332 -42.816 1.00 32.62 418 LYS A O 1
ATOM 3489 N N . ILE A 1 419 ? 8.421 -23.946 -41.771 1.00 35.97 419 ILE A N 1
ATOM 3490 C CA . ILE A 1 419 ? 9.473 -24.585 -42.620 1.00 35.97 419 ILE A CA 1
ATOM 3491 C C . ILE A 1 419 ? 9.635 -26.114 -42.396 1.00 35.97 419 ILE A C 1
ATOM 3493 O O . ILE A 1 419 ? 9.363 -26.573 -41.287 1.00 35.97 419 ILE A O 1
ATOM 3497 N N . ILE A 1 420 ? 10.209 -26.861 -43.366 1.00 27.95 420 ILE A N 1
ATOM 3498 C CA . ILE A 1 420 ? 10.714 -28.258 -43.233 1.00 27.95 420 ILE A CA 1
ATOM 3499 C C . ILE A 1 420 ? 12.115 -28.439 -43.902 1.00 27.95 420 ILE A C 1
ATOM 3501 O O . ILE A 1 420 ? 12.417 -27.761 -44.879 1.00 27.95 420 ILE A O 1
ATOM 3505 N N . LEU A 1 421 ? 12.965 -29.340 -43.365 1.00 38.69 421 LEU A N 1
ATOM 3506 C CA . LEU A 1 421 ? 14.317 -29.779 -43.811 1.00 38.69 421 LEU A CA 1
ATOM 3507 C C . LEU A 1 421 ? 14.389 -31.329 -43.883 1.00 38.69 421 LEU A C 1
ATOM 3509 O O . LEU A 1 421 ? 13.706 -31.964 -43.080 1.00 38.69 421 LEU A O 1
ATOM 3513 N N . PRO A 1 422 ? 15.279 -31.934 -44.704 1.00 32.22 422 PRO A N 1
ATOM 3514 C CA . PRO A 1 422 ? 15.679 -33.352 -44.567 1.00 32.22 422 PRO A CA 1
ATOM 3515 C C . PRO A 1 422 ? 17.227 -33.599 -44.606 1.00 32.22 422 PRO A C 1
ATOM 3517 O O . PRO A 1 422 ? 17.983 -32.631 -44.726 1.00 32.22 422 PRO A O 1
ATOM 3520 N N . PRO A 1 423 ? 17.734 -34.850 -44.403 1.00 35.16 423 PRO A N 1
ATOM 3521 C CA . PRO A 1 423 ? 18.909 -35.133 -43.560 1.00 35.16 423 PRO A CA 1
ATOM 3522 C C . PRO A 1 423 ? 20.136 -35.829 -44.220 1.00 35.16 423 PRO A C 1
ATOM 3524 O O . PRO A 1 423 ? 20.212 -36.066 -45.418 1.00 35.16 423 PRO A O 1
ATOM 3527 N N . THR A 1 424 ? 21.110 -36.108 -43.344 1.00 39.84 424 THR A N 1
ATOM 3528 C CA . THR A 1 424 ? 22.463 -36.713 -43.407 1.00 39.84 424 THR A CA 1
ATOM 3529 C C . THR A 1 424 ? 22.623 -38.096 -44.063 1.00 39.84 424 THR A C 1
ATOM 3531 O O . THR A 1 424 ? 21.805 -38.968 -43.802 1.00 39.84 424 THR A O 1
ATOM 3534 N N . VAL A 1 425 ? 23.790 -38.367 -44.685 1.00 26.45 425 VAL A N 1
ATOM 3535 C CA . VAL A 1 425 ? 24.387 -39.724 -44.823 1.00 26.45 425 VAL A CA 1
ATOM 3536 C C . VAL A 1 425 ? 25.930 -39.684 -44.701 1.00 26.45 425 VAL A C 1
ATOM 3538 O O . VAL A 1 425 ? 26.584 -38.755 -45.172 1.00 26.45 425 VAL A O 1
ATOM 3541 N N . LEU A 1 426 ? 26.492 -40.694 -44.022 1.00 35.34 426 LEU A N 1
ATOM 3542 C CA . LEU A 1 426 ? 27.910 -40.970 -43.720 1.00 35.34 426 LEU A CA 1
ATOM 3543 C C . LEU A 1 426 ? 28.501 -42.006 -44.697 1.00 35.34 426 LEU A C 1
ATOM 3545 O O . LEU A 1 426 ? 27.831 -42.989 -44.989 1.00 35.34 426 LEU A O 1
ATOM 3549 N N . LEU A 1 427 ? 29.783 -41.882 -45.075 1.00 28.08 427 LEU A N 1
ATOM 3550 C CA . LEU A 1 427 ? 30.554 -42.950 -45.742 1.00 28.08 427 LEU A CA 1
ATOM 3551 C C . LEU A 1 427 ? 32.027 -42.972 -45.279 1.00 28.08 427 LEU A C 1
ATOM 3553 O O . LEU A 1 427 ? 32.667 -41.930 -45.129 1.00 28.08 427 LEU A O 1
ATOM 3557 N N . LYS A 1 428 ? 32.552 -44.185 -45.044 1.00 41.00 428 LYS A N 1
ATOM 3558 C CA . LYS A 1 428 ? 33.963 -44.524 -44.757 1.00 41.00 428 LYS A CA 1
ATOM 3559 C C . LYS A 1 428 ? 34.652 -44.984 -46.048 1.00 41.00 428 LYS A C 1
ATOM 3561 O O . LYS A 1 428 ? 34.041 -45.748 -46.781 1.00 41.00 428 LYS A O 1
ATOM 3566 N N . LEU A 1 429 ? 35.932 -44.644 -46.258 1.00 33.12 429 LEU A N 1
ATOM 3567 C CA . LEU A 1 429 ? 36.790 -45.267 -47.288 1.00 33.12 429 LEU A CA 1
ATOM 3568 C C . LEU A 1 429 ? 38.274 -45.399 -46.845 1.00 33.12 429 LEU A C 1
ATOM 3570 O O . LEU A 1 429 ? 38.715 -44.638 -45.972 1.00 33.12 429 LEU A O 1
ATOM 3574 N N . PRO A 1 430 ? 39.035 -46.364 -47.415 1.00 44.88 430 PRO A N 1
ATOM 3575 C CA . PRO A 1 430 ? 40.423 -46.691 -47.070 1.00 44.88 430 PRO A CA 1
ATOM 3576 C C . PRO A 1 430 ? 41.453 -45.880 -47.882 1.00 44.88 430 PRO A C 1
ATOM 3578 O O . PRO A 1 430 ? 41.138 -45.298 -48.917 1.00 44.88 430 PRO A O 1
ATOM 3581 N N . PHE A 1 431 ? 42.698 -45.821 -47.394 1.00 40.78 431 PHE A N 1
ATOM 3582 C CA . PHE A 1 431 ? 43.736 -44.927 -47.920 1.00 40.78 431 PHE A CA 1
ATOM 3583 C C . PHE A 1 431 ? 44.668 -45.595 -48.966 1.00 40.78 431 PHE A C 1
ATOM 3585 O O . PHE A 1 431 ? 45.484 -46.434 -48.601 1.00 40.78 431 PHE A O 1
ATOM 3592 N N . THR A 1 432 ? 44.616 -45.162 -50.235 1.00 49.28 432 THR A N 1
ATOM 3593 C CA . THR A 1 432 ? 45.623 -45.368 -51.315 1.00 49.28 432 THR A CA 1
ATOM 3594 C C . THR A 1 432 ? 46.562 -44.145 -51.484 1.00 49.28 432 THR A C 1
ATOM 3596 O O . THR A 1 432 ? 46.339 -43.106 -50.867 1.00 49.28 432 THR A O 1
ATOM 3599 N N . SER A 1 433 ? 47.616 -44.172 -52.314 1.00 46.25 433 SER A N 1
ATOM 3600 C CA . SER A 1 433 ? 48.472 -42.978 -52.553 1.00 46.25 433 SER A CA 1
ATOM 3601 C C . SER A 1 433 ? 47.705 -41.804 -53.195 1.00 46.25 433 SER A C 1
ATOM 3603 O O . SER A 1 433 ? 47.913 -40.648 -52.817 1.00 46.25 433 SER A O 1
ATOM 3605 N N . ALA A 1 434 ? 46.735 -42.103 -54.068 1.00 53.84 434 ALA A N 1
ATOM 3606 C CA . ALA A 1 434 ? 45.751 -41.148 -54.581 1.00 53.84 434 ALA A CA 1
ATOM 3607 C C . ALA A 1 434 ? 44.842 -40.598 -53.464 1.00 53.84 434 ALA A C 1
ATOM 3609 O O . ALA A 1 434 ? 44.530 -39.408 -53.437 1.00 53.84 434 ALA A O 1
ATOM 3610 N N . SER A 1 435 ? 44.500 -41.422 -52.466 1.00 53.53 435 SER A N 1
ATOM 3611 C CA . SER A 1 435 ? 43.758 -40.953 -51.290 1.00 53.53 435 SER A CA 1
ATOM 3612 C C . SER A 1 435 ? 44.562 -39.977 -50.426 1.00 53.53 435 SER A C 1
ATOM 3614 O O . SER A 1 435 ? 43.964 -39.189 -49.706 1.00 53.53 435 SER A O 1
ATOM 3616 N N . PHE A 1 436 ? 45.903 -40.000 -50.465 1.00 52.00 436 PHE A N 1
ATOM 3617 C CA . PHE A 1 436 ? 46.730 -39.102 -49.658 1.00 52.00 436 PHE A CA 1
ATOM 3618 C C . PHE A 1 436 ? 46.826 -37.709 -50.279 1.00 52.00 436 PHE A C 1
ATOM 3620 O O . PHE A 1 436 ? 46.696 -36.716 -49.567 1.00 52.00 436 PHE A O 1
ATOM 3627 N N . SER A 1 437 ? 46.994 -37.609 -51.600 1.00 57.38 437 SER A N 1
ATOM 3628 C CA . SER A 1 437 ? 46.893 -36.327 -52.305 1.00 57.38 437 SER A CA 1
ATOM 3629 C C . SER A 1 437 ? 45.466 -35.772 -52.216 1.00 57.38 437 SER A C 1
ATOM 3631 O O . SER A 1 437 ? 45.285 -34.582 -51.941 1.00 57.38 437 SER A O 1
ATOM 3633 N N . GLN A 1 438 ? 44.448 -36.633 -52.308 1.00 66.25 438 GLN A N 1
ATOM 3634 C CA . GLN A 1 438 ? 43.055 -36.279 -52.024 1.00 66.25 438 GLN A CA 1
ATOM 3635 C C . GLN A 1 438 ? 42.861 -35.840 -50.563 1.00 66.25 438 GLN A C 1
ATOM 3637 O O . GLN A 1 438 ? 42.223 -34.822 -50.317 1.00 66.25 438 GLN A O 1
ATOM 3642 N N . PHE A 1 439 ? 43.472 -36.519 -49.592 1.00 60.75 439 PHE A N 1
ATOM 3643 C CA . PHE A 1 439 ? 43.438 -36.164 -48.173 1.00 60.75 439 PHE A CA 1
ATOM 3644 C C . PHE A 1 439 ? 44.160 -34.844 -47.897 1.00 60.75 439 PHE A C 1
ATOM 3646 O O . PHE A 1 439 ? 43.660 -34.033 -47.128 1.00 60.75 439 PHE A O 1
ATOM 3653 N N . GLN A 1 440 ? 45.296 -34.567 -48.539 1.00 60.03 440 GLN A N 1
ATOM 3654 C CA . GLN A 1 440 ? 45.984 -33.280 -48.435 1.00 60.03 440 GLN A CA 1
ATOM 3655 C C . GLN A 1 440 ? 45.143 -32.149 -49.028 1.00 60.03 440 GLN A C 1
ATOM 3657 O O . GLN A 1 440 ? 45.051 -31.082 -48.415 1.00 60.03 440 GLN A O 1
ATOM 3662 N N . ARG A 1 441 ? 44.492 -32.377 -50.178 1.00 69.38 441 ARG A N 1
ATOM 3663 C CA . ARG A 1 441 ? 43.533 -31.430 -50.769 1.00 69.38 441 ARG A CA 1
ATOM 3664 C C . ARG A 1 441 ? 42.338 -31.212 -49.838 1.00 69.38 441 ARG A C 1
ATOM 3666 O O . ARG A 1 441 ? 42.034 -30.065 -49.529 1.00 69.38 441 ARG A O 1
ATOM 3673 N N . GLN A 1 442 ? 41.741 -32.274 -49.297 1.00 68.19 442 GLN A N 1
ATOM 3674 C CA . GLN A 1 442 ? 40.643 -32.205 -48.325 1.00 68.19 442 GLN A CA 1
ATOM 3675 C C . GLN A 1 442 ? 41.063 -31.517 -47.019 1.00 68.19 442 GLN A C 1
ATOM 3677 O O . GLN A 1 442 ? 40.319 -30.704 -46.487 1.00 68.19 442 GLN A O 1
ATOM 3682 N N . HIS A 1 443 ? 42.262 -31.781 -46.504 1.00 60.59 443 HIS A N 1
ATOM 3683 C CA . HIS A 1 443 ? 42.788 -31.168 -45.286 1.00 60.59 443 HIS A CA 1
ATOM 3684 C C . HIS A 1 443 ? 43.089 -29.680 -45.487 1.00 60.59 443 HIS A C 1
ATOM 3686 O O . HIS A 1 443 ? 42.736 -28.858 -44.641 1.00 60.59 443 HIS A O 1
ATOM 3692 N N . ARG A 1 444 ? 43.691 -29.305 -46.626 1.00 66.19 444 ARG A N 1
ATOM 3693 C CA . ARG A 1 444 ? 43.866 -27.897 -47.010 1.00 66.19 444 ARG A CA 1
ATOM 3694 C C . ARG A 1 444 ? 42.512 -27.210 -47.164 1.00 66.19 444 ARG A C 1
ATOM 3696 O O . ARG A 1 444 ? 42.335 -26.159 -46.562 1.00 66.19 444 ARG A O 1
ATOM 3703 N N . ALA A 1 445 ? 41.558 -27.827 -47.861 1.00 70.25 445 ALA A N 1
ATOM 3704 C CA . ALA A 1 445 ? 40.200 -27.309 -48.018 1.00 70.25 445 ALA A CA 1
ATOM 3705 C C . ALA A 1 445 ? 39.494 -27.119 -46.665 1.00 70.25 445 ALA A C 1
ATOM 3707 O O . ALA A 1 445 ? 38.948 -26.051 -46.414 1.00 70.25 445 ALA A O 1
ATOM 3708 N N . ARG A 1 446 ? 39.588 -28.091 -45.747 1.00 61.94 446 ARG A N 1
ATOM 3709 C CA . ARG A 1 446 ? 39.033 -28.008 -44.382 1.00 61.94 446 ARG A CA 1
ATOM 3710 C C . ARG A 1 446 ? 39.682 -26.906 -43.547 1.00 61.94 446 ARG A C 1
ATOM 3712 O O . ARG A 1 446 ? 38.996 -26.230 -42.791 1.00 61.94 446 ARG A O 1
ATOM 3719 N N . LEU A 1 447 ? 40.989 -26.688 -43.682 1.00 59.88 447 LEU A N 1
ATOM 3720 C CA . LEU A 1 447 ? 41.681 -25.592 -42.997 1.00 59.88 447 LEU A CA 1
ATOM 3721 C C . LEU A 1 447 ? 41.328 -24.224 -43.586 1.00 59.88 447 LEU A C 1
ATOM 3723 O O . LEU A 1 447 ? 41.168 -23.265 -42.836 1.00 59.88 447 LEU A O 1
ATOM 3727 N N . THR A 1 448 ? 41.174 -24.130 -44.906 1.00 70.75 448 THR A N 1
ATOM 3728 C CA . THR A 1 448 ? 40.654 -22.928 -45.568 1.00 70.75 448 THR A CA 1
ATOM 3729 C C . THR A 1 448 ? 39.217 -22.655 -45.124 1.00 70.75 448 THR A C 1
ATOM 3731 O O . THR A 1 448 ? 38.895 -21.521 -44.790 1.00 70.75 448 THR A O 1
ATOM 3734 N N . GLN A 1 449 ? 38.385 -23.692 -45.013 1.00 69.75 449 GLN A N 1
ATOM 3735 C CA . GLN A 1 449 ? 37.022 -23.609 -44.490 1.00 69.75 449 GLN A CA 1
ATOM 3736 C C . GLN A 1 449 ? 36.998 -23.171 -43.020 1.00 69.75 449 GLN A C 1
ATOM 3738 O O . GLN A 1 449 ? 36.207 -22.305 -42.667 1.00 69.75 449 GLN A O 1
ATOM 3743 N N . LEU A 1 450 ? 37.880 -23.709 -42.172 1.00 60.28 450 LEU A N 1
ATOM 3744 C CA . LEU A 1 450 ? 38.042 -23.290 -40.777 1.00 60.28 450 LEU A CA 1
ATOM 3745 C C . LEU A 1 450 ? 38.435 -21.816 -40.682 1.00 60.28 450 LEU A C 1
ATOM 3747 O O . LEU A 1 450 ? 37.818 -21.075 -39.924 1.00 60.28 450 LEU A O 1
ATOM 3751 N N . LYS A 1 451 ? 39.420 -21.378 -41.474 1.00 66.81 451 LYS A N 1
ATOM 3752 C CA . LYS A 1 451 ? 39.852 -19.977 -41.524 1.00 66.81 451 LYS A CA 1
ATOM 3753 C C . LYS A 1 451 ? 38.720 -19.064 -42.003 1.00 66.81 451 LYS A C 1
ATOM 3755 O O . LYS A 1 451 ? 38.471 -18.040 -41.381 1.00 66.81 451 LYS A O 1
ATOM 3760 N N . ALA A 1 452 ? 38.004 -19.454 -43.058 1.00 71.69 452 ALA A N 1
ATOM 3761 C CA . ALA A 1 452 ? 36.862 -18.707 -43.580 1.00 71.69 452 ALA A CA 1
ATOM 3762 C C . ALA A 1 452 ? 35.704 -18.635 -42.571 1.00 71.69 452 ALA A C 1
ATOM 3764 O O . ALA A 1 452 ? 35.117 -17.573 -42.396 1.00 71.69 452 ALA A O 1
ATOM 3765 N N . ARG A 1 453 ? 35.402 -19.729 -41.860 1.00 64.69 453 ARG A N 1
ATOM 3766 C CA . ARG A 1 453 ? 34.375 -19.763 -40.806 1.00 64.69 453 ARG A CA 1
ATOM 3767 C C . ARG A 1 453 ? 34.764 -18.947 -39.585 1.00 64.69 453 ARG A C 1
ATOM 3769 O O . ARG A 1 453 ? 33.930 -18.210 -39.078 1.00 64.69 453 ARG A O 1
ATOM 3776 N N . LEU A 1 454 ? 36.016 -19.036 -39.143 1.00 61.84 454 LEU A N 1
ATOM 3777 C CA . LEU A 1 454 ? 36.525 -18.197 -38.063 1.00 61.84 454 LEU A CA 1
ATOM 3778 C C . LEU A 1 454 ? 36.447 -16.721 -38.461 1.00 61.84 454 LEU A C 1
ATOM 3780 O O . LEU A 1 454 ? 35.961 -15.914 -37.682 1.00 61.84 454 LEU A O 1
ATOM 3784 N N . GLN A 1 455 ? 36.823 -16.376 -39.694 1.00 69.81 455 GLN A N 1
ATOM 3785 C CA . GLN A 1 455 ? 36.686 -15.014 -40.204 1.00 69.81 455 GLN A CA 1
ATOM 3786 C C . GLN A 1 455 ? 35.219 -14.574 -40.283 1.00 69.81 455 GLN A C 1
ATOM 3788 O O . GLN A 1 455 ? 34.904 -13.456 -39.899 1.00 69.81 455 GLN A O 1
ATOM 3793 N N . LEU A 1 456 ? 34.302 -15.438 -40.730 1.00 72.25 456 LEU A N 1
ATOM 3794 C CA . LEU A 1 456 ? 32.865 -15.155 -40.760 1.00 72.25 456 LEU A CA 1
ATOM 3795 C C . LEU A 1 456 ? 32.313 -14.932 -39.346 1.00 72.25 456 LEU A C 1
ATOM 3797 O O . LEU A 1 456 ? 31.571 -13.979 -39.127 1.00 72.25 456 LEU A O 1
ATOM 3801 N N . PHE A 1 457 ? 32.699 -15.777 -38.390 1.00 65.00 457 PHE A N 1
ATOM 3802 C CA . PHE A 1 457 ? 32.347 -15.633 -36.982 1.00 65.00 457 PHE A CA 1
ATOM 3803 C C . PHE A 1 457 ? 32.896 -14.331 -36.412 1.00 65.00 457 PHE A C 1
ATOM 3805 O O . PHE A 1 457 ? 32.142 -13.597 -35.788 1.00 65.00 457 PHE A O 1
ATOM 3812 N N . LEU A 1 458 ? 34.166 -14.007 -36.665 1.00 61.53 458 LEU A N 1
ATOM 3813 C CA . LEU A 1 458 ? 34.786 -12.760 -36.228 1.00 61.53 458 LEU A CA 1
ATOM 3814 C C . LEU A 1 458 ? 34.133 -11.546 -36.889 1.00 61.53 458 LEU A C 1
ATOM 3816 O O . LEU A 1 458 ? 33.892 -10.569 -36.202 1.00 61.53 458 LEU A O 1
ATOM 3820 N N . ASN A 1 459 ? 33.757 -11.614 -38.167 1.00 66.94 459 ASN A N 1
ATOM 3821 C CA . ASN A 1 459 ? 33.028 -10.550 -38.863 1.00 66.94 459 ASN A CA 1
ATOM 3822 C C . ASN A 1 459 ? 31.603 -10.393 -38.317 1.00 66.94 459 ASN A C 1
ATOM 3824 O O . ASN A 1 459 ? 31.104 -9.280 -38.176 1.00 66.94 459 ASN A O 1
ATOM 3828 N N . ARG A 1 460 ? 30.926 -11.498 -37.992 1.00 67.44 460 ARG A N 1
ATOM 3829 C CA . ARG A 1 460 ? 29.586 -11.489 -37.395 1.00 67.44 460 ARG A CA 1
ATOM 3830 C C . ARG A 1 460 ? 29.631 -10.991 -35.959 1.00 67.44 460 ARG A C 1
ATOM 3832 O O . ARG A 1 460 ? 28.788 -10.190 -35.576 1.00 67.44 460 ARG A O 1
ATOM 3839 N N . LEU A 1 461 ? 30.628 -11.424 -35.195 1.00 59.84 461 LEU A N 1
ATOM 3840 C CA . LEU A 1 461 ? 30.928 -10.928 -33.865 1.00 59.84 461 LEU A CA 1
ATOM 3841 C C . LEU A 1 461 ? 31.239 -9.440 -33.940 1.00 59.84 461 LEU A C 1
ATOM 3843 O O . LEU A 1 461 ? 30.602 -8.709 -33.210 1.00 59.84 461 LEU A O 1
ATOM 3847 N N . ALA A 1 462 ? 32.104 -9.006 -34.863 1.00 59.09 462 ALA A N 1
ATOM 3848 C CA . ALA A 1 462 ? 32.458 -7.614 -35.124 1.00 59.09 462 ALA A CA 1
ATOM 3849 C C . ALA A 1 462 ? 31.251 -6.775 -35.531 1.00 59.09 462 ALA A C 1
ATOM 3851 O O . ALA A 1 462 ? 31.113 -5.674 -35.042 1.00 59.09 462 ALA A O 1
ATOM 3852 N N . LYS A 1 463 ? 30.330 -7.277 -36.357 1.00 64.75 463 LYS A N 1
ATOM 3853 C CA . LYS A 1 463 ? 29.076 -6.580 -36.691 1.00 64.75 463 LYS A CA 1
ATOM 3854 C C . LYS A 1 463 ? 28.156 -6.461 -35.473 1.00 64.75 463 LYS A C 1
ATOM 3856 O O . LYS A 1 463 ? 27.513 -5.435 -35.250 1.00 64.75 463 LYS A O 1
ATOM 3861 N N . GLU A 1 464 ? 28.100 -7.514 -34.664 1.00 60.31 464 GLU A N 1
ATOM 3862 C CA . GLU A 1 464 ? 27.321 -7.540 -33.429 1.00 60.31 464 GLU A CA 1
ATOM 3863 C C . GLU A 1 464 ? 27.963 -6.718 -32.304 1.00 60.31 464 GLU A C 1
ATOM 3865 O O . GLU A 1 464 ? 27.246 -6.164 -31.466 1.00 60.31 464 GLU A O 1
ATOM 3870 N N . THR A 1 465 ? 29.290 -6.565 -32.319 1.00 54.91 465 THR A N 1
ATOM 3871 C CA . THR A 1 465 ? 30.041 -5.686 -31.431 1.00 54.91 465 THR A CA 1
ATOM 3872 C C . THR A 1 465 ? 30.205 -4.278 -31.991 1.00 54.91 465 THR A C 1
ATOM 3874 O O . THR A 1 465 ? 30.329 -3.363 -31.207 1.00 54.91 465 THR A O 1
ATOM 3877 N N . GLU A 1 466 ? 30.086 -4.006 -33.285 1.00 50.31 466 GLU A N 1
ATOM 3878 C CA . GLU A 1 466 ? 29.958 -2.652 -33.846 1.00 50.31 466 GLU A CA 1
ATOM 3879 C C . GLU A 1 466 ? 28.629 -2.043 -33.382 1.00 50.31 466 GLU A C 1
ATOM 3881 O O . GLU A 1 466 ? 28.562 -0.872 -33.014 1.00 50.31 466 GLU A O 1
ATOM 3886 N N . LEU A 1 467 ? 27.578 -2.863 -33.256 1.00 50.03 467 LEU A N 1
ATOM 3887 C CA . LEU A 1 467 ? 26.348 -2.485 -32.554 1.00 50.03 467 LEU A CA 1
ATOM 3888 C C . LEU A 1 467 ? 26.559 -2.228 -31.043 1.00 50.03 467 LEU A C 1
ATOM 3890 O O . LEU A 1 467 ? 25.737 -1.546 -30.429 1.00 50.03 467 LEU A O 1
ATOM 3894 N N . TYR A 1 468 ? 27.643 -2.725 -30.446 1.00 46.91 468 TYR A N 1
ATOM 3895 C CA . TYR A 1 468 ? 28.050 -2.495 -29.050 1.00 46.91 468 TYR A CA 1
ATOM 3896 C C . TYR A 1 468 ? 29.008 -1.293 -28.897 1.00 46.91 468 TYR A C 1
ATOM 3898 O O . TYR A 1 468 ? 28.869 -0.506 -27.966 1.00 46.91 468 TYR A O 1
ATOM 3906 N N . ILE A 1 469 ? 29.919 -1.096 -29.847 1.00 44.09 469 ILE A N 1
ATOM 3907 C CA . ILE A 1 469 ? 30.959 -0.066 -29.863 1.00 44.09 469 ILE A CA 1
ATOM 3908 C C . ILE A 1 469 ? 30.377 1.259 -30.353 1.00 44.09 469 ILE A C 1
ATOM 3910 O O . ILE A 1 469 ? 30.697 2.289 -29.792 1.00 44.09 469 ILE A O 1
ATOM 3914 N N . ALA A 1 470 ? 29.412 1.269 -31.277 1.00 43.75 470 ALA A N 1
ATOM 3915 C CA . ALA A 1 470 ? 28.707 2.503 -31.643 1.00 43.75 470 ALA A CA 1
ATOM 3916 C C . ALA A 1 470 ? 27.796 3.067 -30.520 1.00 43.75 470 ALA A C 1
ATOM 3918 O O . ALA A 1 470 ? 27.110 4.061 -30.732 1.00 43.75 470 ALA A O 1
ATOM 3919 N N . SER A 1 471 ? 27.748 2.444 -29.332 1.00 40.78 471 SER A N 1
ATOM 3920 C CA . SER A 1 471 ? 27.208 3.052 -28.095 1.00 40.78 471 SER A CA 1
ATOM 3921 C C . SER A 1 471 ? 28.281 3.616 -27.152 1.00 40.78 471 SER A C 1
ATOM 3923 O O . SER A 1 471 ? 27.932 4.205 -26.133 1.00 40.78 471 SER A O 1
ATOM 3925 N N . ASP A 1 472 ? 29.557 3.444 -27.490 1.00 43.81 472 ASP A N 1
ATOM 3926 C CA . ASP A 1 472 ? 30.728 3.961 -26.788 1.00 43.81 472 ASP A CA 1
ATOM 3927 C C . ASP A 1 472 ? 31.569 4.766 -27.796 1.00 43.81 472 ASP A C 1
ATOM 3929 O O . ASP A 1 472 ? 32.425 4.232 -28.505 1.00 43.81 472 ASP A O 1
ATOM 3933 N N . SER A 1 473 ? 31.224 6.053 -27.915 1.00 44.78 473 SER A N 1
ATOM 3934 C CA . SER A 1 473 ? 31.776 7.038 -28.863 1.00 44.78 473 SER A CA 1
ATOM 3935 C C . SER A 1 473 ? 33.294 6.917 -29.043 1.00 44.78 473 SER A C 1
ATOM 3937 O O . SER A 1 473 ? 33.793 6.824 -30.167 1.00 44.78 473 SER A O 1
ATOM 3939 N N . ASP A 1 474 ? 34.023 6.824 -27.933 1.00 47.59 474 ASP A N 1
ATOM 3940 C CA . ASP A 1 474 ? 35.485 6.865 -27.925 1.00 47.59 474 ASP A CA 1
ATOM 3941 C C . ASP A 1 474 ? 36.118 5.536 -28.337 1.00 47.59 474 ASP A C 1
ATOM 3943 O O . ASP A 1 474 ? 37.223 5.506 -28.886 1.00 47.59 474 ASP A O 1
ATOM 3947 N N . ALA A 1 475 ? 35.436 4.418 -28.079 1.00 47.44 475 ALA A N 1
ATOM 3948 C CA . ALA A 1 475 ? 35.851 3.114 -28.577 1.00 47.44 475 ALA A CA 1
ATOM 3949 C C . ALA A 1 475 ? 35.571 2.993 -30.084 1.00 47.44 475 ALA A C 1
ATOM 3951 O O . ALA A 1 475 ? 36.369 2.402 -30.813 1.00 47.44 475 ALA A O 1
ATOM 3952 N N . PHE A 1 476 ? 34.477 3.593 -30.565 1.00 44.56 476 PHE A N 1
ATOM 3953 C CA . PHE A 1 476 ? 34.114 3.611 -31.983 1.00 44.56 476 PHE A CA 1
ATOM 3954 C C . PHE A 1 476 ? 35.072 4.449 -32.826 1.00 44.56 476 PHE A C 1
ATOM 3956 O O . PHE A 1 476 ? 35.532 3.972 -33.861 1.00 44.56 476 PHE A O 1
ATOM 3963 N N . GLU A 1 477 ? 35.438 5.648 -32.371 1.00 51.88 477 GLU A N 1
ATOM 3964 C CA . GLU A 1 477 ? 36.415 6.498 -33.063 1.00 51.88 477 GLU A CA 1
ATOM 3965 C C . GLU A 1 477 ? 37.807 5.847 -33.123 1.00 51.88 477 GLU A C 1
ATOM 3967 O O . GLU A 1 477 ? 38.451 5.850 -34.174 1.00 51.88 477 GLU A O 1
ATOM 3972 N N . ARG A 1 478 ? 38.246 5.163 -32.056 1.00 55.22 478 ARG A N 1
ATOM 3973 C CA . ARG A 1 478 ? 39.490 4.367 -32.081 1.00 55.22 478 ARG A CA 1
ATOM 3974 C C . ARG A 1 478 ? 39.445 3.231 -33.108 1.00 55.22 478 ARG A C 1
ATOM 3976 O O . ARG A 1 478 ? 40.433 2.983 -33.796 1.00 55.22 478 ARG A O 1
ATOM 3983 N N . LEU A 1 479 ? 38.300 2.564 -33.240 1.00 46.34 479 LEU A N 1
ATOM 3984 C CA . LEU A 1 479 ? 38.111 1.450 -34.174 1.00 46.34 479 LEU A CA 1
ATOM 3985 C C . LEU A 1 479 ? 37.951 1.917 -35.629 1.00 46.34 479 LEU A C 1
ATOM 3987 O O . LEU A 1 479 ? 38.368 1.241 -36.565 1.00 46.34 479 LEU A O 1
ATOM 3991 N N . LYS A 1 480 ? 37.379 3.103 -35.835 1.00 49.69 480 LYS A N 1
ATOM 3992 C CA . LYS A 1 480 ? 37.292 3.763 -37.140 1.00 49.69 480 LYS A CA 1
ATOM 3993 C C . LYS A 1 480 ? 38.672 4.212 -37.627 1.00 49.69 480 LYS A C 1
ATOM 3995 O O . LYS A 1 480 ? 38.994 3.975 -38.789 1.00 49.69 480 LYS A O 1
ATOM 4000 N N . LYS A 1 481 ? 39.506 4.759 -36.731 1.00 55.53 481 LYS A N 1
ATOM 4001 C CA . LYS A 1 481 ? 40.917 5.082 -37.007 1.00 55.53 481 LYS A CA 1
ATOM 4002 C C . LYS A 1 481 ? 41.745 3.837 -37.333 1.00 55.53 481 LYS A C 1
ATOM 4004 O O . LYS A 1 481 ? 42.555 3.876 -38.251 1.00 55.53 481 LYS A O 1
ATOM 4009 N N . SER A 1 482 ? 41.510 2.701 -36.667 1.00 48.69 482 SER A N 1
ATOM 4010 C CA . SER A 1 482 ? 42.217 1.458 -37.014 1.00 48.69 482 SER A CA 1
ATOM 4011 C C . SER A 1 482 ? 41.789 0.897 -38.377 1.00 48.69 482 SER A C 1
ATOM 4013 O O . SER A 1 482 ? 42.630 0.390 -39.117 1.00 48.69 482 SER A O 1
ATOM 4015 N N . ARG A 1 483 ? 40.519 1.059 -38.772 1.00 44.84 483 ARG A N 1
ATOM 4016 C CA . ARG A 1 483 ? 39.965 0.599 -40.062 1.00 44.84 483 ARG A CA 1
ATOM 4017 C C . ARG A 1 483 ? 40.646 1.195 -41.303 1.00 44.84 483 ARG A C 1
ATOM 4019 O O . ARG A 1 483 ? 40.540 0.601 -42.371 1.00 44.84 483 ARG A O 1
ATOM 4026 N N . GLN A 1 484 ? 41.337 2.330 -41.171 1.00 47.16 484 GLN A N 1
ATOM 4027 C CA . GLN A 1 484 ? 42.031 3.015 -42.272 1.00 47.16 484 GLN A CA 1
ATOM 4028 C C . GLN A 1 484 ? 43.332 2.322 -42.723 1.00 47.16 484 GLN A C 1
ATOM 4030 O O . GLN A 1 484 ? 43.886 2.685 -43.755 1.00 47.16 484 GLN A O 1
ATOM 4035 N N . HIS A 1 485 ? 43.790 1.280 -42.021 1.00 44.28 485 HIS A N 1
ATOM 4036 C CA . HIS A 1 485 ? 44.969 0.502 -42.405 1.00 44.28 485 HIS A CA 1
ATOM 4037 C C . HIS A 1 485 ? 44.602 -0.980 -42.640 1.00 44.28 485 HIS A C 1
ATOM 4039 O O . HIS A 1 485 ? 44.265 -1.679 -41.688 1.00 44.28 485 HIS A O 1
ATOM 4045 N N . PRO A 1 486 ? 44.704 -1.523 -43.870 1.00 42.22 486 PRO A N 1
ATOM 4046 C CA . PRO A 1 486 ? 44.285 -2.898 -44.195 1.00 42.22 486 PRO A CA 1
ATOM 4047 C C . PRO A 1 486 ? 44.989 -3.997 -43.378 1.00 42.22 486 PRO A C 1
ATOM 4049 O O . PRO A 1 486 ? 44.423 -5.064 -43.148 1.00 42.22 486 PRO A O 1
ATOM 4052 N N . ASN A 1 487 ? 46.202 -3.719 -42.887 1.00 41.47 487 ASN A N 1
ATOM 4053 C CA . ASN A 1 487 ? 47.009 -4.639 -42.079 1.00 41.47 487 ASN A CA 1
ATOM 4054 C C . ASN A 1 487 ? 46.847 -4.445 -40.557 1.00 41.47 487 ASN A C 1
ATOM 4056 O O . ASN A 1 487 ? 47.370 -5.244 -39.778 1.00 41.47 487 ASN A O 1
ATOM 4060 N N . SER A 1 488 ? 46.103 -3.428 -40.106 1.00 40.84 488 SER A N 1
ATOM 4061 C CA . SER A 1 488 ? 45.924 -3.138 -38.676 1.00 40.84 488 SER A CA 1
ATOM 4062 C C . SER A 1 488 ? 44.979 -4.111 -37.975 1.00 40.84 488 SER A C 1
ATOM 4064 O O . SER A 1 488 ? 45.011 -4.185 -36.754 1.00 40.84 488 SER A O 1
ATOM 4066 N N . TRP A 1 489 ? 44.176 -4.904 -38.693 1.00 38.47 489 TRP A N 1
ATOM 4067 C CA . TRP A 1 489 ? 43.326 -5.923 -38.063 1.00 38.47 489 TRP A CA 1
ATOM 4068 C C . TRP A 1 489 ? 44.139 -6.988 -37.319 1.00 38.47 489 TRP A C 1
ATOM 4070 O O . TRP A 1 489 ? 43.628 -7.558 -36.361 1.00 38.47 489 TRP A O 1
ATOM 4080 N N . ARG A 1 490 ? 45.406 -7.218 -37.696 1.00 40.94 490 ARG A N 1
ATOM 4081 C CA . ARG A 1 490 ? 46.327 -8.058 -36.914 1.00 40.94 490 ARG A CA 1
ATOM 4082 C C . ARG A 1 490 ? 46.740 -7.385 -35.598 1.00 40.94 490 ARG A C 1
ATOM 4084 O O . ARG A 1 490 ? 46.658 -8.017 -34.560 1.00 40.94 490 ARG A O 1
ATOM 4091 N N . PHE A 1 491 ? 47.086 -6.097 -35.611 1.00 37.00 491 PHE A N 1
ATOM 4092 C CA . PHE A 1 491 ? 47.618 -5.399 -34.427 1.00 37.00 491 PHE A CA 1
ATOM 4093 C C . PHE A 1 491 ? 46.546 -4.780 -33.506 1.00 37.00 491 PHE A C 1
ATOM 4095 O O . PHE A 1 491 ? 46.662 -4.844 -32.287 1.00 37.00 491 PHE A O 1
ATOM 4102 N N . ALA A 1 492 ? 45.468 -4.219 -34.058 1.00 37.00 492 ALA A N 1
ATOM 4103 C CA . ALA A 1 492 ? 44.304 -3.748 -33.301 1.00 37.00 492 ALA A CA 1
ATOM 4104 C C . ALA A 1 492 ? 43.392 -4.912 -32.868 1.00 37.00 492 ALA A C 1
ATOM 4106 O O . ALA A 1 492 ? 42.703 -4.817 -31.849 1.00 37.00 492 ALA A O 1
ATOM 4107 N N . GLY A 1 493 ? 43.424 -6.022 -33.618 1.00 40.81 493 GLY A N 1
ATOM 4108 C CA . GLY A 1 493 ? 42.789 -7.284 -33.256 1.00 40.81 493 GLY A CA 1
ATOM 4109 C C . GLY A 1 493 ? 43.373 -7.857 -31.973 1.00 40.81 493 GLY A C 1
ATOM 4110 O O . GLY A 1 493 ? 42.614 -8.110 -31.052 1.00 40.81 493 GLY A O 1
ATOM 4111 N N . ASP A 1 494 ? 44.692 -7.957 -31.828 1.00 40.94 494 ASP A N 1
ATOM 4112 C CA . ASP A 1 494 ? 45.290 -8.604 -30.650 1.00 40.94 494 ASP A CA 1
ATOM 4113 C C . ASP A 1 494 ? 44.968 -7.888 -29.319 1.00 40.94 494 ASP A C 1
ATOM 4115 O O . ASP A 1 494 ? 44.708 -8.544 -28.309 1.00 40.94 494 ASP A O 1
ATOM 4119 N N . GLY A 1 495 ? 44.860 -6.552 -29.312 1.00 41.72 495 GLY A N 1
ATOM 4120 C CA . GLY A 1 495 ? 44.465 -5.783 -28.121 1.00 41.72 495 GLY A CA 1
ATOM 4121 C C . GLY A 1 495 ? 42.955 -5.794 -27.829 1.00 41.72 495 GLY A C 1
ATOM 4122 O O . GLY A 1 495 ? 42.530 -5.997 -26.686 1.00 41.72 495 GLY A O 1
ATOM 4123 N N . PHE A 1 496 ? 42.112 -5.595 -28.849 1.00 39.78 496 PHE A N 1
ATOM 4124 C CA . PHE A 1 496 ? 40.652 -5.556 -28.683 1.00 39.78 496 PHE A CA 1
ATOM 4125 C C . PHE A 1 496 ? 40.046 -6.958 -28.567 1.00 39.78 496 PHE A C 1
ATOM 4127 O O . PHE A 1 496 ? 39.251 -7.216 -27.670 1.00 39.78 496 PHE A O 1
ATOM 4134 N N . VAL A 1 497 ? 40.453 -7.890 -29.428 1.00 44.97 497 VAL A N 1
ATOM 4135 C CA . VAL A 1 497 ? 40.083 -9.306 -29.335 1.00 44.97 497 VAL A CA 1
ATOM 4136 C C . VAL A 1 497 ? 40.694 -9.893 -28.069 1.00 44.97 497 VAL A C 1
ATOM 4138 O O . VAL A 1 497 ? 39.967 -10.544 -27.340 1.00 44.97 497 VAL A O 1
ATOM 4141 N N . GLY A 1 498 ? 41.936 -9.575 -27.691 1.00 46.50 498 GLY A N 1
ATOM 4142 C CA . GLY A 1 498 ? 42.509 -9.997 -26.406 1.00 46.50 498 GLY A CA 1
ATOM 4143 C C . GLY A 1 498 ? 41.697 -9.538 -25.186 1.00 46.50 498 GLY A C 1
ATOM 4144 O O . GLY A 1 498 ? 41.328 -10.361 -24.349 1.00 46.50 498 GLY A O 1
ATOM 4145 N N . SER A 1 499 ? 41.347 -8.248 -25.105 1.00 45.41 499 SER A N 1
ATOM 4146 C CA . SER A 1 499 ? 40.548 -7.680 -23.999 1.00 45.41 499 SER A CA 1
ATOM 4147 C C . SER A 1 499 ? 39.055 -8.040 -24.038 1.00 45.41 499 SER A C 1
ATOM 4149 O O . SER A 1 499 ? 38.379 -8.018 -23.009 1.00 45.41 499 SER A O 1
ATOM 4151 N N . PHE A 1 500 ? 38.517 -8.392 -25.205 1.00 46.59 500 PHE A N 1
ATOM 4152 C CA . PHE A 1 500 ? 37.152 -8.890 -25.355 1.00 46.59 500 PHE A CA 1
ATOM 4153 C C . PHE A 1 500 ? 37.071 -10.399 -25.078 1.00 46.59 500 PHE A C 1
ATOM 4155 O O . PHE A 1 500 ? 36.157 -10.841 -24.388 1.00 46.59 500 PHE A O 1
ATOM 4162 N N . LEU A 1 501 ? 38.056 -11.191 -25.521 1.00 47.16 501 LEU A N 1
ATOM 4163 C CA . LEU A 1 501 ? 38.195 -12.628 -25.244 1.00 47.16 501 LEU A CA 1
ATOM 4164 C C . LEU A 1 501 ? 38.398 -12.916 -23.752 1.00 47.16 501 LEU A C 1
ATOM 4166 O O . LEU A 1 501 ? 38.034 -14.002 -23.308 1.00 47.16 501 LEU A O 1
ATOM 4170 N N . THR A 1 502 ? 38.961 -11.985 -22.972 1.00 47.59 502 THR A N 1
ATOM 4171 C CA . THR A 1 502 ? 39.021 -12.093 -21.500 1.00 47.59 502 THR A CA 1
ATOM 4172 C C . THR A 1 502 ? 37.682 -11.795 -20.822 1.00 47.59 502 THR A C 1
ATOM 4174 O O . THR A 1 502 ? 37.474 -12.213 -19.688 1.00 47.59 502 THR A O 1
ATOM 4177 N N . ARG A 1 503 ? 36.756 -11.112 -21.510 1.00 45.50 503 ARG A N 1
ATOM 4178 C CA . ARG A 1 503 ? 35.381 -10.840 -21.046 1.00 45.50 503 ARG A CA 1
ATOM 4179 C C . ARG A 1 503 ? 34.362 -11.871 -21.539 1.00 45.50 503 ARG A C 1
ATOM 4181 O O . ARG A 1 503 ? 33.217 -11.864 -21.086 1.00 45.50 503 ARG A O 1
ATOM 4188 N N . LEU A 1 504 ? 34.748 -12.737 -22.474 1.00 48.41 504 LEU A N 1
ATOM 4189 C CA . LEU A 1 504 ? 33.936 -13.874 -22.895 1.00 48.41 504 LEU A CA 1
ATOM 4190 C C . LEU A 1 504 ? 34.025 -15.009 -21.863 1.00 48.41 504 LEU A C 1
ATOM 4192 O O . LEU A 1 504 ? 35.042 -15.143 -21.183 1.00 48.41 504 LEU A O 1
ATOM 4196 N N . PRO A 1 505 ? 32.990 -15.865 -21.767 1.00 48.03 505 PRO A N 1
ATOM 4197 C CA . PRO A 1 505 ? 33.067 -17.106 -21.007 1.00 48.03 505 PRO A CA 1
ATOM 4198 C C . PRO A 1 505 ? 34.361 -17.891 -21.320 1.00 48.03 505 PRO A C 1
ATOM 4200 O O . PRO A 1 505 ? 34.724 -17.987 -22.501 1.00 48.03 505 PRO A O 1
ATOM 4203 N N . PRO A 1 506 ? 35.042 -18.471 -20.308 1.00 53.84 506 PRO A N 1
ATOM 4204 C CA . PRO A 1 506 ? 36.347 -19.128 -20.462 1.00 53.84 506 PRO A CA 1
ATOM 4205 C C . PRO A 1 506 ? 36.394 -20.158 -21.595 1.00 53.84 506 PRO A C 1
ATOM 4207 O O . PRO A 1 506 ? 37.372 -20.235 -22.337 1.00 53.84 506 PRO A O 1
ATOM 4210 N N . ASP A 1 507 ? 35.299 -20.888 -21.795 1.00 47.00 507 ASP A N 1
ATOM 4211 C CA . ASP A 1 507 ? 35.170 -21.928 -22.818 1.00 47.00 507 ASP A CA 1
ATOM 4212 C C . ASP A 1 507 ? 35.290 -21.373 -24.248 1.00 47.00 507 ASP A C 1
ATOM 4214 O O . ASP A 1 507 ? 35.877 -22.010 -25.127 1.00 47.00 507 ASP A O 1
ATOM 4218 N N . ILE A 1 508 ? 34.792 -20.152 -24.481 1.00 50.62 508 ILE A N 1
ATOM 4219 C CA . ILE A 1 508 ? 34.855 -19.469 -25.782 1.00 50.62 508 ILE A CA 1
ATOM 4220 C C . ILE A 1 508 ? 36.272 -18.965 -26.032 1.00 50.62 508 ILE A C 1
ATOM 4222 O O . ILE A 1 508 ? 36.836 -19.201 -27.100 1.00 50.62 508 ILE A O 1
ATOM 4226 N N . SER A 1 509 ? 36.868 -18.335 -25.019 1.00 53.03 509 SER A N 1
ATOM 4227 C CA . SER A 1 509 ? 38.253 -17.864 -25.062 1.00 53.03 509 SER A CA 1
ATOM 4228 C C . SER A 1 509 ? 39.222 -19.014 -25.365 1.00 53.03 509 SER A C 1
ATOM 4230 O O . SER A 1 509 ? 40.069 -18.916 -26.253 1.00 53.03 509 SER A O 1
ATOM 4232 N N . ASN A 1 510 ? 39.037 -20.160 -24.704 1.00 59.41 510 ASN A N 1
ATOM 4233 C CA . ASN A 1 510 ? 39.865 -21.351 -24.886 1.00 59.41 510 ASN A CA 1
ATOM 4234 C C . ASN A 1 510 ? 39.670 -22.017 -26.254 1.00 59.41 510 ASN A C 1
ATOM 4236 O O . ASN A 1 510 ? 40.641 -22.496 -26.840 1.00 59.41 510 ASN A O 1
ATOM 4240 N N . THR A 1 511 ? 38.445 -22.024 -26.787 1.00 53.41 511 THR A N 1
ATOM 4241 C CA . THR A 1 511 ? 38.155 -22.582 -28.117 1.00 53.41 511 THR A CA 1
ATOM 4242 C C . THR A 1 511 ? 38.796 -21.743 -29.222 1.00 53.41 511 THR A C 1
ATOM 4244 O O . THR A 1 511 ? 39.474 -22.299 -30.086 1.00 53.41 511 THR A O 1
ATOM 4247 N N . VAL A 1 512 ? 38.670 -20.412 -29.157 1.00 55.66 512 VAL A N 1
ATOM 4248 C CA . VAL A 1 512 ? 39.308 -19.492 -30.117 1.00 55.66 512 VAL A CA 1
ATOM 4249 C C . VAL A 1 512 ? 40.834 -19.614 -30.051 1.00 55.66 512 VAL A C 1
ATOM 4251 O O . VAL A 1 512 ? 41.472 -19.844 -31.077 1.00 55.66 512 VAL A O 1
ATOM 4254 N N . ARG A 1 513 ? 41.416 -19.613 -28.843 1.00 62.56 513 ARG A N 1
ATOM 4255 C CA . ARG A 1 513 ? 42.861 -19.829 -28.644 1.00 62.56 513 ARG A CA 1
ATOM 4256 C C . ARG A 1 513 ? 43.327 -21.195 -29.153 1.00 62.56 513 ARG A C 1
ATOM 4258 O O . ARG A 1 513 ? 44.434 -21.317 -29.668 1.00 62.56 513 ARG A O 1
ATOM 4265 N N . SER A 1 514 ? 42.514 -22.243 -29.015 1.00 58.69 514 SER A N 1
ATOM 4266 C CA . SER A 1 514 ? 42.831 -23.572 -29.552 1.00 58.69 514 SER A CA 1
ATOM 4267 C C . SER A 1 514 ? 42.870 -23.566 -31.084 1.00 58.69 514 SER A C 1
ATOM 4269 O O . SER A 1 514 ? 43.813 -24.093 -31.677 1.00 58.69 514 SER A O 1
ATOM 4271 N N . MET A 1 515 ? 41.910 -22.898 -31.732 1.00 54.62 515 MET A N 1
ATOM 4272 C CA . MET A 1 515 ? 41.889 -22.722 -33.190 1.00 54.62 515 MET A CA 1
ATOM 4273 C C . MET A 1 515 ? 43.110 -21.935 -33.681 1.00 54.62 515 MET A C 1
ATOM 4275 O O . MET A 1 515 ? 43.752 -22.353 -34.644 1.00 54.62 515 MET A O 1
ATOM 4279 N N . GLU A 1 516 ? 43.485 -20.856 -32.990 1.00 59.47 516 GLU A N 1
ATOM 4280 C CA . GLU A 1 516 ? 44.697 -20.080 -33.284 1.00 59.47 516 GLU A CA 1
ATOM 4281 C C . GLU A 1 516 ? 45.966 -20.924 -33.148 1.00 59.47 516 GLU A C 1
ATOM 4283 O O . GLU A 1 516 ? 46.783 -20.952 -34.067 1.00 59.47 516 GLU A O 1
ATOM 4288 N N . ARG A 1 517 ? 46.107 -21.697 -32.061 1.00 64.00 517 ARG A N 1
ATOM 4289 C CA . ARG A 1 517 ? 47.249 -22.608 -31.869 1.00 64.00 517 ARG A CA 1
ATOM 4290 C C . ARG A 1 517 ? 47.342 -23.652 -32.981 1.00 64.00 517 ARG A C 1
ATOM 4292 O O . ARG A 1 517 ? 48.441 -23.958 -33.437 1.00 64.00 517 ARG A O 1
ATOM 4299 N N . VAL A 1 518 ? 46.213 -24.206 -33.432 1.00 56.97 518 VAL A N 1
ATOM 4300 C CA . VAL A 1 518 ? 46.177 -25.173 -34.545 1.00 56.97 518 VAL A CA 1
ATOM 4301 C C . VAL A 1 518 ? 46.605 -24.517 -35.862 1.00 56.97 518 VAL A C 1
ATOM 4303 O O . VAL A 1 518 ? 47.363 -25.121 -36.625 1.00 56.97 518 VAL A O 1
ATOM 4306 N N . LEU A 1 519 ? 46.180 -23.276 -36.117 1.00 54.75 519 LEU A N 1
ATOM 4307 C CA . LEU A 1 519 ? 46.577 -22.508 -37.300 1.00 54.75 519 LEU A CA 1
ATOM 4308 C C . LEU A 1 519 ? 48.069 -22.132 -37.270 1.00 54.75 519 LEU A C 1
ATOM 4310 O O . LEU A 1 519 ? 48.759 -22.344 -38.265 1.00 54.75 519 LEU A O 1
ATOM 4314 N N . GLN A 1 520 ? 48.595 -21.689 -36.125 1.00 62.34 520 GLN A N 1
ATOM 4315 C CA . GLN A 1 520 ? 50.018 -21.368 -35.936 1.00 62.34 520 GLN A CA 1
ATOM 4316 C C . GLN A 1 520 ? 50.917 -22.611 -36.044 1.00 62.34 520 GLN A C 1
ATOM 4318 O O . GLN A 1 520 ? 52.002 -22.568 -36.624 1.00 62.34 520 GLN A O 1
ATOM 4323 N N . LYS A 1 521 ? 50.464 -23.766 -35.537 1.00 59.75 521 LYS A N 1
ATOM 4324 C CA . LYS A 1 521 ? 51.215 -25.031 -35.618 1.00 59.75 521 LYS A CA 1
ATOM 4325 C C . LYS A 1 521 ? 51.365 -25.536 -37.060 1.00 59.75 521 LYS A C 1
ATOM 4327 O O . LYS A 1 521 ? 52.330 -26.234 -37.356 1.00 59.75 521 LYS A O 1
ATOM 4332 N N . LYS A 1 522 ? 50.458 -25.150 -37.967 1.00 50.97 522 LYS A N 1
ATOM 4333 C CA . LYS A 1 522 ? 50.544 -25.433 -39.410 1.00 50.97 522 LYS A CA 1
ATOM 4334 C C . LYS A 1 522 ? 51.659 -24.636 -40.092 1.00 50.97 522 LYS A C 1
ATOM 4336 O O . LYS A 1 522 ? 52.338 -25.190 -40.950 1.00 50.97 522 LYS A O 1
ATOM 4341 N N . GLU A 1 523 ? 51.863 -23.373 -39.714 1.00 52.50 523 GLU A N 1
ATOM 4342 C CA . GLU A 1 523 ? 52.905 -22.516 -40.308 1.00 52.50 523 GLU A CA 1
ATOM 4343 C C . GLU A 1 523 ? 54.318 -23.035 -40.007 1.00 52.50 523 GLU A C 1
ATOM 4345 O O . GLU A 1 523 ? 55.209 -22.918 -40.842 1.00 52.50 523 GLU A O 1
ATOM 4350 N N . ARG A 1 524 ? 54.508 -23.718 -38.870 1.00 52.41 524 ARG A N 1
ATOM 4351 C CA . ARG A 1 524 ? 55.792 -24.347 -38.509 1.00 52.41 524 ARG A CA 1
ATOM 4352 C C . ARG A 1 524 ? 56.088 -25.658 -39.250 1.00 52.41 524 ARG A C 1
ATOM 4354 O O . ARG A 1 524 ? 57.236 -26.089 -39.273 1.00 52.41 524 ARG A O 1
ATOM 4361 N N . ILE A 1 525 ? 55.087 -26.303 -39.854 1.00 51.28 525 ILE A N 1
ATOM 4362 C CA . ILE A 1 525 ? 55.236 -27.587 -40.560 1.00 51.28 525 ILE A CA 1
ATOM 4363 C C . ILE A 1 525 ? 55.035 -27.335 -42.059 1.00 51.28 525 ILE A C 1
ATOM 4365 O O . ILE A 1 525 ? 54.027 -27.718 -42.654 1.00 51.28 525 ILE A O 1
ATOM 4369 N N . ALA A 1 526 ? 55.993 -26.646 -42.680 1.00 49.88 526 ALA A N 1
ATOM 4370 C CA . ALA A 1 526 ? 55.992 -26.445 -44.123 1.00 49.88 526 ALA A CA 1
ATOM 4371 C C . ALA A 1 526 ? 56.281 -27.787 -44.837 1.00 49.88 526 ALA A C 1
ATOM 4373 O O . ALA A 1 526 ? 57.340 -28.381 -44.618 1.00 49.88 526 ALA A O 1
ATOM 4374 N N . PRO A 1 527 ? 55.387 -28.279 -45.717 1.00 47.44 527 PRO A N 1
ATOM 4375 C CA . PRO A 1 527 ? 55.581 -29.537 -46.449 1.00 47.44 527 PRO A CA 1
ATOM 4376 C C . PRO A 1 527 ? 56.773 -29.503 -47.422 1.00 47.44 527 PRO A C 1
ATOM 4378 O O . PRO A 1 527 ? 57.200 -30.551 -47.899 1.00 47.44 527 PRO A O 1
ATOM 4381 N N . ASN A 1 528 ? 57.344 -28.324 -47.677 1.00 48.88 528 ASN A N 1
ATOM 4382 C CA . ASN A 1 528 ? 58.437 -28.140 -48.628 1.00 48.88 528 ASN A CA 1
ATOM 4383 C C . ASN A 1 528 ? 59.731 -28.860 -48.214 1.00 48.88 528 ASN A C 1
ATOM 4385 O O . ASN A 1 528 ? 60.508 -29.214 -49.087 1.00 48.88 528 ASN A O 1
ATOM 4389 N N . LYS A 1 529 ? 59.936 -29.178 -46.925 1.00 47.56 529 LYS A N 1
ATOM 4390 C CA . LYS A 1 529 ? 61.123 -29.939 -46.480 1.00 47.56 529 LYS A CA 1
ATOM 4391 C C . LYS A 1 529 ? 61.050 -31.454 -46.731 1.00 47.56 529 LYS A C 1
ATOM 4393 O O . LYS A 1 529 ? 62.063 -32.127 -46.592 1.00 47.56 529 LYS A O 1
ATOM 4398 N N . LEU A 1 530 ? 59.883 -32.008 -47.075 1.00 45.97 530 LEU A N 1
ATOM 4399 C CA . LEU A 1 530 ? 59.717 -33.445 -47.362 1.00 45.97 530 LEU A CA 1
ATOM 4400 C C . LEU A 1 530 ? 59.703 -33.770 -48.865 1.00 45.97 530 LEU A C 1
ATOM 4402 O O . LEU A 1 530 ? 59.817 -34.938 -49.221 1.00 45.97 530 LEU A O 1
ATOM 4406 N N . LEU A 1 531 ? 59.555 -32.761 -49.730 1.00 45.62 531 LEU A N 1
ATOM 4407 C CA . LEU A 1 531 ? 59.442 -32.921 -51.188 1.00 45.62 531 LEU A CA 1
ATOM 4408 C C . LEU A 1 531 ? 60.741 -32.612 -51.947 1.00 45.62 531 LEU A C 1
ATOM 4410 O O . LEU A 1 531 ? 60.841 -32.940 -53.123 1.00 45.62 531 LEU A O 1
ATOM 4414 N N . THR A 1 532 ? 61.746 -32.039 -51.285 1.00 46.31 532 THR A N 1
ATOM 4415 C CA . THR A 1 532 ? 63.087 -31.834 -51.846 1.00 46.31 532 THR A CA 1
ATOM 4416 C C . THR A 1 532 ? 64.042 -32.893 -51.296 1.00 46.31 532 THR A C 1
ATOM 4418 O O . THR A 1 532 ? 64.857 -32.614 -50.418 1.00 46.31 532 THR A O 1
ATOM 4421 N N . LEU A 1 533 ? 63.915 -34.134 -51.766 1.00 46.91 533 LEU A N 1
ATOM 4422 C CA . LEU A 1 533 ? 64.969 -35.142 -51.626 1.00 46.91 533 LEU A CA 1
ATOM 4423 C C . LEU A 1 533 ? 65.496 -35.452 -53.037 1.00 46.91 533 LEU A C 1
ATOM 4425 O O . LEU A 1 533 ? 64.686 -35.794 -53.901 1.00 46.91 533 LEU A O 1
ATOM 4429 N N . PRO A 1 534 ? 66.804 -35.272 -53.308 1.00 44.56 534 PRO A N 1
ATOM 4430 C CA . PRO A 1 534 ? 67.351 -35.403 -54.653 1.00 44.56 534 PRO A CA 1
ATOM 4431 C C . PRO A 1 534 ? 67.213 -36.831 -55.191 1.00 44.56 534 PRO A C 1
ATOM 4433 O O . PRO A 1 534 ? 67.327 -37.800 -54.441 1.00 44.56 534 PRO A O 1
ATOM 4436 N N . LYS A 1 535 ? 67.069 -36.946 -56.517 1.00 47.47 535 LYS A N 1
ATOM 4437 C CA . LYS A 1 535 ? 67.028 -38.182 -57.327 1.00 47.47 535 LYS A CA 1
ATOM 4438 C C . LYS A 1 535 ? 68.266 -39.106 -57.204 1.00 47.47 535 LYS A C 1
ATOM 4440 O O . LYS A 1 535 ? 68.376 -40.062 -57.954 1.00 47.47 535 LYS A O 1
ATOM 4445 N N . GLN A 1 536 ? 69.191 -38.872 -56.272 1.00 45.84 536 GLN A N 1
ATOM 4446 C CA . GLN A 1 536 ? 70.492 -39.557 -56.186 1.00 45.84 536 GLN A CA 1
ATOM 4447 C C . GLN A 1 536 ? 70.577 -40.650 -55.097 1.00 45.84 536 GLN A C 1
ATOM 4449 O O . GLN A 1 536 ? 71.645 -40.925 -54.556 1.00 45.84 536 GLN A O 1
ATOM 4454 N N . MET A 1 537 ? 69.466 -41.298 -54.738 1.00 46.34 537 MET A N 1
ATOM 4455 C CA . MET A 1 537 ? 69.443 -42.324 -53.677 1.00 46.34 537 MET A CA 1
ATOM 4456 C C . MET A 1 537 ? 68.952 -43.696 -54.156 1.00 46.34 537 MET A C 1
ATOM 4458 O O . MET A 1 537 ? 68.069 -44.290 -53.544 1.00 46.34 537 MET A O 1
ATOM 4462 N N . GLU A 1 538 ? 69.554 -44.234 -55.217 1.00 45.75 538 GLU A N 1
ATOM 4463 C CA . GLU A 1 538 ? 69.116 -45.506 -55.816 1.00 45.75 538 GLU A CA 1
ATOM 4464 C C . GLU A 1 538 ? 69.896 -46.760 -55.371 1.00 45.75 538 GLU A C 1
ATOM 4466 O O . GLU A 1 538 ? 69.563 -47.860 -55.789 1.00 45.75 538 GLU A O 1
ATOM 4471 N N . ARG A 1 539 ? 70.887 -46.667 -54.466 1.00 46.56 539 ARG A N 1
ATOM 4472 C CA . ARG A 1 539 ? 71.710 -47.846 -54.078 1.00 46.56 539 ARG A CA 1
ATOM 4473 C C . ARG A 1 539 ? 71.677 -48.264 -52.604 1.00 46.56 539 ARG A C 1
ATOM 4475 O O . ARG A 1 539 ? 72.531 -48.995 -52.131 1.00 46.56 539 ARG A O 1
ATOM 4482 N N . THR A 1 540 ? 70.659 -47.862 -51.850 1.00 51.12 540 THR A N 1
ATOM 4483 C CA . THR A 1 540 ? 70.329 -48.498 -50.552 1.00 51.12 540 THR A CA 1
ATOM 4484 C C . THR A 1 540 ? 68.812 -48.523 -50.384 1.00 51.12 540 THR A C 1
ATOM 4486 O O . THR A 1 540 ? 68.255 -47.935 -49.457 1.00 51.12 540 THR A O 1
ATOM 4489 N N . ALA A 1 541 ? 68.133 -49.125 -51.364 1.00 54.12 541 ALA A N 1
ATOM 4490 C CA . ALA A 1 541 ? 66.700 -48.965 -51.564 1.00 54.12 541 ALA A CA 1
ATOM 4491 C C . ALA A 1 541 ? 65.875 -49.531 -50.398 1.00 54.12 541 ALA A C 1
ATOM 4493 O O . ALA A 1 541 ? 65.049 -48.814 -49.855 1.00 54.12 541 ALA A O 1
ATOM 4494 N N . GLU A 1 542 ? 66.127 -50.742 -49.903 1.00 51.53 542 GLU A N 1
ATOM 4495 C CA . GLU A 1 542 ? 65.169 -51.387 -48.986 1.00 51.53 542 GLU A CA 1
ATOM 4496 C C . GLU A 1 542 ? 65.164 -50.830 -47.552 1.00 51.53 542 GLU A C 1
ATOM 4498 O O . GLU A 1 542 ? 64.105 -50.456 -47.037 1.00 51.53 542 GLU A O 1
ATOM 4503 N N . LYS A 1 543 ? 66.332 -50.674 -46.908 1.00 52.44 543 LYS A N 1
ATOM 4504 C CA . LYS A 1 543 ? 66.414 -50.099 -45.545 1.00 52.44 543 LYS A CA 1
ATOM 4505 C C . LYS A 1 543 ? 65.947 -48.639 -45.510 1.00 52.44 543 LYS A C 1
ATOM 4507 O O . LYS A 1 543 ? 65.273 -48.228 -44.562 1.00 52.44 543 LYS A O 1
ATOM 4512 N N . LYS A 1 544 ? 66.250 -47.847 -46.547 1.00 53.75 544 LYS A N 1
ATOM 4513 C CA . LYS A 1 544 ? 65.817 -46.441 -46.633 1.00 53.75 544 LYS A CA 1
ATOM 4514 C C . LYS A 1 544 ? 64.345 -46.314 -47.031 1.00 53.75 544 LYS A C 1
ATOM 4516 O O . LYS A 1 544 ? 63.665 -45.455 -46.471 1.00 53.75 544 LYS A O 1
ATOM 4521 N N . LEU A 1 545 ? 63.816 -47.196 -47.888 1.00 53.75 545 LEU A N 1
ATOM 4522 C CA . LEU A 1 545 ? 62.385 -47.270 -48.215 1.00 53.75 545 LEU A CA 1
ATOM 4523 C C . LEU A 1 545 ? 61.556 -47.651 -46.983 1.00 53.75 545 LEU A C 1
ATOM 4525 O O . LEU A 1 545 ? 60.485 -47.086 -46.778 1.00 53.75 545 LEU A O 1
ATOM 4529 N N . TYR A 1 546 ? 62.058 -48.536 -46.117 1.00 56.88 546 TYR A N 1
ATOM 4530 C CA . TYR A 1 546 ? 61.414 -48.852 -44.838 1.00 56.88 546 TYR A CA 1
ATOM 4531 C C . TYR A 1 546 ? 61.376 -47.642 -43.888 1.00 56.88 546 TYR A C 1
ATOM 4533 O O . TYR A 1 546 ? 60.321 -47.312 -43.340 1.00 56.88 546 TYR A O 1
ATOM 4541 N N . VAL A 1 547 ? 62.489 -46.911 -43.738 1.00 60.06 547 VAL A N 1
ATOM 4542 C CA . VAL A 1 547 ? 62.542 -45.674 -42.931 1.00 60.06 547 VAL A CA 1
ATOM 4543 C C . VAL A 1 547 ? 61.627 -44.588 -43.507 1.00 60.06 547 VAL A C 1
ATOM 4545 O O . VAL A 1 547 ? 60.928 -43.911 -42.748 1.00 60.06 547 VAL A O 1
ATOM 4548 N N . LEU A 1 548 ? 61.567 -44.452 -44.834 1.00 56.47 548 LEU A N 1
ATOM 4549 C CA . LEU A 1 548 ? 60.648 -43.551 -45.532 1.00 56.47 548 LEU A CA 1
ATOM 4550 C C . LEU A 1 548 ? 59.188 -43.966 -45.328 1.00 56.47 548 LEU A C 1
ATOM 4552 O O . LEU A 1 548 ? 58.392 -43.121 -44.927 1.00 56.47 548 LEU A O 1
ATOM 4556 N N . LYS A 1 549 ? 58.834 -45.250 -45.485 1.00 57.31 549 LYS A N 1
ATOM 4557 C CA . LYS A 1 549 ? 57.489 -45.783 -45.201 1.00 57.31 549 LYS A CA 1
ATOM 4558 C C . LYS A 1 549 ? 57.089 -45.552 -43.742 1.00 57.31 549 LYS A C 1
ATOM 4560 O O . LYS A 1 549 ? 55.960 -45.141 -43.493 1.00 57.31 549 LYS A O 1
ATOM 4565 N N . ARG A 1 550 ? 58.005 -45.727 -42.779 1.00 63.56 550 ARG A N 1
ATOM 4566 C CA . ARG A 1 550 ? 57.769 -45.484 -41.341 1.00 63.56 550 ARG A CA 1
ATOM 4567 C C . ARG A 1 550 ? 57.578 -43.997 -41.021 1.00 63.56 550 ARG A C 1
ATOM 4569 O O . ARG A 1 550 ? 56.645 -43.644 -40.298 1.00 63.56 550 ARG A O 1
ATOM 4576 N N . ARG A 1 551 ? 58.417 -43.110 -41.573 1.00 59.81 551 ARG A N 1
ATOM 4577 C CA . ARG A 1 551 ? 58.262 -41.645 -41.445 1.00 59.81 551 ARG A CA 1
ATOM 4578 C C . ARG A 1 551 ? 56.973 -41.162 -42.113 1.00 59.81 551 ARG A C 1
ATOM 4580 O O . ARG A 1 551 ? 56.262 -40.341 -41.537 1.00 59.81 551 ARG A O 1
ATOM 4587 N N . TRP A 1 552 ? 56.633 -41.726 -43.269 1.00 57.69 552 TRP A N 1
ATOM 4588 C CA . TRP A 1 552 ? 55.402 -41.453 -44.005 1.00 57.69 552 TRP A CA 1
ATOM 4589 C C . TRP A 1 552 ? 54.158 -41.909 -43.233 1.00 57.69 552 TRP A C 1
ATOM 4591 O O . TRP A 1 552 ? 53.229 -41.125 -43.066 1.00 57.69 552 TRP A O 1
ATOM 4601 N N . TRP A 1 553 ? 54.167 -43.113 -42.655 1.00 58.81 553 TRP A N 1
ATOM 4602 C CA . TRP A 1 553 ? 53.094 -43.603 -41.784 1.00 58.81 553 TRP A CA 1
ATOM 4603 C C . TRP A 1 553 ? 52.928 -42.754 -40.521 1.00 58.81 553 TRP A C 1
ATOM 4605 O O . TRP A 1 553 ? 51.803 -42.450 -40.123 1.00 58.81 553 TRP A O 1
ATOM 4615 N N . SER A 1 554 ? 54.035 -42.328 -39.904 1.00 63.81 554 SER A N 1
ATOM 4616 C CA . SER A 1 554 ? 54.013 -41.418 -38.752 1.00 63.81 554 SER A CA 1
ATOM 4617 C C . SER A 1 554 ? 53.393 -40.064 -39.120 1.00 63.81 554 SER A C 1
ATOM 4619 O O . SER A 1 554 ? 52.496 -39.581 -38.424 1.00 63.81 554 SER A O 1
ATOM 4621 N N . TYR A 1 555 ? 53.782 -39.498 -40.267 1.00 60.06 555 TYR A N 1
ATOM 4622 C CA . TYR A 1 555 ? 53.214 -38.256 -40.791 1.00 60.06 555 TYR A CA 1
ATOM 4623 C C . TYR A 1 555 ? 51.727 -38.402 -41.140 1.00 60.06 555 TYR A C 1
ATOM 4625 O O . TYR A 1 555 ? 50.923 -37.572 -40.725 1.00 60.06 555 TYR A O 1
ATOM 4633 N N . ALA A 1 556 ? 51.330 -39.470 -41.835 1.00 55.78 556 ALA A N 1
ATOM 4634 C CA . ALA A 1 556 ? 49.939 -39.743 -42.190 1.00 55.78 556 ALA A CA 1
ATOM 4635 C C . ALA A 1 556 ? 49.062 -39.949 -40.942 1.00 55.78 556 ALA A C 1
ATOM 4637 O O . ALA A 1 556 ? 47.971 -39.385 -40.851 1.00 55.78 556 ALA A O 1
ATOM 4638 N N . LYS A 1 557 ? 49.557 -40.673 -39.927 1.00 63.38 557 LYS A N 1
ATOM 4639 C CA . LYS A 1 557 ? 48.885 -40.843 -38.627 1.00 63.38 557 LYS A CA 1
ATOM 4640 C C . LYS A 1 557 ? 48.751 -39.510 -37.886 1.00 63.38 557 LYS A C 1
ATOM 4642 O O . LYS A 1 557 ? 47.692 -39.237 -37.321 1.00 63.38 557 LYS A O 1
ATOM 4647 N N . HIS A 1 558 ? 49.780 -38.660 -37.919 1.00 59.34 558 HIS A N 1
ATOM 4648 C CA . HIS A 1 558 ? 49.738 -37.324 -37.322 1.00 59.34 558 HIS A CA 1
ATOM 4649 C C . HIS A 1 558 ? 48.759 -36.403 -38.060 1.00 59.34 558 HIS A C 1
ATOM 4651 O O . HIS A 1 558 ? 47.903 -35.789 -37.430 1.00 59.34 558 HIS A O 1
ATOM 4657 N N . ALA A 1 559 ? 48.805 -36.369 -39.390 1.00 55.25 559 ALA A N 1
ATOM 4658 C CA . ALA A 1 559 ? 47.918 -35.558 -40.211 1.00 55.25 559 ALA A CA 1
ATOM 4659 C C . ALA A 1 559 ? 46.455 -36.013 -40.091 1.00 55.25 559 ALA A C 1
ATOM 4661 O O . ALA A 1 559 ? 45.569 -35.171 -39.979 1.00 55.25 559 ALA A O 1
ATOM 4662 N N . LYS A 1 560 ? 46.180 -37.324 -40.019 1.00 60.69 560 LYS A N 1
ATOM 4663 C CA . LYS A 1 560 ? 44.836 -37.869 -39.755 1.00 60.69 560 LYS A CA 1
ATOM 4664 C C . LYS A 1 560 ? 44.328 -37.484 -38.363 1.00 60.69 560 LYS A C 1
ATOM 4666 O O . LYS A 1 560 ? 43.174 -37.086 -38.237 1.00 60.69 560 LYS A O 1
ATOM 4671 N N . ARG A 1 561 ? 45.189 -37.517 -37.334 1.00 61.81 561 ARG A N 1
ATOM 4672 C CA . ARG A 1 561 ? 44.863 -37.011 -35.985 1.00 61.81 561 ARG A CA 1
ATOM 4673 C C . ARG A 1 561 ? 44.568 -35.511 -35.991 1.00 61.81 561 ARG A C 1
ATOM 4675 O O . ARG A 1 561 ? 43.578 -35.102 -35.399 1.00 61.81 561 ARG A O 1
ATOM 4682 N N . VAL A 1 562 ? 45.377 -34.706 -36.681 1.00 55.81 562 VAL A N 1
ATOM 4683 C CA . VAL A 1 562 ? 45.156 -33.256 -36.823 1.00 55.81 562 VAL A CA 1
ATOM 4684 C C . VAL A 1 562 ? 43.869 -32.977 -37.599 1.00 55.81 562 VAL A C 1
ATOM 4686 O O . VAL A 1 562 ? 43.081 -32.154 -37.159 1.00 55.81 562 VAL A O 1
ATOM 4689 N N . SER A 1 563 ? 43.595 -33.698 -38.688 1.00 56.78 563 SER A N 1
ATOM 4690 C CA . SER A 1 563 ? 42.359 -33.560 -39.469 1.00 56.78 563 SER A CA 1
ATOM 4691 C C . SER A 1 563 ? 41.116 -33.917 -38.655 1.00 56.78 563 SER A C 1
ATOM 4693 O O . SER A 1 563 ? 40.145 -33.165 -38.673 1.00 56.78 563 SER A O 1
ATOM 4695 N N . TYR A 1 564 ? 41.166 -35.015 -37.895 1.00 64.62 564 TYR A N 1
ATOM 4696 C CA . TYR A 1 564 ? 40.109 -35.393 -36.959 1.00 64.62 564 TYR A CA 1
ATOM 4697 C C . TYR A 1 564 ? 39.926 -34.336 -35.866 1.00 64.62 564 TYR A C 1
ATOM 4699 O O . TYR A 1 564 ? 38.800 -33.971 -35.544 1.00 64.62 564 TYR A O 1
ATOM 4707 N N . HIS A 1 565 ? 41.021 -33.792 -35.329 1.00 59.44 565 HIS A N 1
ATOM 4708 C CA . HIS A 1 565 ? 40.963 -32.731 -34.329 1.00 59.44 565 HIS A CA 1
ATOM 4709 C C . HIS A 1 565 ? 40.377 -31.436 -34.904 1.00 59.44 565 HIS A C 1
ATOM 4711 O O . HIS A 1 565 ? 39.532 -30.825 -34.267 1.00 59.44 565 HIS A O 1
ATOM 4717 N N . VAL A 1 566 ? 40.744 -31.057 -36.131 1.00 58.47 566 VAL A N 1
ATOM 4718 C CA . VAL A 1 566 ? 40.166 -29.918 -36.860 1.00 58.47 566 VAL A CA 1
ATOM 4719 C C . VAL A 1 566 ? 38.675 -30.131 -37.111 1.00 58.47 566 VAL A C 1
ATOM 4721 O O . VAL A 1 566 ? 37.897 -29.211 -36.902 1.00 58.47 566 VAL A O 1
ATOM 4724 N N . GLU A 1 567 ? 38.250 -31.330 -37.512 1.00 65.44 567 GLU A N 1
ATOM 4725 C CA . GLU A 1 567 ? 36.833 -31.649 -37.721 1.00 65.44 567 GLU A CA 1
ATOM 4726 C C . GLU A 1 567 ? 36.040 -31.635 -36.406 1.00 65.44 567 GLU A C 1
ATOM 4728 O O . GLU A 1 567 ? 34.941 -31.083 -36.348 1.00 65.44 567 GLU A O 1
ATOM 4733 N N . LEU A 1 568 ? 36.613 -32.174 -35.329 1.00 65.94 568 LEU A N 1
ATOM 4734 C CA . LEU A 1 568 ? 36.032 -32.119 -33.991 1.00 65.94 568 LEU A CA 1
ATOM 4735 C C . LEU A 1 568 ? 35.914 -30.671 -33.498 1.00 65.94 568 LEU A C 1
ATOM 4737 O O . LEU A 1 568 ? 34.873 -30.292 -32.966 1.00 65.94 568 LEU A O 1
ATOM 4741 N N . VAL A 1 569 ? 36.955 -29.859 -33.705 1.00 60.16 569 VAL A N 1
ATOM 4742 C CA . VAL A 1 569 ? 36.968 -28.426 -33.385 1.00 60.16 569 VAL A CA 1
ATOM 4743 C C . VAL A 1 569 ? 35.937 -27.678 -34.225 1.00 60.16 569 VAL A C 1
ATOM 4745 O O . VAL A 1 569 ? 35.205 -26.883 -33.659 1.00 60.16 569 VAL A O 1
ATOM 4748 N N . LEU A 1 570 ? 35.794 -27.972 -35.522 1.00 62.75 570 LEU A N 1
ATOM 4749 C CA . LEU A 1 570 ? 34.767 -27.384 -36.393 1.00 62.75 570 LEU A CA 1
ATOM 4750 C C . LEU A 1 570 ? 33.347 -27.716 -35.928 1.00 62.75 570 LEU A C 1
ATOM 4752 O O . LEU A 1 570 ? 32.522 -26.818 -35.799 1.00 62.75 570 LEU A O 1
ATOM 4756 N N . ARG A 1 571 ? 33.054 -28.990 -35.639 1.00 68.19 571 ARG A N 1
ATOM 4757 C CA . ARG A 1 571 ? 31.722 -29.412 -35.167 1.00 68.19 571 ARG A CA 1
ATOM 4758 C C . ARG A 1 571 ? 31.386 -28.803 -33.809 1.00 68.19 571 ARG A C 1
ATOM 4760 O O . ARG A 1 571 ? 30.265 -28.343 -33.599 1.00 68.19 571 ARG A O 1
ATOM 4767 N N . ARG A 1 572 ? 32.361 -28.780 -32.894 1.00 68.50 572 ARG A N 1
ATOM 4768 C CA . ARG A 1 572 ? 32.230 -28.101 -31.601 1.00 68.50 572 ARG A CA 1
ATOM 4769 C C . ARG A 1 572 ? 31.998 -26.610 -31.808 1.00 68.50 572 ARG A C 1
ATOM 4771 O O . ARG A 1 572 ? 31.055 -26.073 -31.243 1.00 68.50 572 ARG A O 1
ATOM 4778 N N . PHE A 1 573 ? 32.794 -25.966 -32.655 1.00 66.25 573 PHE A N 1
ATOM 4779 C CA . PHE A 1 573 ? 32.677 -24.547 -32.965 1.00 66.25 573 PHE A CA 1
ATOM 4780 C C . PHE A 1 573 ? 31.302 -24.190 -33.533 1.00 66.25 573 PHE A C 1
ATOM 4782 O O . PHE A 1 573 ? 30.725 -23.222 -33.067 1.00 66.25 573 PHE A O 1
ATOM 4789 N N . ASP A 1 574 ? 30.721 -24.989 -34.432 1.00 67.62 574 ASP A N 1
ATOM 4790 C CA . ASP A 1 574 ? 29.368 -24.740 -34.956 1.00 67.62 574 ASP A CA 1
ATOM 4791 C C . ASP A 1 574 ? 28.297 -24.802 -33.851 1.00 67.62 574 ASP A C 1
ATOM 4793 O O . ASP A 1 574 ? 27.389 -23.967 -33.797 1.00 67.62 574 ASP A O 1
ATOM 4797 N N . ALA A 1 575 ? 28.383 -25.793 -32.956 1.00 69.62 575 ALA A N 1
ATOM 4798 C CA . ALA A 1 575 ? 27.470 -25.916 -31.820 1.00 69.62 575 ALA A CA 1
ATOM 4799 C C . ALA A 1 575 ? 27.647 -24.751 -30.830 1.00 69.62 575 ALA A C 1
ATOM 4801 O O . ALA A 1 575 ? 26.658 -24.176 -30.371 1.00 69.62 575 ALA A O 1
ATOM 4802 N N . TYR A 1 576 ? 28.895 -24.360 -30.556 1.00 66.56 576 TYR A N 1
ATOM 4803 C CA . TYR A 1 576 ? 29.229 -23.225 -29.700 1.00 66.56 576 TYR A CA 1
ATOM 4804 C C . TYR A 1 576 ? 28.808 -21.893 -30.313 1.00 66.56 576 TYR A C 1
ATOM 4806 O O . TYR A 1 576 ? 28.222 -21.079 -29.611 1.00 66.56 576 TYR A O 1
ATOM 4814 N N . GLU A 1 577 ? 29.038 -21.670 -31.606 1.00 71.88 577 GLU A N 1
ATOM 4815 C CA . GLU A 1 577 ? 28.601 -20.483 -32.337 1.00 71.88 577 GLU A CA 1
ATOM 4816 C C . GLU A 1 577 ? 27.078 -20.349 -32.236 1.00 71.88 577 GLU A C 1
ATOM 4818 O O . GLU A 1 577 ? 26.566 -19.294 -31.850 1.00 71.88 577 GLU A O 1
ATOM 4823 N N . LYS A 1 578 ? 26.343 -21.434 -32.513 1.00 73.69 578 LYS A N 1
ATOM 4824 C CA . LYS A 1 578 ? 24.882 -21.467 -32.370 1.00 73.69 578 LYS A CA 1
ATOM 4825 C C . LYS A 1 578 ? 24.448 -21.161 -30.937 1.00 73.69 578 LYS A C 1
ATOM 4827 O O . LYS A 1 578 ? 23.576 -20.313 -30.751 1.00 73.69 578 LYS A O 1
ATOM 4832 N N . ALA A 1 579 ? 25.052 -21.800 -29.936 1.00 70.00 579 ALA A N 1
ATOM 4833 C CA . ALA A 1 579 ? 24.733 -21.577 -28.525 1.00 70.00 579 ALA A CA 1
ATOM 4834 C C . ALA A 1 579 ? 25.055 -20.142 -28.079 1.00 70.00 579 ALA A C 1
ATOM 4836 O O . ALA A 1 579 ? 24.253 -19.507 -27.396 1.00 70.00 579 ALA A O 1
ATOM 4837 N N . PHE A 1 580 ? 26.186 -19.594 -28.517 1.00 71.19 580 PHE A N 1
ATOM 4838 C CA . PHE A 1 580 ? 26.622 -18.236 -28.222 1.00 71.19 580 PHE A CA 1
ATOM 4839 C C . PHE A 1 580 ? 25.695 -17.198 -28.851 1.00 71.19 580 PHE A C 1
ATOM 4841 O O . PHE A 1 580 ? 25.228 -16.298 -28.156 1.00 71.19 580 PHE A O 1
ATOM 4848 N N . PHE A 1 581 ? 25.346 -17.329 -30.134 1.00 74.50 581 PHE A N 1
ATOM 4849 C CA . PHE A 1 581 ? 24.398 -16.410 -30.766 1.00 74.50 581 PHE A CA 1
ATOM 4850 C C . PHE A 1 581 ? 22.972 -16.586 -30.242 1.00 74.50 581 PHE A C 1
ATOM 4852 O O . PHE A 1 581 ? 22.242 -15.596 -30.149 1.00 74.50 581 PHE A O 1
ATOM 4859 N N . ALA A 1 582 ? 22.569 -17.794 -29.842 1.00 73.75 582 ALA A N 1
ATOM 4860 C CA . ALA A 1 582 ? 21.318 -18.008 -29.121 1.00 73.75 582 ALA A CA 1
ATOM 4861 C C . ALA A 1 582 ? 21.336 -17.283 -27.766 1.00 73.75 582 ALA A C 1
ATOM 4863 O O . ALA A 1 582 ? 20.396 -16.546 -27.462 1.00 73.75 582 ALA A O 1
ATOM 4864 N N . HIS A 1 583 ? 22.433 -17.393 -27.009 1.00 71.31 583 HIS A N 1
ATOM 4865 C CA . HIS A 1 583 ? 22.639 -16.674 -25.754 1.00 71.31 583 HIS A CA 1
ATOM 4866 C C . HIS A 1 583 ? 22.623 -15.155 -25.964 1.00 71.31 583 HIS A C 1
ATOM 4868 O O . HIS A 1 583 ? 21.883 -14.449 -25.283 1.00 71.31 583 HIS A O 1
ATOM 4874 N N . LEU A 1 584 ? 23.351 -14.632 -26.954 1.00 71.06 584 LEU A N 1
ATOM 4875 C CA . LEU A 1 584 ? 23.334 -13.211 -27.316 1.00 71.06 584 LEU A CA 1
ATOM 4876 C C . LEU A 1 584 ? 21.937 -12.743 -27.730 1.00 71.06 584 LEU A C 1
ATOM 4878 O O . LEU A 1 584 ? 21.496 -11.671 -27.322 1.00 71.06 584 LEU A O 1
ATOM 4882 N N . THR A 1 585 ? 21.208 -13.542 -28.508 1.00 76.25 585 THR A N 1
ATOM 4883 C CA . THR A 1 585 ? 19.832 -13.231 -28.918 1.00 76.25 585 THR A CA 1
ATOM 4884 C C . THR A 1 585 ? 18.901 -13.196 -27.708 1.00 76.25 585 THR A C 1
ATOM 4886 O O . THR A 1 585 ? 18.086 -12.279 -27.578 1.00 76.25 585 THR A O 1
ATOM 4889 N N . GLN A 1 586 ? 19.042 -14.147 -26.784 1.00 75.88 586 GLN A N 1
ATOM 4890 C CA . GLN A 1 586 ? 18.311 -14.169 -25.521 1.00 75.88 586 GLN A CA 1
ATOM 4891 C C . GLN A 1 586 ? 18.652 -12.941 -24.666 1.00 75.88 586 GLN A C 1
ATOM 4893 O O . GLN A 1 586 ? 17.740 -12.271 -24.183 1.00 75.88 586 GLN A O 1
ATOM 4898 N N . ARG A 1 587 ? 19.933 -12.577 -24.546 1.00 72.25 587 ARG A N 1
ATOM 4899 C CA . ARG A 1 587 ? 20.397 -11.378 -23.828 1.00 72.25 587 ARG A CA 1
ATOM 4900 C C . ARG A 1 587 ? 19.878 -10.089 -24.459 1.00 72.25 587 ARG A C 1
ATOM 4902 O O . ARG A 1 587 ? 19.370 -9.230 -23.748 1.00 72.25 587 ARG A O 1
ATOM 4909 N N . LYS A 1 588 ? 19.879 -9.973 -25.788 1.00 72.75 588 LYS A N 1
ATOM 4910 C CA . LYS A 1 588 ? 19.262 -8.846 -26.511 1.00 72.75 588 LYS A CA 1
ATOM 4911 C C . LYS A 1 588 ? 17.764 -8.736 -26.242 1.00 72.75 588 LYS A C 1
ATOM 4913 O O . LYS A 1 588 ? 17.261 -7.633 -26.024 1.00 72.75 588 LYS A O 1
ATOM 4918 N N . ARG A 1 589 ? 17.038 -9.861 -26.240 1.00 75.75 589 ARG A N 1
ATOM 4919 C CA . ARG A 1 589 ? 15.613 -9.889 -25.861 1.00 75.75 589 ARG A CA 1
ATOM 4920 C C . ARG A 1 589 ? 15.438 -9.406 -24.425 1.00 75.75 589 ARG A C 1
ATOM 4922 O O . ARG A 1 589 ? 14.619 -8.531 -24.177 1.00 75.75 589 ARG A O 1
ATOM 4929 N N . GLN A 1 590 ? 16.264 -9.908 -23.511 1.00 75.06 590 GLN A N 1
ATOM 4930 C CA . GLN A 1 590 ? 16.273 -9.514 -22.108 1.00 75.06 590 GLN A CA 1
ATOM 4931 C C . GLN A 1 590 ? 16.596 -8.021 -21.898 1.00 75.06 590 GLN A C 1
ATOM 4933 O O . GLN A 1 590 ? 15.941 -7.378 -21.085 1.00 75.06 590 GLN A O 1
ATOM 4938 N N . ARG A 1 591 ? 17.524 -7.435 -22.659 1.00 74.62 591 ARG A N 1
ATOM 4939 C CA . ARG A 1 591 ? 17.884 -6.006 -22.586 1.00 74.62 591 ARG A CA 1
ATOM 4940 C C . ARG A 1 591 ? 16.706 -5.085 -22.878 1.00 74.62 591 ARG A C 1
ATOM 4942 O O . ARG A 1 591 ? 16.533 -4.045 -22.250 1.00 74.62 591 ARG A O 1
ATOM 4949 N N . ASN A 1 592 ? 15.899 -5.482 -23.856 1.00 79.38 592 ASN A N 1
ATOM 4950 C CA . ASN A 1 592 ? 14.722 -4.723 -24.251 1.00 79.38 592 ASN A CA 1
ATOM 4951 C C . ASN A 1 592 ? 13.570 -4.896 -23.259 1.00 79.38 592 ASN A C 1
ATOM 4953 O O . ASN A 1 592 ? 12.589 -4.170 -23.364 1.00 79.38 592 ASN A O 1
ATOM 4957 N N . THR A 1 593 ? 13.673 -5.835 -22.313 1.00 83.12 593 THR A N 1
ATOM 4958 C CA . THR A 1 593 ? 12.652 -6.004 -21.283 1.00 83.12 593 THR A CA 1
ATOM 4959 C C . THR A 1 593 ? 12.918 -5.138 -20.059 1.00 83.12 593 THR A C 1
ATOM 4961 O O . THR A 1 593 ? 14.059 -4.954 -19.636 1.00 83.12 593 THR A O 1
ATOM 4964 N N . PHE A 1 594 ? 11.843 -4.644 -19.465 1.00 84.81 594 PHE A N 1
ATOM 4965 C CA . PHE A 1 594 ? 11.857 -3.861 -18.245 1.00 84.81 594 PHE A CA 1
ATOM 4966 C C . PHE A 1 594 ? 12.372 -4.666 -17.047 1.00 84.81 594 PHE A C 1
ATOM 4968 O O . PHE A 1 594 ? 12.225 -5.893 -16.973 1.00 84.81 594 PHE A O 1
ATOM 4975 N N . LEU A 1 595 ? 13.008 -3.968 -16.108 1.00 77.88 595 LEU A N 1
ATOM 4976 C CA . LEU A 1 595 ? 13.589 -4.561 -14.906 1.00 77.88 595 LEU A CA 1
ATOM 4977 C C . LEU A 1 595 ? 12.704 -4.339 -13.683 1.00 77.88 595 LEU A C 1
ATOM 4979 O O . LEU A 1 595 ? 12.426 -3.208 -13.306 1.00 77.88 595 LEU A O 1
ATOM 4983 N N . VAL A 1 596 ? 12.346 -5.421 -12.998 1.00 75.69 596 VAL A N 1
ATOM 4984 C CA . VAL A 1 596 ? 11.687 -5.357 -11.689 1.00 75.69 596 VAL A CA 1
ATOM 4985 C C . VAL A 1 596 ? 12.775 -5.324 -10.611 1.00 75.69 596 VAL A C 1
ATOM 4987 O O . VAL A 1 596 ? 13.464 -6.314 -10.397 1.00 75.69 596 VAL A O 1
ATOM 4990 N N . TYR A 1 597 ? 12.958 -4.180 -9.951 1.00 73.81 597 TYR A N 1
ATOM 4991 C CA . TYR A 1 597 ? 14.005 -3.955 -8.930 1.00 73.81 597 TYR A CA 1
ATOM 4992 C C . TYR A 1 597 ? 13.435 -3.740 -7.517 1.00 73.81 597 TYR A C 1
ATOM 4994 O O . TYR A 1 597 ? 14.185 -3.706 -6.533 1.00 73.81 597 TYR A O 1
ATOM 5002 N N . HIS A 1 598 ? 12.113 -3.570 -7.418 1.00 76.81 598 HIS A N 1
ATOM 5003 C CA . HIS A 1 598 ? 11.394 -3.338 -6.172 1.00 76.81 598 HIS A CA 1
ATOM 5004 C C . HIS A 1 598 ? 10.300 -4.400 -5.975 1.00 76.81 598 HIS A C 1
ATOM 5006 O O . HIS A 1 598 ? 9.569 -4.668 -6.930 1.00 76.81 598 HIS A O 1
ATOM 5012 N N . PRO A 1 599 ? 10.127 -4.968 -4.764 1.00 72.88 599 PRO A N 1
ATOM 5013 C CA . PRO A 1 599 ? 9.106 -5.988 -4.501 1.00 72.88 599 PRO A CA 1
ATOM 5014 C C . PRO A 1 599 ? 7.689 -5.550 -4.888 1.00 72.88 599 PRO A C 1
ATOM 5016 O O . PRO A 1 599 ? 6.969 -6.319 -5.520 1.00 72.88 599 PRO A O 1
ATOM 5019 N N . ALA A 1 600 ? 7.337 -4.286 -4.619 1.00 70.69 600 ALA A N 1
ATOM 5020 C CA . ALA A 1 600 ? 6.049 -3.704 -5.013 1.00 70.69 600 ALA A CA 1
ATOM 5021 C C . ALA A 1 600 ? 5.743 -3.861 -6.514 1.00 70.69 600 ALA A C 1
ATOM 5023 O O . ALA A 1 600 ? 4.592 -4.037 -6.889 1.00 70.69 600 ALA A O 1
ATOM 5024 N N . LEU A 1 601 ? 6.761 -3.810 -7.381 1.00 73.00 601 LEU A N 1
ATOM 5025 C CA . LEU A 1 601 ? 6.598 -3.959 -8.831 1.00 73.00 601 LEU A CA 1
ATOM 5026 C C . LEU A 1 601 ? 6.366 -5.420 -9.240 1.00 73.00 601 LEU A C 1
ATOM 5028 O O . LEU A 1 601 ? 5.708 -5.678 -10.242 1.00 73.00 601 LEU A O 1
ATOM 5032 N N . GLY A 1 602 ? 6.868 -6.380 -8.458 1.00 70.62 602 GLY A N 1
ATOM 5033 C CA . GLY A 1 602 ? 6.665 -7.808 -8.712 1.00 70.62 602 GLY A CA 1
ATOM 5034 C C . GLY A 1 602 ? 5.211 -8.246 -8.540 1.00 70.62 602 GLY A C 1
ATOM 5035 O O . GLY A 1 602 ? 4.785 -9.209 -9.162 1.00 70.62 602 GLY A O 1
ATOM 5036 N N . SER A 1 603 ? 4.417 -7.518 -7.756 1.00 67.38 603 SER A N 1
ATOM 5037 C CA . SER A 1 603 ? 2.994 -7.817 -7.566 1.00 67.38 603 SER A CA 1
ATOM 5038 C C . SER A 1 603 ? 2.089 -7.253 -8.668 1.00 67.38 603 SER A C 1
ATOM 5040 O O . SER A 1 603 ? 0.870 -7.347 -8.568 1.00 67.38 603 SER A O 1
ATOM 5042 N N . PHE A 1 604 ? 2.634 -6.588 -9.692 1.00 68.25 604 PHE A N 1
ATOM 5043 C CA . PHE A 1 604 ? 1.858 -5.925 -10.745 1.00 68.25 604 PHE A CA 1
ATOM 5044 C C . PHE A 1 604 ? 1.735 -6.793 -12.002 1.00 68.25 604 PHE A C 1
ATOM 5046 O O . PHE A 1 604 ? 2.739 -7.195 -12.593 1.00 68.25 604 PHE A O 1
ATOM 5053 N N . HIS A 1 605 ? 0.510 -7.038 -12.480 1.00 71.25 605 HIS A N 1
ATOM 5054 C CA . HIS A 1 605 ? 0.291 -7.864 -13.670 1.00 71.25 605 HIS A CA 1
ATOM 5055 C C . HIS A 1 605 ? 0.390 -7.062 -14.985 1.00 71.25 605 HIS A C 1
ATOM 5057 O O . HIS A 1 605 ? -0.603 -6.795 -15.664 1.00 71.25 605 HIS A O 1
ATOM 5063 N N . TYR A 1 606 ? 1.611 -6.765 -15.434 1.00 70.25 606 TYR A N 1
ATOM 5064 C CA . TYR A 1 606 ? 1.866 -5.885 -16.588 1.00 70.25 606 TYR A CA 1
ATOM 5065 C C . TYR A 1 606 ? 1.202 -6.303 -17.906 1.00 70.25 606 TYR A C 1
ATOM 5067 O O . TYR A 1 606 ? 0.648 -5.469 -18.623 1.00 70.25 606 TYR A O 1
ATOM 5075 N N . ALA A 1 607 ? 1.214 -7.598 -18.232 1.00 68.38 607 ALA A N 1
ATOM 5076 C CA . ALA A 1 607 ? 0.612 -8.080 -19.475 1.00 68.38 607 ALA A CA 1
ATOM 5077 C C . ALA A 1 607 ? -0.918 -7.908 -19.496 1.00 68.38 607 ALA A C 1
ATOM 5079 O O . ALA A 1 607 ? -1.477 -7.542 -20.530 1.00 68.38 607 ALA A O 1
ATOM 5080 N N . LYS A 1 608 ? -1.590 -8.144 -18.361 1.00 69.12 608 LYS A N 1
ATOM 5081 C CA . LYS A 1 608 ? -3.035 -7.947 -18.209 1.00 69.12 608 LYS A CA 1
ATOM 5082 C C . LYS A 1 608 ? -3.362 -6.453 -18.236 1.00 69.12 608 LYS A C 1
ATOM 5084 O O . LYS A 1 608 ? -4.242 -6.059 -18.995 1.00 69.12 608 LYS A O 1
ATOM 5089 N N . ALA A 1 609 ? -2.558 -5.630 -17.553 1.00 65.19 609 ALA A N 1
ATOM 5090 C CA . ALA A 1 609 ? -2.683 -4.175 -17.574 1.00 65.19 609 ALA A CA 1
ATOM 5091 C C . ALA A 1 609 ? -2.655 -3.623 -19.013 1.00 65.19 609 ALA A C 1
ATOM 5093 O O . ALA A 1 609 ? -3.533 -2.881 -19.441 1.00 65.19 609 ALA A O 1
ATOM 5094 N N . LEU A 1 610 ? -1.685 -4.056 -19.820 1.00 67.94 610 LEU A N 1
ATOM 5095 C CA . LEU A 1 610 ? -1.561 -3.605 -21.207 1.00 67.94 610 LEU A CA 1
ATOM 5096 C C . LEU A 1 610 ? -2.652 -4.122 -22.136 1.00 67.94 610 LEU A C 1
ATOM 5098 O O . LEU A 1 610 ? -3.091 -3.379 -23.016 1.00 67.94 610 LEU A O 1
ATOM 510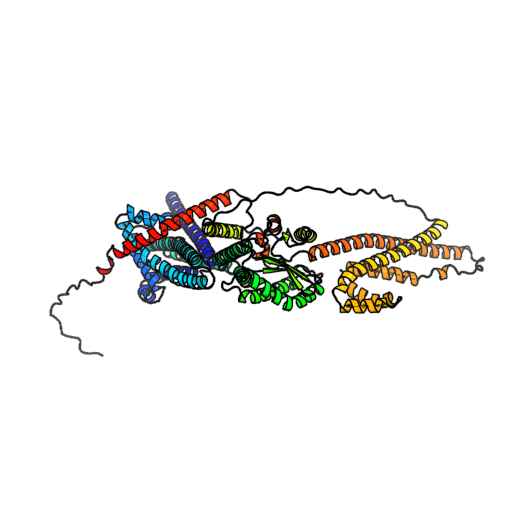2 N N . LYS A 1 611 ? -3.077 -5.382 -21.973 1.00 69.88 611 LYS A N 1
ATOM 5103 C CA . LYS A 1 611 ? -4.198 -5.949 -22.738 1.00 69.88 611 LYS A CA 1
ATOM 5104 C C . LYS A 1 611 ? -5.485 -5.173 -22.479 1.00 69.88 611 LYS A C 1
ATOM 5106 O O . LYS A 1 611 ? -6.192 -4.882 -23.433 1.00 69.88 611 LYS A O 1
ATOM 5111 N N . ALA A 1 612 ? -5.723 -4.795 -21.227 1.00 58.25 612 ALA A N 1
ATOM 5112 C CA . ALA A 1 612 ? -6.866 -3.985 -20.832 1.00 58.25 612 ALA A CA 1
ATOM 5113 C C . ALA A 1 612 ? -6.715 -2.492 -21.205 1.00 58.25 612 ALA A C 1
ATOM 5115 O O . ALA A 1 612 ? -7.649 -1.722 -21.028 1.00 58.25 612 ALA A O 1
ATOM 5116 N N . GLY A 1 613 ? -5.557 -2.064 -21.730 1.00 57.19 613 GLY A N 1
ATOM 5117 C CA . GLY A 1 613 ? -5.321 -0.668 -22.108 1.00 57.19 613 GLY A CA 1
ATOM 5118 C C . GLY A 1 613 ? -5.044 0.264 -20.924 1.00 57.19 613 GLY A C 1
ATOM 5119 O O . GLY A 1 613 ? -5.265 1.464 -21.046 1.00 57.19 613 GLY A O 1
ATOM 5120 N N . LEU A 1 614 ? -4.528 -0.264 -19.806 1.00 53.06 614 LEU A N 1
ATOM 5121 C CA . LEU A 1 614 ? -4.327 0.439 -18.529 1.00 53.06 614 LEU A CA 1
ATOM 5122 C C . LEU A 1 614 ? -3.144 1.419 -18.517 1.00 53.06 614 LEU A C 1
ATOM 5124 O O . LEU A 1 614 ? -2.339 1.425 -17.584 1.00 53.06 614 LEU A O 1
ATOM 5128 N N . MET A 1 615 ? -3.011 2.222 -19.569 1.00 59.94 615 MET A N 1
ATOM 5129 C CA . MET A 1 615 ? -2.204 3.442 -19.537 1.00 59.94 615 MET A CA 1
ATOM 5130 C C . MET A 1 615 ? -3.045 4.600 -18.981 1.00 59.94 615 MET A C 1
ATOM 5132 O O . MET A 1 615 ? -4.169 4.383 -18.534 1.00 59.94 615 MET A O 1
ATOM 5136 N N . PHE A 1 616 ? -2.535 5.829 -19.032 1.00 51.94 616 PHE A N 1
ATOM 5137 C CA . PHE A 1 616 ? -3.205 7.052 -18.568 1.00 51.94 616 PHE A CA 1
ATOM 5138 C C . PHE A 1 616 ? -4.698 7.162 -18.938 1.00 51.94 616 PHE A C 1
ATOM 5140 O O . PHE A 1 616 ? -5.485 7.684 -18.154 1.00 51.94 616 PHE A O 1
ATOM 5147 N N . ASP A 1 617 ? -5.098 6.624 -20.098 1.00 48.19 617 ASP A N 1
ATOM 5148 C CA . ASP A 1 617 ? -6.489 6.543 -20.578 1.00 48.19 617 ASP A CA 1
ATOM 5149 C C . ASP A 1 617 ? -7.454 5.780 -19.667 1.00 48.19 617 ASP A C 1
ATOM 5151 O O . ASP A 1 617 ? -8.668 5.854 -19.842 1.00 48.19 617 ASP A O 1
ATOM 5155 N N . HIS A 1 618 ? -6.943 5.030 -18.698 1.00 52.53 618 HIS A N 1
ATOM 5156 C CA . HIS A 1 618 ? -7.778 4.240 -17.811 1.00 52.53 618 HIS A CA 1
ATOM 5157 C C . HIS A 1 618 ? -8.355 5.050 -16.645 1.00 52.53 618 HIS A C 1
ATOM 5159 O O . HIS A 1 618 ? -9.223 4.545 -15.942 1.00 52.53 618 HIS A O 1
ATOM 5165 N N . TYR A 1 619 ? -7.906 6.301 -16.449 1.00 53.31 619 TYR A N 1
ATOM 5166 C CA . TYR A 1 619 ? -8.441 7.272 -15.478 1.00 53.31 619 TYR A CA 1
ATOM 5167 C C . TYR A 1 619 ? -8.769 6.697 -14.088 1.00 53.31 619 TYR A C 1
ATOM 5169 O O . TYR A 1 619 ? -9.716 7.132 -13.441 1.00 53.31 619 TYR A O 1
ATOM 5177 N N . GLY A 1 620 ? -7.995 5.718 -13.622 1.00 47.19 620 GLY A N 1
ATOM 5178 C CA . GLY A 1 620 ? -8.204 5.104 -12.314 1.00 47.19 620 GLY A CA 1
ATOM 5179 C C . GLY A 1 620 ? -9.166 3.933 -12.238 1.00 47.19 620 GLY A C 1
ATOM 5180 O O . GLY A 1 620 ? -9.342 3.389 -11.157 1.00 47.19 620 GLY A O 1
ATOM 5181 N N . ARG A 1 621 ? -9.710 3.458 -13.361 1.00 51.00 621 ARG A N 1
ATOM 5182 C CA . ARG A 1 621 ? -10.225 2.091 -13.390 1.00 51.00 621 ARG A CA 1
ATOM 5183 C C . ARG A 1 621 ? -9.064 1.156 -12.991 1.00 51.00 621 ARG A C 1
ATOM 5185 O O . ARG A 1 621 ? -7.887 1.452 -13.235 1.00 51.00 621 ARG A O 1
ATOM 5192 N N . ALA A 1 622 ? -9.362 0.027 -12.384 1.00 51.16 622 ALA A N 1
ATOM 5193 C CA . ALA A 1 622 ? -8.363 -0.988 -12.086 1.00 51.16 622 ALA A CA 1
ATOM 5194 C C . ALA A 1 622 ? -8.654 -2.236 -12.938 1.00 51.16 622 ALA A C 1
ATOM 5196 O O . ALA A 1 622 ? -9.739 -2.350 -13.510 1.00 51.16 622 ALA A O 1
ATOM 5197 N N . ILE A 1 623 ? -7.672 -3.123 -13.157 1.00 47.59 623 ILE A N 1
ATOM 5198 C CA . ILE A 1 623 ? -7.866 -4.299 -14.030 1.00 47.59 623 ILE A CA 1
ATOM 5199 C C . ILE A 1 623 ? -9.054 -5.082 -13.480 1.00 47.59 623 ILE A C 1
ATOM 5201 O O . ILE A 1 623 ? -8.914 -5.562 -12.365 1.00 47.59 623 ILE A O 1
ATOM 5205 N N . ALA A 1 624 ? -10.171 -5.262 -14.193 1.00 47.19 624 ALA A N 1
ATOM 5206 C CA . ALA A 1 624 ? -11.225 -6.160 -13.707 1.00 47.19 624 ALA A CA 1
ATOM 5207 C C . ALA A 1 624 ? -10.566 -7.478 -13.252 1.00 47.19 624 ALA A C 1
ATOM 5209 O O . ALA A 1 624 ? -9.893 -8.162 -14.040 1.00 47.19 624 ALA A O 1
ATOM 5210 N N . LEU A 1 625 ? -10.606 -7.745 -11.939 1.00 44.44 625 LEU A N 1
ATOM 5211 C CA . LEU A 1 625 ? -10.187 -9.043 -11.434 1.00 44.44 625 LEU A CA 1
ATOM 5212 C C . LEU A 1 625 ? -11.093 -10.032 -12.158 1.00 44.44 625 LEU A C 1
ATOM 5214 O O . LEU A 1 625 ? -12.259 -9.719 -12.396 1.00 44.44 625 LEU A O 1
ATOM 5218 N N . ASP A 1 626 ? -10.544 -11.163 -12.607 1.00 47.28 626 ASP A N 1
ATOM 5219 C CA . ASP A 1 626 ? -11.423 -12.193 -13.163 1.00 47.28 626 ASP A CA 1
ATOM 5220 C C . ASP A 1 626 ? -12.478 -12.440 -12.087 1.00 47.28 626 ASP A C 1
ATOM 5222 O O . ASP A 1 626 ? -12.096 -12.600 -10.924 1.00 47.28 626 ASP A O 1
ATOM 5226 N N . GLY A 1 627 ? -13.754 -12.279 -12.445 1.00 47.72 627 GLY A N 1
ATOM 5227 C CA . GLY A 1 627 ? -14.863 -12.267 -11.501 1.00 47.72 627 GLY A CA 1
ATOM 5228 C C . GLY A 1 627 ? -14.957 -13.629 -10.843 1.00 47.72 627 GLY A C 1
ATOM 5229 O O . GLY A 1 627 ? -15.651 -14.512 -11.330 1.00 47.72 627 GLY A O 1
ATOM 5230 N N . VAL A 1 628 ? -14.187 -13.834 -9.779 1.00 59.19 628 VAL A N 1
ATOM 5231 C CA . VAL A 1 628 ? -14.353 -14.994 -8.924 1.00 59.19 628 VAL A CA 1
ATOM 5232 C C . VAL A 1 628 ? -15.516 -14.654 -8.013 1.00 59.19 628 VAL A C 1
ATOM 5234 O O . VAL A 1 628 ? -15.534 -13.574 -7.426 1.00 59.19 628 VAL A O 1
ATOM 5237 N N . TRP A 1 629 ? -16.483 -15.559 -7.909 1.00 66.88 629 TRP A N 1
ATOM 5238 C CA . TRP A 1 629 ? -17.729 -15.344 -7.170 1.00 66.88 629 TRP A CA 1
ATOM 5239 C C . TRP A 1 629 ? -17.500 -14.797 -5.748 1.00 66.88 629 TRP A C 1
ATOM 5241 O O . TRP A 1 629 ? -18.237 -13.921 -5.303 1.00 66.88 629 TRP A O 1
ATOM 5251 N N . TRP A 1 630 ? -16.428 -15.223 -5.067 1.00 60.34 630 TRP A N 1
ATOM 5252 C CA . TRP A 1 630 ? -16.095 -14.743 -3.723 1.00 60.34 630 TRP A CA 1
ATOM 5253 C C . TRP A 1 630 ? -15.676 -13.268 -3.694 1.00 60.34 630 TRP A C 1
ATOM 5255 O O . TRP A 1 630 ? -15.919 -12.596 -2.700 1.00 60.34 630 TRP A O 1
ATOM 5265 N N . ALA A 1 631 ? -15.074 -12.735 -4.763 1.00 57.88 631 ALA A N 1
ATOM 5266 C CA . ALA A 1 631 ? -14.704 -11.322 -4.840 1.00 57.88 631 ALA A CA 1
ATOM 5267 C C . ALA A 1 631 ? -15.948 -10.440 -5.000 1.00 57.88 631 ALA A C 1
ATOM 5269 O O . ALA A 1 631 ? -16.032 -9.397 -4.362 1.00 57.88 631 ALA A O 1
ATOM 5270 N N . THR A 1 632 ? -16.929 -10.888 -5.790 1.00 65.19 632 THR A N 1
ATOM 5271 C CA . THR A 1 632 ? -18.233 -10.222 -5.931 1.00 65.19 632 THR A CA 1
ATOM 5272 C C . THR A 1 632 ? -19.035 -10.287 -4.634 1.00 65.19 632 THR A C 1
ATOM 5274 O O . THR A 1 632 ? -19.556 -9.267 -4.193 1.00 65.19 632 THR A O 1
ATOM 5277 N N . LEU A 1 633 ? -19.086 -11.457 -3.989 1.00 67.12 633 LEU A N 1
ATOM 5278 C CA . LEU A 1 633 ? -19.731 -11.623 -2.685 1.00 67.12 633 LEU A CA 1
ATOM 5279 C C . LEU A 1 633 ? -19.081 -10.722 -1.625 1.00 67.12 633 LEU A C 1
ATOM 5281 O O . LEU A 1 633 ? -19.778 -10.071 -0.856 1.00 67.12 633 LEU A O 1
ATOM 5285 N N . TYR A 1 634 ? -17.750 -10.643 -1.615 1.00 59.62 634 TYR A N 1
ATOM 5286 C CA . TYR A 1 634 ? -17.000 -9.798 -0.689 1.00 59.62 634 TYR A CA 1
ATOM 5287 C C . TYR A 1 634 ? -17.180 -8.300 -0.972 1.00 59.62 634 TYR A C 1
ATOM 5289 O O . TYR A 1 634 ? -17.321 -7.514 -0.041 1.00 59.62 634 TYR A O 1
ATOM 5297 N N . GLU A 1 635 ? -17.212 -7.890 -2.241 1.00 63.88 635 GLU A N 1
ATOM 5298 C CA . GLU A 1 635 ? -17.524 -6.513 -2.633 1.00 63.88 635 GLU A CA 1
ATOM 5299 C C . GLU A 1 635 ? -18.938 -6.121 -2.188 1.00 63.88 635 GLU A C 1
ATOM 5301 O O . GLU A 1 635 ? -19.127 -5.050 -1.613 1.00 63.88 635 GLU A O 1
ATOM 5306 N N . TRP A 1 636 ? -19.920 -7.002 -2.406 1.00 73.19 636 TRP A N 1
ATOM 5307 C CA . TRP A 1 636 ? -21.291 -6.808 -1.939 1.00 73.19 636 TRP A CA 1
ATOM 5308 C C . TRP A 1 636 ? -21.358 -6.723 -0.412 1.00 73.19 636 TRP A C 1
ATOM 5310 O O . TRP A 1 636 ? -21.947 -5.782 0.110 1.00 73.19 636 TRP A O 1
ATOM 5320 N N . PHE A 1 637 ? -20.683 -7.633 0.296 1.00 67.56 637 PHE A N 1
ATOM 5321 C CA . PHE A 1 637 ? -20.587 -7.619 1.755 1.00 67.56 637 PHE A CA 1
ATOM 5322 C C . PHE A 1 637 ? -19.978 -6.312 2.267 1.00 67.56 637 PHE A C 1
ATOM 5324 O O . PHE A 1 637 ? -20.577 -5.657 3.111 1.00 67.56 637 PHE A O 1
ATOM 5331 N N . LEU A 1 638 ? -18.836 -5.874 1.728 1.00 64.69 638 LEU A N 1
ATOM 5332 C CA . LEU A 1 638 ? -18.217 -4.611 2.135 1.00 64.69 638 LEU A CA 1
ATOM 5333 C C . LEU A 1 638 ? -19.108 -3.404 1.830 1.00 64.69 638 LEU A C 1
ATOM 5335 O O . LEU A 1 638 ? -19.174 -2.491 2.647 1.00 64.69 638 LEU A O 1
ATOM 5339 N N . ARG A 1 639 ? -19.799 -3.383 0.683 1.00 69.56 639 ARG A N 1
ATOM 5340 C CA . ARG A 1 639 ? -20.757 -2.314 0.362 1.00 69.56 639 ARG A CA 1
ATOM 5341 C C . ARG A 1 639 ? -21.924 -2.301 1.341 1.00 69.56 639 ARG A C 1
ATOM 5343 O O . ARG A 1 639 ? -22.272 -1.242 1.847 1.00 69.56 639 ARG A O 1
ATOM 5350 N N . PHE A 1 640 ? -22.502 -3.460 1.630 1.00 72.19 640 PHE A N 1
ATOM 5351 C CA . PHE A 1 640 ? -23.577 -3.584 2.606 1.00 72.19 640 PHE A CA 1
ATOM 5352 C C . PHE A 1 640 ? -23.120 -3.099 3.985 1.00 72.19 640 PHE A C 1
ATOM 5354 O O . PHE A 1 640 ? -23.760 -2.235 4.572 1.00 72.19 640 PHE A O 1
ATOM 5361 N N . VAL A 1 641 ? -21.964 -3.576 4.451 1.00 66.06 641 VAL A N 1
ATOM 5362 C CA . VAL A 1 641 ? -21.365 -3.197 5.734 1.00 66.06 641 VAL A CA 1
ATOM 5363 C C . VAL A 1 641 ? -21.106 -1.690 5.809 1.00 66.06 641 VAL A C 1
ATOM 5365 O O . VAL A 1 641 ? -21.506 -1.050 6.775 1.00 66.06 641 VAL A O 1
ATOM 5368 N N . LEU A 1 642 ? -20.487 -1.096 4.787 1.00 67.12 642 LEU A N 1
ATOM 5369 C CA . LEU A 1 642 ? -20.186 0.339 4.761 1.00 67.12 642 LEU A CA 1
ATOM 5370 C C . LEU A 1 642 ? -21.443 1.209 4.681 1.00 67.12 642 LEU A C 1
ATOM 5372 O O . LEU A 1 642 ? -21.520 2.208 5.390 1.00 67.12 642 LEU A O 1
ATOM 5376 N N . PHE A 1 643 ? -22.428 0.825 3.864 1.00 75.69 643 PHE A N 1
ATOM 5377 C CA . PHE A 1 643 ? -23.725 1.502 3.808 1.00 75.69 643 PHE A CA 1
ATOM 5378 C C . PHE A 1 643 ? -24.420 1.454 5.170 1.00 75.69 643 PHE A C 1
ATOM 5380 O O . PHE A 1 643 ? -24.846 2.481 5.695 1.00 75.69 643 PHE A O 1
ATOM 5387 N N . PHE A 1 644 ? -24.461 0.269 5.777 1.00 73.94 644 PHE A N 1
ATOM 5388 C CA . PHE A 1 644 ? -25.065 0.075 7.084 1.00 73.94 644 PHE A CA 1
ATOM 5389 C C . PHE A 1 644 ? -24.363 0.917 8.156 1.00 73.94 644 PHE A C 1
ATOM 5391 O O . PHE A 1 644 ? -25.029 1.596 8.932 1.00 73.94 644 PHE A O 1
ATOM 5398 N N . PHE A 1 645 ? -23.027 0.967 8.158 1.00 72.31 645 PHE A N 1
ATOM 5399 C CA . PHE A 1 645 ? -22.273 1.831 9.069 1.00 72.31 645 PHE A CA 1
ATOM 5400 C C . PHE A 1 645 ? -22.526 3.315 8.834 1.00 72.31 645 PHE A C 1
ATOM 5402 O O . PHE A 1 645 ? -22.677 4.055 9.801 1.00 72.31 645 PHE A O 1
ATOM 5409 N N . GLN A 1 646 ? -22.599 3.756 7.579 1.00 75.56 646 GLN A N 1
ATOM 5410 C CA . GLN A 1 646 ? -22.886 5.151 7.258 1.00 75.56 646 GLN A CA 1
ATOM 5411 C C . GLN A 1 646 ? -24.237 5.592 7.833 1.00 75.56 646 GLN A C 1
ATOM 5413 O O . GLN A 1 646 ? -24.348 6.709 8.332 1.00 75.56 646 GLN A O 1
ATOM 5418 N N . CYS A 1 647 ? -25.237 4.710 7.797 1.00 81.31 647 CYS A N 1
ATOM 5419 C CA . CYS A 1 647 ? -26.529 4.965 8.415 1.00 81.31 647 CYS A CA 1
ATOM 5420 C C . CYS A 1 647 ? -26.451 4.891 9.943 1.00 81.31 647 CYS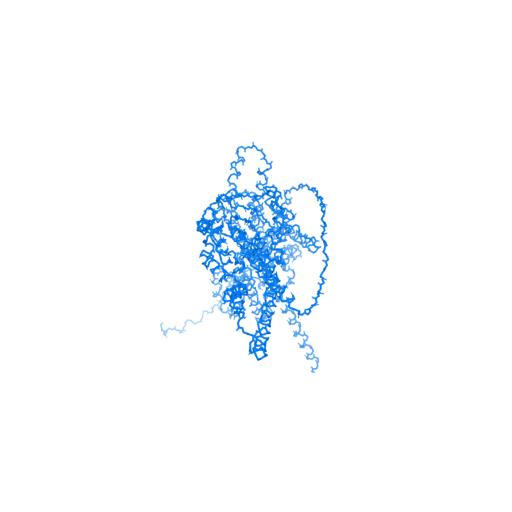 A C 1
ATOM 5422 O O . CYS A 1 647 ? -26.924 5.805 10.604 1.00 81.31 647 CYS A O 1
ATOM 5424 N N . MET A 1 648 ? -25.846 3.845 10.512 1.00 84.06 648 MET A N 1
ATOM 5425 C CA . MET A 1 648 ? -25.942 3.562 11.949 1.00 84.06 648 MET A CA 1
ATOM 5426 C C . MET A 1 648 ? -25.019 4.400 12.826 1.00 84.06 648 MET A C 1
ATOM 5428 O O . MET A 1 648 ? -25.397 4.735 13.940 1.00 84.06 648 MET A O 1
ATOM 5432 N N . VAL A 1 649 ? -23.824 4.773 12.365 1.00 83.50 649 VAL A N 1
ATOM 5433 C CA . VAL A 1 649 ? -22.858 5.487 13.216 1.00 83.50 649 VAL A CA 1
ATOM 5434 C C . VAL A 1 649 ? -23.398 6.825 13.744 1.00 83.50 649 VAL A C 1
ATOM 5436 O O . VAL A 1 649 ? -23.283 7.044 14.949 1.00 83.50 649 VAL A O 1
ATOM 5439 N N . PRO A 1 650 ? -24.028 7.697 12.929 1.00 85.12 650 PRO A N 1
ATOM 5440 C CA . PRO A 1 650 ? -24.653 8.917 13.441 1.00 85.12 650 PRO A CA 1
ATOM 5441 C C . PRO A 1 650 ? -25.710 8.643 14.518 1.00 85.12 650 PRO A C 1
ATOM 5443 O O . PRO A 1 650 ? -25.702 9.305 15.553 1.00 85.12 650 PRO A O 1
ATOM 5446 N N . PHE A 1 651 ? -26.571 7.639 14.312 1.00 87.69 651 PHE A N 1
ATOM 5447 C CA . PHE A 1 651 ? -27.577 7.246 15.304 1.00 87.69 651 PHE A CA 1
ATOM 5448 C C . PHE A 1 651 ? -26.936 6.707 16.580 1.00 87.69 651 PHE A C 1
ATOM 5450 O O . PHE A 1 651 ? -27.329 7.109 17.668 1.00 87.69 651 PHE A O 1
ATOM 5457 N N . HIS A 1 652 ? -25.923 5.852 16.461 1.00 87.38 652 HIS A N 1
ATOM 5458 C CA . HIS A 1 652 ? -25.206 5.287 17.598 1.00 87.38 652 HIS A CA 1
ATOM 5459 C C . HIS A 1 652 ? -24.537 6.383 18.441 1.00 87.38 652 HIS A C 1
ATOM 5461 O O . HIS A 1 652 ? -24.692 6.405 19.658 1.00 87.38 652 HIS A O 1
ATOM 5467 N N . VAL A 1 653 ? -23.863 7.347 17.802 1.00 85.00 653 VAL A N 1
ATOM 5468 C CA . VAL A 1 653 ? -23.265 8.500 18.495 1.00 85.00 653 VAL A CA 1
ATOM 5469 C C . VAL A 1 653 ? -24.335 9.357 19.179 1.00 85.00 653 VAL A C 1
ATOM 5471 O O . VAL A 1 653 ? -24.155 9.726 20.337 1.00 85.00 653 VAL A O 1
ATOM 5474 N N . ALA A 1 654 ? -25.448 9.647 18.499 1.00 89.19 654 ALA A N 1
ATOM 5475 C CA . ALA A 1 654 ? -26.537 10.447 19.060 1.00 89.19 654 ALA A CA 1
ATOM 5476 C C . ALA A 1 654 ? -27.185 9.778 20.281 1.00 89.19 654 ALA A C 1
ATOM 5478 O O . ALA A 1 654 ? -27.432 10.432 21.289 1.00 89.19 654 ALA A O 1
ATOM 5479 N N . VAL A 1 655 ? -27.412 8.468 20.203 1.00 89.75 655 VAL A N 1
ATOM 5480 C CA . VAL A 1 655 ? -27.982 7.656 21.281 1.00 89.75 655 VAL A CA 1
ATOM 5481 C C . VAL A 1 655 ? -27.087 7.648 22.520 1.00 89.75 655 VAL A C 1
ATOM 5483 O O . VAL A 1 655 ? -27.570 7.830 23.632 1.00 89.75 655 VAL A O 1
ATOM 5486 N N . ILE A 1 656 ? -25.777 7.485 22.345 1.00 84.62 656 ILE A N 1
ATOM 5487 C CA . ILE A 1 656 ? -24.844 7.462 23.478 1.00 84.62 656 ILE A CA 1
ATOM 5488 C C . ILE A 1 656 ? -24.734 8.849 24.109 1.00 84.62 656 ILE A C 1
ATOM 5490 O O . ILE A 1 656 ? -24.727 8.958 25.332 1.00 84.62 656 ILE A O 1
ATOM 5494 N N . LEU A 1 657 ? -24.700 9.907 23.292 1.00 88.31 657 LEU A N 1
ATOM 5495 C CA . LEU A 1 657 ? -24.720 11.281 23.792 1.00 88.31 657 LEU A CA 1
ATOM 5496 C C . LEU A 1 657 ? -26.002 11.560 24.584 1.00 88.31 657 LEU A C 1
ATOM 5498 O O . LEU A 1 657 ? -25.949 12.176 25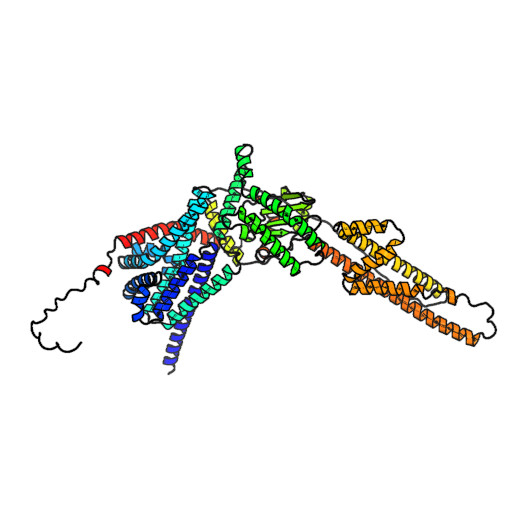.642 1.00 88.31 657 LEU A O 1
ATOM 5502 N N . TYR A 1 658 ? -27.145 11.072 24.102 1.00 91.56 658 TYR A N 1
ATOM 5503 C CA . TYR A 1 658 ? -28.401 11.160 24.834 1.00 91.56 658 TYR A CA 1
ATOM 5504 C C . TYR A 1 658 ? -28.314 10.436 26.186 1.00 91.56 658 TYR A C 1
ATOM 5506 O O . TYR A 1 658 ? -28.704 11.012 27.198 1.00 91.56 658 TYR A O 1
ATOM 5514 N N . CYS A 1 659 ? -27.772 9.214 26.234 1.00 90.38 659 CYS A N 1
ATOM 5515 C CA . CYS A 1 659 ? -27.577 8.482 27.489 1.00 90.38 659 CYS A CA 1
ATOM 5516 C C . CYS A 1 659 ? -26.677 9.233 28.478 1.00 90.38 659 CYS A C 1
ATOM 5518 O O . CYS A 1 659 ? -27.001 9.281 29.659 1.00 90.38 659 CYS A O 1
ATOM 5520 N N . GLU A 1 660 ? -25.583 9.835 28.008 1.00 89.56 660 GLU A N 1
ATOM 5521 C CA . GLU A 1 660 ? -24.693 10.630 28.862 1.00 89.56 660 GLU A CA 1
ATOM 5522 C C . GLU A 1 660 ? -25.407 11.850 29.458 1.00 89.56 660 GLU A C 1
ATOM 5524 O O . GLU A 1 660 ? -25.238 12.143 30.636 1.00 89.56 660 GLU A O 1
ATOM 5529 N N . LEU A 1 661 ? -26.219 12.545 28.655 1.00 90.12 661 LEU A N 1
ATOM 5530 C CA . LEU A 1 661 ? -26.892 13.779 29.068 1.00 90.12 661 LEU A CA 1
ATOM 5531 C C . LEU A 1 661 ? -28.126 13.557 29.953 1.00 90.12 661 LEU A C 1
ATOM 5533 O O . LEU A 1 661 ? -28.545 14.490 30.630 1.00 90.12 661 LEU A O 1
ATOM 5537 N N . THR A 1 662 ? -28.754 12.379 29.898 1.00 90.94 662 THR A N 1
ATOM 5538 C CA . THR A 1 662 ? -30.064 12.137 30.541 1.00 90.94 662 THR A CA 1
ATOM 5539 C C . THR A 1 662 ? -30.021 11.212 31.743 1.00 90.94 662 THR A C 1
ATOM 5541 O O . THR A 1 662 ? -30.918 11.269 32.576 1.00 90.94 662 THR A O 1
ATOM 5544 N N . ILE A 1 663 ? -29.020 10.343 31.837 1.00 88.00 663 ILE A N 1
ATOM 5545 C CA . ILE A 1 663 ? -28.875 9.438 32.974 1.00 88.00 663 ILE A CA 1
ATOM 5546 C C . ILE A 1 663 ? -27.988 10.162 33.977 1.00 88.00 663 ILE A C 1
ATOM 5548 O O . ILE A 1 663 ? -26.857 10.505 33.636 1.00 88.00 663 ILE A O 1
ATOM 5552 N N . GLU A 1 664 ? -28.458 10.388 35.199 1.00 83.31 664 GLU A N 1
ATOM 5553 C CA . GLU A 1 664 ? -27.618 10.937 36.268 1.00 83.31 664 GLU A CA 1
ATOM 5554 C C . GLU A 1 664 ? -26.469 9.963 36.583 1.00 83.31 664 GLU A C 1
ATOM 5556 O O . GLU A 1 664 ? -26.547 8.754 36.349 1.00 83.31 664 GLU A O 1
ATOM 5561 N N . SER A 1 665 ? -25.296 10.477 36.949 1.00 71.06 665 SER A N 1
ATOM 5562 C CA . SER A 1 665 ? -24.186 9.616 37.362 1.00 71.06 665 SER A CA 1
ATOM 5563 C C . SER A 1 665 ? -24.391 9.193 38.807 1.00 71.06 665 SER A C 1
ATOM 5565 O O . SER A 1 665 ? -24.214 10.013 39.701 1.00 71.06 665 SER A O 1
ATOM 5567 N N . ASP A 1 666 ? -24.623 7.896 39.022 1.00 67.69 666 ASP A N 1
ATOM 5568 C CA . ASP A 1 666 ? -24.600 7.249 40.347 1.00 67.69 666 ASP A CA 1
ATOM 5569 C C . ASP A 1 666 ? -23.278 7.512 41.122 1.00 67.69 666 ASP A C 1
ATOM 5571 O O . ASP A 1 666 ? -23.166 7.204 42.303 1.00 67.69 666 ASP A O 1
ATOM 5575 N N . ASP A 1 667 ? -22.253 8.071 40.466 1.00 61.78 667 ASP A N 1
ATOM 5576 C CA . ASP A 1 667 ? -20.961 8.432 41.054 1.00 61.78 667 ASP A CA 1
ATOM 5577 C C . ASP A 1 667 ? -21.009 9.696 41.947 1.00 61.78 667 ASP A C 1
ATOM 5579 O O . ASP A 1 667 ? -20.110 9.874 42.765 1.00 61.78 667 ASP A O 1
ATOM 5583 N N . GLU A 1 668 ? -22.035 10.556 41.855 1.00 57.84 668 GLU A N 1
ATOM 5584 C CA . GLU A 1 668 ? -22.119 11.771 42.699 1.00 57.84 668 GLU A CA 1
ATOM 5585 C C . GLU A 1 668 ? -22.682 11.517 44.112 1.00 57.84 668 GLU A C 1
ATOM 5587 O O . GLU A 1 668 ? -22.473 12.333 45.014 1.00 57.84 668 GLU A O 1
ATOM 5592 N N . GLU A 1 669 ? -23.348 10.382 44.352 1.00 56.16 669 GLU A N 1
ATOM 5593 C CA . GLU A 1 669 ? -23.939 10.083 45.667 1.00 56.16 669 GLU A CA 1
ATOM 5594 C C . GLU A 1 669 ? -22.978 9.380 46.644 1.00 56.16 669 GLU A C 1
ATOM 5596 O O . GLU A 1 669 ? -23.150 9.509 47.858 1.00 56.16 669 GLU A O 1
ATOM 5601 N N . GLU A 1 670 ? -21.936 8.690 46.163 1.00 55.75 670 GLU A N 1
ATOM 5602 C CA . GLU A 1 670 ? -20.992 7.956 47.030 1.00 55.75 670 GLU A CA 1
ATOM 5603 C C . GLU A 1 670 ? -19.839 8.820 47.577 1.00 55.75 670 GLU A C 1
ATOM 5605 O O . GLU A 1 670 ? -19.242 8.462 48.593 1.00 55.75 670 GLU A O 1
ATOM 5610 N N . GLU A 1 671 ? -19.532 9.972 46.967 1.00 51.09 671 GLU A N 1
ATOM 5611 C CA . GLU A 1 671 ? -18.389 10.814 47.371 1.00 51.09 671 GLU A CA 1
ATOM 5612 C C . GLU A 1 671 ? -18.724 11.918 48.385 1.00 51.09 671 GLU A C 1
ATOM 5614 O O . GLU A 1 671 ? -17.823 12.603 48.871 1.00 51.09 671 GLU A O 1
ATOM 5619 N N . LYS A 1 672 ? -19.991 12.067 48.794 1.00 48.00 672 LYS A N 1
ATOM 5620 C CA . LYS A 1 672 ? -20.281 12.745 50.061 1.00 48.00 672 LYS A CA 1
ATOM 5621 C C . LYS A 1 672 ? -20.070 11.717 51.165 1.00 48.00 672 LYS A C 1
ATOM 5623 O O . LYS A 1 672 ? -20.968 10.893 51.363 1.00 48.00 672 LYS A O 1
ATOM 5628 N N . PRO A 1 673 ? -18.950 11.741 51.922 1.00 52.50 673 PRO A N 1
ATOM 5629 C CA . PRO A 1 673 ? -18.913 10.997 53.165 1.00 52.50 673 PRO A CA 1
ATOM 5630 C C . PRO A 1 673 ? -20.148 11.451 53.930 1.00 52.50 673 PRO A C 1
ATOM 5632 O O . PRO A 1 673 ? -20.295 12.639 54.227 1.00 52.50 673 PRO A O 1
ATOM 5635 N N . LYS A 1 674 ? -21.083 10.528 54.183 1.00 53.31 674 LYS A N 1
ATOM 5636 C CA . LYS A 1 674 ? -22.106 10.753 55.194 1.00 53.31 674 LYS A CA 1
ATOM 5637 C C . LYS A 1 674 ? -21.304 11.083 56.434 1.00 53.31 674 LYS A C 1
ATOM 5639 O O . LYS A 1 674 ? -20.721 10.189 57.043 1.00 53.31 674 LYS A O 1
ATOM 5644 N N . GLY A 1 675 ? -21.213 12.373 56.742 1.00 52.03 675 GLY A N 1
ATOM 5645 C CA . GLY A 1 675 ? -20.734 12.867 58.006 1.00 52.03 675 GLY A CA 1
ATOM 5646 C C . GLY A 1 675 ? -21.680 12.298 59.042 1.00 52.03 675 GLY A C 1
ATOM 5647 O O . GLY A 1 675 ? -22.630 12.952 59.454 1.00 52.03 675 GLY A O 1
ATOM 5648 N N . LYS A 1 676 ? -21.430 11.052 59.454 1.00 48.66 676 LYS A N 1
ATOM 5649 C CA . LYS A 1 676 ? -21.636 10.669 60.832 1.00 48.66 676 LYS A CA 1
ATOM 5650 C C . LYS A 1 676 ? -20.846 11.725 61.586 1.00 48.66 676 LYS A C 1
ATOM 5652 O O . LYS A 1 676 ? -19.621 11.662 61.635 1.00 48.66 676 LYS A O 1
ATOM 5657 N N . LYS A 1 677 ? -21.556 12.730 62.108 1.00 51.72 677 LYS A N 1
ATOM 5658 C CA . LYS A 1 677 ? -21.180 13.309 63.387 1.00 51.72 677 LYS A CA 1
ATOM 5659 C C . LYS A 1 677 ? -20.917 12.097 64.274 1.00 51.72 677 LYS A C 1
ATOM 5661 O O . LYS A 1 677 ? -21.851 11.397 64.656 1.00 51.72 677 LYS A O 1
ATOM 5666 N N . LEU A 1 678 ? -19.645 11.746 64.448 1.00 48.62 678 LEU A N 1
ATOM 5667 C CA . LEU A 1 678 ? -19.264 11.077 65.669 1.00 48.62 678 LEU A CA 1
ATOM 5668 C C . LEU A 1 678 ? -19.591 12.117 66.730 1.00 48.62 678 LEU A C 1
ATOM 5670 O O . LEU A 1 678 ? -18.902 13.131 66.823 1.00 48.62 678 LEU A O 1
ATOM 5674 N N . ASP A 1 679 ? -20.686 11.901 67.449 1.00 52.91 679 ASP A N 1
ATOM 5675 C CA . ASP A 1 679 ? -20.816 12.457 68.782 1.00 52.91 679 ASP A CA 1
ATOM 5676 C C . ASP A 1 679 ? -19.644 11.860 69.566 1.00 52.91 679 ASP A C 1
ATOM 5678 O O . ASP A 1 679 ? -19.664 10.699 69.976 1.00 52.91 679 ASP A O 1
ATOM 5682 N N . MET A 1 680 ? -18.545 12.613 69.619 1.00 47.50 680 MET A N 1
ATOM 5683 C CA . MET A 1 680 ? -17.456 12.319 70.531 1.00 47.50 680 MET A CA 1
ATOM 5684 C C . MET A 1 680 ? -17.990 12.624 71.930 1.00 47.50 680 MET A C 1
ATOM 5686 O O . MET A 1 680 ? -18.459 13.742 72.146 1.00 47.50 680 MET A O 1
ATOM 5690 N N . PRO A 1 681 ? -17.974 11.666 72.868 1.00 53.44 681 PRO A N 1
ATOM 5691 C CA . PRO A 1 681 ? -18.215 11.994 74.260 1.00 53.44 681 PRO A CA 1
ATOM 5692 C C . PRO A 1 681 ? -17.107 12.946 74.727 1.00 53.44 681 PRO A C 1
ATOM 5694 O O . PRO A 1 681 ? -15.922 12.675 74.524 1.00 53.44 681 PRO A O 1
ATOM 5697 N N . ASP A 1 682 ? -17.513 14.065 75.324 1.00 53.22 682 ASP A N 1
ATOM 5698 C CA . ASP A 1 682 ? -16.647 14.994 76.048 1.00 53.22 682 ASP A CA 1
ATOM 5699 C C . ASP A 1 682 ? -16.077 14.294 77.289 1.00 53.22 682 ASP A C 1
ATOM 5701 O O . ASP A 1 682 ? -16.542 14.506 78.401 1.00 53.22 682 ASP A O 1
ATOM 5705 N N . GLU A 1 683 ? -15.089 13.419 77.126 1.00 54.81 683 GLU A N 1
ATOM 5706 C CA . GLU A 1 683 ? -14.275 12.959 78.245 1.00 54.81 683 GLU A CA 1
ATOM 5707 C C . GLU A 1 683 ? -12.917 12.458 77.742 1.00 54.81 683 GLU A C 1
ATOM 5709 O O . GLU A 1 683 ? -12.834 11.634 76.837 1.00 54.81 683 GLU A O 1
ATOM 5714 N N . GLN A 1 684 ? -11.858 12.949 78.395 1.00 47.00 684 GLN A N 1
ATOM 5715 C CA . GLN A 1 684 ? -10.430 12.656 78.185 1.00 47.00 684 GLN A CA 1
ATOM 5716 C C . GLN A 1 684 ? -9.666 13.593 77.236 1.00 47.00 684 GLN A C 1
ATOM 5718 O O . GLN A 1 684 ? -8.995 13.178 76.294 1.00 47.00 684 GLN A O 1
ATOM 5723 N N . VAL A 1 685 ? -9.642 14.880 77.598 1.00 47.12 685 VAL A N 1
ATOM 5724 C CA . VAL A 1 685 ? -8.437 15.705 77.421 1.00 47.12 685 VAL A CA 1
ATOM 5725 C C . VAL A 1 685 ? -7.604 15.576 78.695 1.00 47.12 685 VAL A C 1
ATOM 5727 O O . VAL A 1 685 ? -7.823 16.271 79.683 1.00 47.12 685 VAL A O 1
ATOM 5730 N N . GLY A 1 686 ? -6.661 14.645 78.685 1.00 51.06 686 GLY A N 1
ATOM 5731 C CA . GLY A 1 686 ? -5.661 14.485 79.730 1.00 51.06 686 GLY A CA 1
ATOM 5732 C C . GLY A 1 686 ? -4.650 13.444 79.284 1.00 51.06 686 GLY A C 1
ATOM 5733 O O . GLY A 1 686 ? -5.048 12.359 78.887 1.00 51.06 686 GLY A O 1
ATOM 5734 N N . PHE A 1 687 ? -3.364 13.788 79.365 1.00 49.78 687 PHE A N 1
ATOM 5735 C CA . PHE A 1 687 ? -2.213 12.957 78.996 1.00 49.78 687 PHE A CA 1
ATOM 5736 C C . PHE A 1 687 ? -1.961 12.776 77.494 1.00 49.78 687 PHE A C 1
ATOM 5738 O O . PHE A 1 687 ? -2.334 11.773 76.912 1.00 49.78 687 PHE A O 1
ATOM 5745 N N . PHE A 1 688 ? -1.253 13.730 76.884 1.00 39.06 688 PHE A N 1
ATOM 5746 C CA . PHE A 1 688 ? -0.006 13.473 76.141 1.00 39.06 688 PHE A CA 1
ATOM 5747 C C . PHE A 1 688 ? 0.590 14.824 75.726 1.00 39.06 688 PHE A C 1
ATOM 5749 O O . PHE A 1 688 ? 0.339 15.348 74.646 1.00 39.06 688 PHE A O 1
ATOM 5756 N N . GLY A 1 689 ? 1.356 15.408 76.641 1.00 40.16 689 GLY A N 1
ATOM 5757 C CA . GLY A 1 689 ? 2.228 16.545 76.389 1.00 40.16 689 GLY A CA 1
ATOM 5758 C C . GLY A 1 689 ? 3.550 16.256 77.074 1.00 40.16 689 GLY A C 1
ATOM 5759 O O . GLY A 1 689 ? 3.736 16.693 78.196 1.00 40.16 689 GLY A O 1
ATOM 5760 N N . ASP A 1 690 ? 4.366 15.413 76.439 1.00 46.16 690 ASP A N 1
ATOM 5761 C CA . ASP A 1 690 ? 5.817 15.306 76.630 1.00 46.16 690 ASP A CA 1
ATOM 5762 C C . ASP A 1 690 ? 6.364 14.292 75.613 1.00 46.16 690 ASP A C 1
ATOM 5764 O O . ASP A 1 690 ? 6.367 13.086 75.853 1.00 46.16 690 ASP A O 1
ATOM 5768 N N . MET A 1 691 ? 6.741 14.794 74.434 1.00 40.03 691 MET A N 1
ATOM 5769 C CA . MET A 1 691 ? 7.923 14.425 73.636 1.00 40.03 691 MET A CA 1
ATOM 5770 C C . MET A 1 691 ? 7.719 14.802 72.160 1.00 40.03 691 MET A C 1
ATOM 5772 O O . MET A 1 691 ? 6.817 14.286 71.501 1.00 40.03 691 MET A O 1
ATOM 5776 N N . VAL A 1 692 ? 8.691 15.586 71.672 1.00 39.41 692 VAL A N 1
ATOM 5777 C CA . VAL A 1 692 ? 8.968 16.062 70.298 1.00 39.41 692 VAL A CA 1
ATOM 5778 C C . VAL A 1 692 ? 8.367 17.411 69.923 1.00 39.41 692 VAL A C 1
ATOM 5780 O O . VAL A 1 692 ? 7.134 17.517 69.758 1.00 39.41 692 VAL A O 1
#

Sequence (692 aa):
MSQANDEMRESLWRIVVDWLASTFFLATIGVLFVAFSVLLGKTELIALAYVMLAAVGVKAWLPEEWHPKLQKVALVGEGMKIFGRLEKHYYQHHPRSIFFYLFFPITGIWLFFFGGEEGRRELKAHFGLLQWIILLVVIEGFASYFRFSQHFSWGFALSWLMVELLSVYFLCNFFAVPVATTTLRLSLQEKKKRLMLTTLTGLVVLTASLFVFKRGRQFDNLLPISAIMDQRAKKLKAVSTFNKTSKQQAFARNSFFSRWQHVTTMFFKQYGPEMKAFYSRHWMERGTKAQTKYIRTLNKAYRRHIKAISPFGEDKHIYLTTNQNAREIWGYVTMPFRESLWAFFRWKDDKLTVYKKRSELPKDQQARLAKWWNTTLFRFSAEKRLMRTIVDVLTGFFQQSTPPPPMSQRIRSSSQPKIILPPTVLLKLPFTSASFSQFQRQHRARLTQLKARLQLFLNRLAKETELYIASDSDAFERLKKSRQHPNSWRFAGDGFVGSFLTRLPPDISNTVRSMERVLQKKERIAPNKLLTLPKQMERTAEKKLYVLKRRWWSYAKHAKRVSYHVELVLRRFDAYEKAFFAHLTQRKRQRNTFLVYHPALGSFHYAKALKAGLMFDHYGRAIALDGVWWATLYEWFLRFVLFFFQCMVPFHVAVILYCELTIESDDEEEEKPKGKKLDMPDEQVGFFGDMV

Radius of gyration: 41.28 Å; chains: 1; bounding box: 107×81×137 Å

Secondary structure (DSSP, 8-state):
-HHHHHHHHHHHHHHHHHHHHHHHHHHHHHHHHHHHHHHHT-HHHHHHHHHHHHHHHHHHHS-GGGHHHHHTSTTHHHHHHHHHHHHHHHHHS----HHHHHTHHHHHHHHHHHSHHHHHHHHHHHHHHHHHHHHHHHHHHHHHHHHHHTTS-HHHHHHHHHHHHHHHHHHHHHHHHHHHHHHHHHHHTT-HHHHHHHHHHHHHHHHHHHHHHHHT-SSTTHHHHHHHHHHHHHHHHHHHHS---HHHHHHHHHSHHHHHHHHHHHHHHHHHHHHHHHHHHTTT--S-HHHHHHHHHHHHHHHHHHHTT-TTSGGGG-EEEE---TTSEEEEEEEGGGTEEEEEEEEETTEEEEE-SSTTS-HHHHHHHGGGS-GGG----HHHHHHHHHHHHHHHHHHTTSPPPP--------------------------HHHHHHHHHHHHHHHHHHHHHHHHHHHHHHHHHHHHHTTSHHHHHHHHHHHTSTTHHHHHHHHHHHHHHTTS-HHHHHHHHHHHHHHHHHHT--THHHH---S---SSHHHHHHHHHHHHHHHHHHHHHHHHHHHHHHHHHHHHHHHHHHHHHHHHHHHTSPP--SHHHHT--HHHHHHTT-SGGGTT--------HHHHHHHHHHHHHHHHHHHHHHHHHHHHHHHHHHS--THHHHSS---------S----S-----

pLDDT: mean 73.0, std 17.91, range [26.45, 96.56]